Protein AF-A0A9X8EB86-F1 (afdb_monomer_lite)

Structure (mmCIF, N/CA/C/O backbone):
data_AF-A0A9X8EB86-F1
#
_entry.id   AF-A0A9X8EB86-F1
#
loop_
_atom_site.group_PDB
_atom_site.id
_atom_site.type_symbol
_atom_site.label_atom_id
_atom_site.label_alt_id
_atom_site.label_comp_id
_atom_site.label_asym_id
_atom_site.label_entity_id
_atom_site.label_seq_id
_atom_site.pdbx_PDB_ins_code
_atom_site.Cartn_x
_atom_site.Cartn_y
_atom_site.Cartn_z
_atom_site.occupancy
_atom_site.B_iso_or_equiv
_atom_site.auth_seq_id
_atom_site.auth_comp_id
_atom_site.auth_asym_id
_atom_site.auth_atom_id
_atom_site.pdbx_PDB_model_num
ATOM 1 N N . MET A 1 1 ? -24.693 -16.143 -100.967 1.00 26.03 1 MET A N 1
ATOM 2 C CA . MET A 1 1 ? -23.745 -15.954 -102.089 1.00 26.03 1 MET A CA 1
ATOM 3 C C . MET A 1 1 ? -22.581 -15.099 -101.585 1.00 26.03 1 MET A C 1
ATOM 5 O O . MET A 1 1 ? -22.831 -14.287 -100.705 1.00 26.03 1 MET A O 1
ATOM 9 N N . PRO A 1 2 ? -21.346 -15.408 -102.016 1.00 42.03 2 PRO A N 1
ATOM 10 C CA . PRO A 1 2 ? -20.146 -15.688 -101.190 1.00 42.03 2 PRO A CA 1
ATOM 11 C C . PRO A 1 2 ? -19.219 -14.445 -101.070 1.00 42.03 2 PRO A C 1
ATOM 13 O O . PRO A 1 2 ? -19.642 -13.383 -101.496 1.00 42.03 2 PRO A O 1
ATOM 16 N N . ALA A 1 3 ? -18.000 -14.392 -100.509 1.00 29.11 3 ALA A N 1
ATOM 17 C CA . ALA A 1 3 ? -16.890 -15.315 -100.212 1.00 29.11 3 ALA A CA 1
ATOM 18 C C . ALA A 1 3 ? -15.985 -14.635 -99.136 1.00 29.11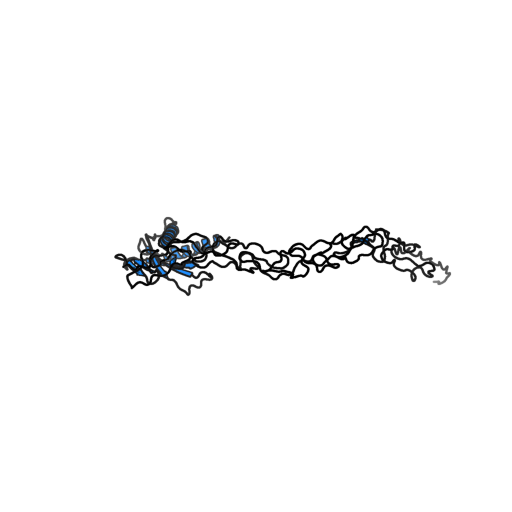 3 ALA A C 1
ATOM 20 O O . ALA A 1 3 ? -15.942 -13.411 -99.079 1.00 29.11 3 ALA A O 1
ATOM 21 N N . HIS A 1 4 ? -15.434 -15.317 -98.125 1.00 28.08 4 HIS A N 1
ATOM 22 C CA . HIS A 1 4 ? -14.118 -15.991 -98.070 1.00 28.08 4 HIS A CA 1
ATOM 23 C C . HIS A 1 4 ? -12.867 -15.176 -98.487 1.00 28.08 4 HIS A C 1
ATOM 25 O O . HIS A 1 4 ? -12.720 -14.863 -99.661 1.00 28.08 4 HIS A O 1
ATOM 31 N N . ALA A 1 5 ? -11.923 -15.072 -97.521 1.00 30.42 5 A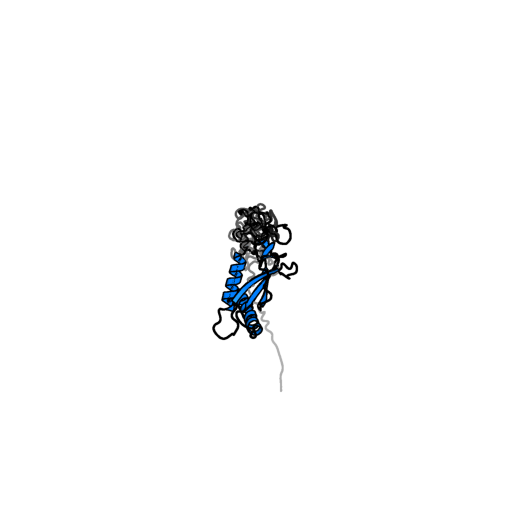LA A N 1
ATOM 32 C CA . ALA A 1 5 ? -10.444 -15.131 -97.642 1.00 30.42 5 ALA A CA 1
ATOM 33 C C . ALA A 1 5 ? -9.689 -13.954 -98.322 1.00 30.42 5 ALA A C 1
ATOM 35 O O . ALA A 1 5 ? -10.195 -13.370 -99.262 1.00 30.42 5 ALA A O 1
ATOM 36 N N . LEU A 1 6 ? -8.447 -13.558 -97.991 1.00 27.50 6 LEU A N 1
ATOM 37 C CA . LEU A 1 6 ? -7.412 -13.956 -97.017 1.00 27.50 6 LEU A CA 1
ATOM 38 C C . LEU A 1 6 ? -6.301 -12.862 -97.009 1.00 27.50 6 LEU A C 1
ATOM 40 O O . LEU A 1 6 ? -6.021 -12.272 -98.044 1.00 27.50 6 LEU A O 1
ATOM 44 N N . SER A 1 7 ? -5.634 -12.701 -95.857 1.00 27.75 7 SER A N 1
ATOM 45 C CA . SER A 1 7 ? -4.182 -12.476 -95.646 1.00 27.75 7 SER A CA 1
ATOM 46 C C . SER A 1 7 ? -3.409 -11.343 -96.362 1.00 27.75 7 SER A C 1
ATOM 48 O O . SER A 1 7 ? -3.086 -11.455 -97.537 1.00 27.75 7 SER A O 1
ATOM 50 N N . SER A 1 8 ? -2.829 -10.417 -95.581 1.00 27.98 8 SER A N 1
ATOM 51 C CA . SER A 1 8 ? -1.368 -10.442 -95.373 1.00 27.98 8 SER A CA 1
ATOM 52 C C . SER A 1 8 ? -0.945 -9.695 -94.106 1.00 27.98 8 SER A C 1
ATOM 54 O O . SER A 1 8 ? -1.322 -8.547 -93.879 1.00 27.98 8 SER A O 1
ATOM 56 N N . ARG A 1 9 ? -0.152 -10.394 -93.290 1.00 35.34 9 ARG A N 1
ATOM 57 C CA . ARG A 1 9 ? 0.526 -9.912 -92.087 1.00 35.34 9 ARG A CA 1
ATOM 58 C C . ARG A 1 9 ? 1.492 -8.777 -92.420 1.00 35.34 9 ARG A C 1
ATOM 60 O O . ARG A 1 9 ? 2.320 -8.926 -93.313 1.00 35.34 9 ARG A O 1
ATOM 67 N N . TYR A 1 10 ? 1.451 -7.724 -91.615 1.00 28.33 10 TYR A N 1
ATOM 68 C CA . TYR A 1 10 ? 2.645 -6.975 -91.246 1.00 28.33 10 TYR A CA 1
ATOM 69 C C . TYR A 1 10 ? 2.814 -7.158 -89.739 1.00 28.33 10 TYR A C 1
ATOM 71 O O . TYR A 1 10 ? 1.995 -6.673 -88.959 1.00 28.33 10 TYR A O 1
ATOM 79 N N . ASP A 1 11 ? 3.834 -7.927 -89.358 1.00 29.27 11 ASP A N 1
ATOM 80 C CA . ASP A 1 11 ? 4.320 -8.031 -87.986 1.00 29.27 11 ASP A CA 1
ATOM 81 C C . ASP A 1 11 ? 4.808 -6.648 -87.544 1.00 29.27 11 ASP A C 1
ATOM 83 O O . ASP A 1 11 ? 5.949 -6.254 -87.788 1.00 29.27 11 ASP A O 1
ATOM 87 N N . PHE A 1 12 ? 3.927 -5.885 -86.899 1.00 29.59 12 PHE A N 1
ATOM 88 C CA . PHE A 1 12 ? 4.366 -4.833 -85.999 1.00 29.59 12 PHE A CA 1
ATOM 89 C C . PHE A 1 12 ? 4.880 -5.528 -84.745 1.00 29.59 12 PHE A C 1
ATOM 91 O O . PHE A 1 12 ? 4.113 -5.907 -83.859 1.00 29.59 12 PHE A O 1
ATOM 98 N N . VAL A 1 13 ? 6.199 -5.711 -84.700 1.00 29.77 13 VAL A N 1
ATOM 99 C CA . VAL A 1 13 ? 6.933 -5.890 -83.452 1.00 29.77 13 VAL A CA 1
ATOM 100 C C . VAL A 1 13 ? 6.578 -4.682 -82.592 1.00 29.77 13 VAL A C 1
ATOM 102 O O . VAL A 1 13 ? 7.103 -3.586 -82.788 1.00 29.77 13 VAL A O 1
ATOM 105 N N . PHE A 1 14 ? 5.631 -4.861 -81.673 1.00 29.30 14 PHE A N 1
ATOM 106 C CA . PHE A 1 14 ? 5.516 -3.979 -80.529 1.00 29.30 14 PHE A CA 1
ATOM 107 C C . PHE A 1 14 ? 6.850 -4.107 -79.796 1.00 29.30 14 PHE A C 1
ATOM 109 O O . PHE A 1 14 ? 7.106 -5.090 -79.105 1.00 29.30 14 PHE A O 1
ATOM 116 N N . HIS A 1 15 ? 7.730 -3.123 -79.985 1.00 31.00 15 HIS A N 1
ATOM 117 C CA . HIS A 1 15 ? 8.642 -2.752 -78.921 1.00 31.00 15 HIS A CA 1
ATOM 118 C C . HIS A 1 15 ? 7.741 -2.386 -77.747 1.00 31.00 15 HIS A C 1
ATOM 120 O O . HIS A 1 15 ? 7.185 -1.288 -77.694 1.00 31.00 15 HIS A O 1
ATOM 126 N N . GLU A 1 16 ? 7.529 -3.354 -76.855 1.00 31.83 16 GLU A N 1
ATOM 127 C CA . GLU A 1 16 ? 7.120 -3.067 -75.496 1.00 31.83 16 GLU A CA 1
ATOM 128 C C . GLU A 1 16 ? 8.082 -1.992 -75.001 1.00 31.83 16 GLU A C 1
ATOM 130 O O . GLU A 1 16 ? 9.274 -2.228 -74.793 1.00 31.83 16 GLU A O 1
ATOM 135 N N . HIS A 1 17 ? 7.564 -0.771 -74.892 1.00 33.78 17 HIS A N 1
ATOM 136 C CA . HIS A 1 17 ? 8.105 0.211 -73.985 1.00 33.78 17 HIS A CA 1
ATOM 137 C C . HIS A 1 17 ? 8.144 -0.483 -72.631 1.00 33.78 17 HIS A C 1
ATOM 139 O O . HIS A 1 17 ? 7.125 -0.579 -71.949 1.00 33.78 17 HIS A O 1
ATOM 145 N N . LEU A 1 18 ? 9.317 -1.019 -72.291 1.00 36.97 18 LEU A N 1
ATOM 146 C CA . LEU A 1 18 ? 9.670 -1.396 -70.941 1.00 36.97 18 LEU A CA 1
ATOM 147 C C . LEU A 1 18 ? 9.328 -0.183 -70.087 1.00 36.97 18 LEU A C 1
ATOM 149 O O . LEU A 1 18 ? 10.019 0.838 -70.120 1.00 36.97 18 LEU A O 1
ATOM 153 N N . SER A 1 19 ? 8.201 -0.283 -69.387 1.00 37.03 19 SER A N 1
ATOM 154 C CA . SER A 1 19 ? 7.882 0.540 -68.241 1.00 37.03 19 SER A CA 1
ATOM 155 C C . SER A 1 19 ? 9.159 0.619 -67.431 1.00 37.03 19 SER A C 1
ATOM 157 O O . SER A 1 19 ? 9.656 -0.403 -66.958 1.00 37.03 19 SER A O 1
ATOM 159 N N . TYR A 1 20 ? 9.733 1.816 -67.378 1.00 42.41 20 TYR A N 1
ATOM 160 C CA . TYR A 1 20 ? 10.932 2.119 -66.627 1.00 42.41 20 TYR A CA 1
ATOM 161 C C . TYR A 1 20 ? 10.651 1.754 -65.174 1.00 42.41 20 TYR A C 1
ATOM 163 O O . TYR A 1 20 ? 10.047 2.532 -64.432 1.00 42.41 20 TYR A O 1
ATOM 171 N N . ASN A 1 21 ? 10.975 0.520 -64.794 1.00 45.44 21 ASN A N 1
ATOM 172 C CA . ASN A 1 21 ? 10.795 0.048 -63.440 1.00 45.44 21 ASN A CA 1
ATOM 173 C C . ASN A 1 21 ? 11.816 0.843 -62.635 1.00 45.44 21 ASN A C 1
ATOM 175 O O . ASN A 1 21 ? 13.010 0.543 -62.654 1.00 45.44 21 ASN A O 1
ATOM 179 N N . ARG A 1 22 ? 11.354 1.935 -62.014 1.00 54.19 22 ARG A N 1
ATOM 180 C CA . ARG A 1 22 ? 12.117 2.729 -61.052 1.00 54.19 22 ARG A CA 1
ATOM 181 C C . ARG A 1 22 ? 12.325 1.861 -59.816 1.00 54.19 22 ARG A C 1
ATOM 183 O O . ARG A 1 22 ? 11.737 2.111 -58.768 1.00 54.19 22 ARG A O 1
ATOM 190 N N . ASN A 1 23 ? 13.147 0.823 -59.944 1.00 68.00 23 ASN A N 1
ATOM 191 C CA . ASN A 1 23 ? 13.567 -0.029 -58.843 1.00 68.00 23 ASN A CA 1
ATOM 192 C C . ASN A 1 23 ? 14.630 0.734 -58.047 1.00 68.00 23 ASN A C 1
ATOM 194 O O . ASN A 1 23 ? 15.810 0.385 -58.006 1.00 68.00 23 ASN A O 1
ATOM 198 N N . THR A 1 24 ? 14.202 1.846 -57.454 1.00 80.06 24 THR A N 1
ATOM 199 C CA . THR A 1 24 ? 15.007 2.617 -56.515 1.00 80.06 24 THR A CA 1
ATOM 200 C C . THR A 1 24 ? 15.459 1.700 -55.375 1.00 80.06 24 THR A C 1
ATOM 202 O O . THR A 1 24 ? 14.744 0.768 -55.005 1.00 80.06 24 THR A O 1
ATOM 205 N N . GLY A 1 25 ? 16.672 1.898 -54.868 1.00 82.69 25 GLY A N 1
ATOM 206 C CA . GLY A 1 25 ? 17.289 0.995 -53.892 1.00 82.69 25 GLY A CA 1
ATOM 207 C C . GLY A 1 25 ? 17.961 -0.249 -54.475 1.00 82.69 25 GLY A C 1
ATOM 208 O O . GLY A 1 25 ? 18.563 -1.024 -53.730 1.00 82.69 25 GLY A O 1
ATOM 209 N N . THR A 1 26 ? 17.931 -0.440 -55.794 1.00 84.56 26 THR A N 1
ATOM 210 C CA . THR A 1 26 ? 18.662 -1.515 -56.480 1.00 84.56 26 THR A CA 1
ATOM 211 C C . THR A 1 26 ? 19.567 -0.950 -57.578 1.00 84.56 26 THR A C 1
ATOM 213 O O . THR A 1 26 ? 19.348 0.161 -58.062 1.00 84.56 26 THR A O 1
ATOM 216 N N . SER A 1 27 ? 20.627 -1.676 -57.933 1.00 83.94 27 SER A N 1
ATOM 217 C CA . SER A 1 27 ? 21.527 -1.326 -59.037 1.00 83.94 27 SER A CA 1
ATOM 218 C C . SER A 1 27 ? 22.102 -2.581 -59.683 1.00 83.94 27 SER A C 1
ATOM 220 O O . SER A 1 27 ? 22.357 -3.557 -58.982 1.00 83.94 27 SER A O 1
ATOM 222 N N . ALA A 1 28 ? 22.369 -2.551 -60.985 1.00 79.62 28 ALA A N 1
ATOM 223 C CA . ALA A 1 28 ? 23.148 -3.593 -61.647 1.00 79.62 28 ALA A CA 1
ATOM 224 C C . ALA A 1 28 ? 24.649 -3.257 -61.578 1.00 79.62 28 ALA A C 1
ATOM 226 O O . ALA A 1 28 ? 25.043 -2.103 -61.763 1.00 79.62 28 ALA A O 1
ATOM 227 N N . ALA A 1 29 ? 25.497 -4.250 -61.297 1.00 70.12 29 ALA A N 1
ATOM 228 C CA . ALA A 1 29 ? 26.945 -4.043 -61.228 1.00 70.12 29 ALA A CA 1
ATOM 229 C C . ALA A 1 29 ? 27.544 -3.709 -62.610 1.00 70.12 29 ALA A C 1
ATOM 231 O O . ALA A 1 29 ? 27.011 -4.097 -63.653 1.00 70.12 29 ALA A O 1
ATOM 232 N N . ALA A 1 30 ? 28.692 -3.022 -62.630 1.00 69.31 30 ALA A N 1
ATOM 233 C CA . ALA A 1 30 ? 29.407 -2.733 -63.872 1.00 69.31 30 ALA A CA 1
ATOM 234 C C . ALA A 1 30 ? 29.754 -4.042 -64.612 1.00 69.31 30 ALA A C 1
ATOM 236 O O . ALA A 1 30 ? 30.485 -4.880 -64.089 1.00 69.31 30 ALA A O 1
ATOM 237 N N . GLY A 1 31 ? 29.223 -4.213 -65.829 1.00 69.50 31 GLY A N 1
ATOM 238 C CA . GLY A 1 31 ? 29.392 -5.429 -66.637 1.00 69.50 31 GLY A CA 1
ATOM 239 C C . GLY A 1 31 ? 28.198 -6.394 -66.646 1.00 69.50 31 GLY A C 1
ATOM 240 O O . GLY A 1 31 ? 28.303 -7.442 -67.289 1.00 69.50 31 GLY A O 1
ATOM 241 N N . ALA A 1 32 ? 27.085 -6.037 -65.992 1.00 72.44 32 ALA A N 1
ATOM 242 C CA . ALA A 1 32 ? 25.814 -6.758 -66.068 1.00 72.44 32 ALA A CA 1
ATOM 243 C C . ALA A 1 32 ? 25.382 -7.029 -67.521 1.00 72.44 32 ALA A C 1
ATOM 245 O O . ALA A 1 32 ? 25.522 -6.176 -68.404 1.00 72.44 32 ALA A O 1
ATOM 246 N N . LYS A 1 33 ? 24.887 -8.243 -67.767 1.00 76.69 33 LYS A N 1
ATOM 247 C CA . LYS A 1 33 ? 24.377 -8.707 -69.063 1.00 76.69 33 LYS A CA 1
ATOM 248 C C . LYS A 1 33 ? 22.863 -8.558 -69.161 1.00 76.69 33 LYS A C 1
ATOM 250 O O . LYS A 1 33 ? 22.365 -8.424 -70.275 1.00 76.69 33 LYS A O 1
ATOM 255 N N . ASP A 1 34 ? 22.168 -8.530 -68.027 1.00 77.69 34 ASP A N 1
ATOM 256 C CA . ASP A 1 34 ? 20.722 -8.348 -67.949 1.00 77.69 34 ASP A CA 1
ATOM 257 C C . ASP A 1 34 ? 20.347 -7.405 -66.792 1.00 77.69 34 ASP A C 1
ATOM 259 O O . ASP A 1 34 ? 20.720 -7.608 -65.638 1.00 77.69 34 ASP A O 1
ATOM 263 N N . ALA A 1 35 ? 19.603 -6.341 -67.107 1.00 66.94 35 ALA A N 1
ATOM 264 C CA . ALA A 1 35 ? 19.266 -5.277 -66.159 1.00 66.94 35 ALA A CA 1
ATOM 265 C C . ALA A 1 35 ? 18.265 -5.701 -65.065 1.00 66.94 35 ALA A C 1
ATOM 267 O O . ALA A 1 35 ? 18.081 -4.966 -64.094 1.00 66.94 35 ALA A O 1
ATOM 268 N N . VAL A 1 36 ? 17.612 -6.856 -65.215 1.00 73.69 36 VAL A N 1
ATOM 269 C CA . VAL A 1 36 ? 16.607 -7.385 -64.288 1.00 73.69 36 VAL A CA 1
ATOM 270 C C . VAL A 1 36 ? 17.200 -8.506 -63.437 1.00 73.69 36 VAL A C 1
ATOM 272 O O . VAL A 1 36 ? 17.024 -8.490 -62.220 1.00 73.69 36 VAL A O 1
ATOM 275 N N . THR A 1 37 ? 17.930 -9.454 -64.033 1.00 76.19 37 THR A N 1
ATOM 276 C CA . THR A 1 37 ? 18.511 -10.593 -63.302 1.00 76.19 37 THR A CA 1
ATOM 277 C C . THR A 1 37 ? 19.816 -10.256 -62.592 1.00 76.19 37 THR A C 1
ATOM 279 O O . THR A 1 37 ? 20.107 -10.864 -61.565 1.00 76.19 37 THR A O 1
ATOM 282 N N . ASP A 1 38 ? 20.577 -9.271 -63.082 1.00 77.88 38 ASP A N 1
ATOM 283 C CA . ASP A 1 38 ? 21.837 -8.837 -62.454 1.00 77.88 38 ASP A CA 1
ATOM 284 C C . ASP A 1 38 ? 21.637 -7.637 -61.508 1.00 77.88 38 ASP A C 1
ATOM 286 O O . ASP A 1 38 ? 22.598 -7.009 -61.050 1.00 77.88 38 ASP A O 1
ATOM 290 N N . CYS A 1 39 ? 20.379 -7.292 -61.223 1.00 82.50 39 CYS A N 1
ATOM 291 C CA . CYS A 1 39 ? 20.011 -6.203 -60.334 1.00 82.50 39 CYS A CA 1
ATOM 292 C C . CYS A 1 39 ? 20.198 -6.619 -58.868 1.00 82.50 39 CYS A C 1
ATOM 294 O O . CYS A 1 39 ? 19.560 -7.555 -58.385 1.00 82.50 39 CYS A O 1
ATOM 296 N N . VAL A 1 40 ? 21.055 -5.909 -58.134 1.00 85.56 40 VAL A N 1
ATOM 297 C CA . VAL A 1 40 ? 21.326 -6.167 -56.715 1.00 85.56 40 VAL A CA 1
ATOM 298 C C . VAL A 1 40 ? 20.799 -5.038 -55.838 1.00 85.56 40 VAL A C 1
ATOM 300 O O . VAL A 1 40 ? 20.922 -3.857 -56.159 1.00 85.56 40 VAL A O 1
ATOM 303 N N . THR A 1 41 ? 20.218 -5.385 -54.691 1.00 88.00 41 THR A N 1
ATOM 304 C CA . THR A 1 41 ? 19.791 -4.393 -53.699 1.00 88.00 41 THR A CA 1
ATOM 305 C C . THR A 1 41 ? 20.998 -3.740 -53.042 1.00 88.00 41 THR A C 1
ATOM 307 O O . THR A 1 41 ? 21.879 -4.446 -52.538 1.00 88.00 41 THR A O 1
ATOM 310 N N . CYS A 1 42 ? 21.006 -2.407 -52.990 1.00 89.06 42 CYS A N 1
ATOM 311 C CA . CYS A 1 42 ? 22.062 -1.662 -52.321 1.00 89.06 42 CYS A CA 1
ATOM 312 C C . CYS A 1 42 ? 22.166 -2.084 -50.863 1.00 89.06 42 CYS A C 1
ATOM 314 O O . CYS A 1 42 ? 21.161 -2.199 -50.159 1.00 89.06 42 CYS A O 1
ATOM 316 N N . VAL A 1 43 ? 23.393 -2.355 -50.426 1.00 90.81 43 VAL A N 1
ATOM 317 C CA . VAL A 1 43 ? 23.673 -2.694 -49.033 1.00 90.81 43 VAL A CA 1
ATOM 318 C C . VAL A 1 43 ? 23.309 -1.524 -48.122 1.00 90.81 43 VAL A C 1
ATOM 320 O O . VAL A 1 43 ? 23.198 -0.383 -48.565 1.00 90.81 43 VAL A O 1
ATOM 323 N N . ALA A 1 44 ? 23.102 -1.818 -46.845 1.00 90.75 44 ALA A N 1
ATOM 324 C CA . ALA A 1 44 ? 22.834 -0.793 -45.849 1.00 90.75 44 ALA A CA 1
ATOM 325 C C . ALA A 1 44 ? 23.997 0.224 -45.808 1.00 90.75 44 ALA A C 1
ATOM 327 O O . ALA A 1 44 ? 25.158 -0.169 -45.937 1.00 90.75 44 ALA A O 1
ATOM 328 N N . GLY A 1 45 ? 23.696 1.521 -45.705 1.00 89.06 45 GLY A N 1
ATOM 329 C CA . GLY A 1 45 ? 24.695 2.592 -45.831 1.00 89.06 45 GLY A CA 1
ATOM 330 C C . GLY A 1 45 ? 24.979 3.041 -47.274 1.00 89.06 45 GLY A C 1
ATOM 331 O O . GLY A 1 45 ? 25.800 3.936 -47.503 1.00 89.06 45 GLY A O 1
ATOM 332 N N . SER A 1 46 ? 24.306 2.443 -48.259 1.00 90.94 46 SER A N 1
ATOM 333 C CA . SER A 1 46 ? 24.359 2.818 -49.674 1.00 90.94 46 SER A CA 1
ATOM 334 C C . SER A 1 46 ? 22.954 2.980 -50.237 1.00 90.94 46 SER A C 1
ATOM 336 O O . SER A 1 46 ? 22.021 2.317 -49.790 1.00 90.94 46 SER A O 1
ATOM 338 N N . TYR A 1 47 ? 22.804 3.830 -51.251 1.00 90.50 47 TYR A N 1
ATOM 339 C CA . TYR A 1 47 ? 21.512 4.107 -51.871 1.00 90.50 47 TYR A CA 1
ATOM 340 C C . TYR A 1 47 ? 21.583 4.103 -53.393 1.00 90.50 47 TYR A C 1
ATOM 342 O O . TYR A 1 47 ? 22.642 4.300 -53.979 1.00 90.50 47 TYR A O 1
ATOM 350 N N . SER A 1 48 ? 20.443 3.917 -54.048 1.00 90.12 48 SER A N 1
ATOM 351 C CA . SER A 1 48 ? 20.316 4.129 -55.489 1.00 90.12 48 SER A CA 1
ATOM 352 C C . SER A 1 48 ? 19.013 4.870 -55.776 1.00 90.12 48 SER A C 1
ATOM 354 O O . SER A 1 48 ? 17.952 4.351 -55.418 1.00 90.12 48 SER A O 1
ATOM 356 N N . PRO A 1 49 ? 19.049 6.037 -56.447 1.00 86.44 49 PRO A N 1
ATOM 357 C CA . PRO A 1 49 ? 17.836 6.700 -56.925 1.00 86.44 49 PRO A CA 1
ATOM 358 C C . PRO A 1 49 ? 17.107 5.895 -58.013 1.00 86.44 49 PRO A C 1
ATOM 360 O O . PRO A 1 49 ? 16.018 6.289 -58.418 1.00 86.44 49 PRO A O 1
ATOM 363 N N . GLY A 1 50 ? 17.666 4.754 -58.436 1.00 79.25 50 GLY A N 1
ATOM 364 C CA . GLY A 1 50 ? 17.199 3.944 -59.548 1.00 79.25 50 GLY A CA 1
ATOM 365 C C . GLY A 1 50 ? 18.004 4.221 -60.815 1.00 79.25 50 GLY A C 1
ATOM 366 O O . GLY A 1 50 ? 19.128 4.733 -60.776 1.00 79.25 50 GLY A O 1
ATOM 367 N N . ASP A 1 51 ? 17.406 3.868 -61.947 1.00 73.56 51 ASP A N 1
ATOM 368 C CA . ASP A 1 51 ? 17.965 4.072 -63.278 1.00 73.56 51 ASP A CA 1
ATOM 369 C C . ASP A 1 51 ? 19.236 3.233 -63.542 1.00 73.56 51 ASP A C 1
ATOM 371 O O . ASP A 1 51 ? 19.389 2.122 -63.036 1.00 73.56 51 ASP A O 1
ATOM 375 N N . THR A 1 52 ? 20.165 3.738 -64.357 1.00 69.88 52 THR A N 1
ATOM 376 C CA . THR A 1 52 ? 21.479 3.115 -64.604 1.00 69.88 52 THR A CA 1
ATOM 377 C C . THR A 1 52 ? 22.501 3.431 -63.504 1.00 69.88 52 THR A C 1
ATOM 379 O O . THR A 1 52 ? 23.706 3.280 -63.716 1.00 69.88 52 THR A O 1
ATOM 382 N N . SER A 1 53 ? 22.053 3.942 -62.353 1.00 77.44 53 SER A N 1
ATOM 383 C CA . SER A 1 53 ? 22.937 4.373 -61.271 1.00 77.44 53 SER A CA 1
ATOM 384 C C . SER A 1 53 ? 23.435 3.166 -60.484 1.00 77.44 53 SER A C 1
ATOM 386 O O . SER A 1 53 ? 22.645 2.367 -59.982 1.00 77.44 53 SER A O 1
ATOM 388 N N . ALA A 1 54 ? 24.755 3.049 -60.337 1.00 84.69 54 ALA A N 1
ATOM 389 C CA . ALA A 1 54 ? 25.341 2.145 -59.354 1.00 84.69 54 ALA A CA 1
ATOM 390 C C . ALA A 1 54 ? 24.924 2.567 -57.934 1.00 84.69 54 ALA A C 1
ATOM 392 O O . ALA A 1 54 ? 24.612 3.737 -57.704 1.00 84.69 54 ALA A O 1
ATOM 393 N N . CYS A 1 55 ? 24.964 1.644 -56.969 1.00 88.00 55 CYS A N 1
ATOM 394 C CA . CYS A 1 55 ? 24.791 2.009 -55.563 1.00 88.00 55 CYS A CA 1
ATOM 395 C C . CYS A 1 55 ? 25.805 3.085 -55.152 1.00 88.00 55 CYS A C 1
ATOM 397 O O . CYS A 1 55 ? 27.018 2.876 -55.192 1.00 88.00 55 CYS A O 1
ATOM 399 N N . LEU A 1 56 ? 25.283 4.234 -54.742 1.00 88.31 56 LEU A N 1
ATOM 400 C CA . LEU A 1 56 ? 26.022 5.388 -54.266 1.00 88.31 56 LEU A CA 1
ATOM 401 C C . LEU A 1 56 ? 26.278 5.249 -52.761 1.00 88.31 56 LEU A C 1
ATOM 403 O O . LEU A 1 56 ? 25.420 4.797 -52.000 1.00 88.31 56 LEU A O 1
ATOM 407 N N . HIS A 1 57 ? 27.469 5.653 -52.328 1.00 87.19 57 HIS A N 1
ATOM 408 C CA . HIS A 1 57 ? 27.904 5.640 -50.934 1.00 87.19 57 HIS A CA 1
ATOM 409 C C . HIS A 1 57 ? 28.678 6.934 -50.631 1.00 87.19 57 HIS A C 1
ATOM 411 O O . HIS A 1 57 ? 29.419 7.396 -51.504 1.00 87.19 57 HIS A O 1
ATOM 417 N N . PRO A 1 58 ? 28.557 7.507 -49.420 1.00 91.19 58 PRO A N 1
ATOM 418 C CA . PRO A 1 58 ? 27.712 7.073 -48.300 1.00 91.19 58 PRO A CA 1
ATOM 419 C C . PRO A 1 58 ? 26.275 7.616 -48.366 1.00 91.19 58 PRO A C 1
ATOM 421 O O . PRO A 1 58 ? 25.994 8.594 -49.061 1.00 91.19 58 PRO A O 1
ATOM 424 N N . THR A 1 59 ? 25.353 7.006 -47.614 1.00 92.38 59 THR A N 1
ATOM 425 C CA . THR A 1 59 ? 24.136 7.719 -47.190 1.00 92.38 59 THR A CA 1
ATOM 426 C C . THR A 1 59 ? 24.496 8.875 -46.253 1.00 92.38 59 THR A C 1
ATOM 428 O O . THR A 1 59 ? 25.598 8.941 -45.713 1.00 92.38 59 THR A O 1
ATOM 431 N N . THR A 1 60 ? 23.580 9.819 -46.072 1.00 94.12 60 THR A N 1
ATOM 432 C CA . THR A 1 60 ? 23.760 11.031 -45.263 1.00 94.12 60 THR A CA 1
ATOM 433 C C . THR A 1 60 ? 22.753 11.073 -44.116 1.00 94.12 60 THR A C 1
ATOM 435 O O . THR A 1 60 ? 22.190 12.130 -43.836 1.00 94.12 60 THR A O 1
ATOM 438 N N . CYS A 1 61 ? 22.487 9.920 -43.490 1.00 94.94 61 CYS A N 1
ATOM 439 C CA . CYS A 1 61 ? 21.590 9.847 -42.341 1.00 94.94 61 CYS A CA 1
ATOM 440 C C . CYS A 1 61 ? 22.110 10.719 -41.196 1.00 94.94 61 CYS A C 1
ATOM 442 O O . CYS A 1 61 ? 23.319 10.851 -40.997 1.00 94.94 61 CYS A O 1
ATOM 444 N N . LEU A 1 62 ? 21.204 11.320 -40.433 1.00 95.56 62 LEU A N 1
ATOM 445 C CA . LEU A 1 62 ? 21.589 12.038 -39.221 1.00 95.56 62 LEU A CA 1
ATOM 446 C C . LEU A 1 62 ? 22.061 11.048 -38.139 1.00 95.56 62 LEU A C 1
ATOM 448 O O . LEU A 1 62 ? 21.653 9.884 -38.167 1.00 95.56 62 LEU A O 1
ATOM 452 N N . PRO A 1 63 ? 22.891 11.481 -37.173 1.00 94.69 63 PRO A N 1
ATOM 453 C CA . PRO A 1 63 ? 23.191 10.670 -35.997 1.00 94.69 63 PRO A CA 1
ATOM 454 C C . PRO A 1 63 ? 21.900 10.199 -35.312 1.00 94.69 63 PRO A C 1
ATOM 456 O O . PRO A 1 63 ? 20.936 10.957 -35.224 1.00 94.69 63 PRO A O 1
ATOM 459 N N . GLY A 1 64 ? 21.872 8.944 -34.867 1.00 93.31 64 GLY A N 1
ATOM 460 C CA . GLY A 1 64 ? 20.666 8.273 -34.372 1.00 93.31 64 GLY A CA 1
ATOM 461 C C . GLY A 1 64 ? 19.837 7.564 -35.443 1.00 93.31 64 GLY A C 1
ATOM 462 O O . GLY A 1 64 ? 18.924 6.819 -35.094 1.00 93.31 64 GLY A O 1
ATOM 463 N N . PHE A 1 65 ? 20.164 7.734 -36.727 1.00 95.06 65 PHE A N 1
ATOM 464 C CA . PHE A 1 65 ? 19.448 7.123 -37.845 1.00 95.06 65 PHE A CA 1
ATOM 465 C C . PHE A 1 65 ? 20.392 6.330 -38.749 1.00 95.06 65 PHE A C 1
ATOM 467 O O . PHE A 1 65 ? 21.527 6.737 -38.998 1.00 95.06 65 PHE A O 1
ATOM 474 N N . ALA A 1 66 ? 19.889 5.229 -39.303 1.00 95.25 66 ALA A N 1
ATOM 475 C CA . ALA A 1 66 ? 20.608 4.381 -40.246 1.00 95.25 66 ALA A CA 1
ATOM 476 C C . ALA A 1 66 ? 19.745 4.035 -41.460 1.00 95.25 66 ALA A C 1
ATOM 478 O O . ALA A 1 66 ? 18.530 3.867 -41.364 1.00 95.25 66 ALA A O 1
ATOM 479 N N . SER A 1 67 ? 20.377 3.898 -42.622 1.00 93.88 67 SER A N 1
ATOM 480 C CA . SER A 1 67 ? 19.704 3.458 -43.842 1.00 93.88 67 SER A CA 1
ATOM 481 C C . SER A 1 67 ? 19.686 1.934 -43.926 1.00 93.88 67 SER A C 1
ATOM 483 O O . SER A 1 67 ? 20.729 1.288 -43.852 1.00 93.88 67 SER A O 1
ATOM 485 N N . SER A 1 68 ? 18.502 1.351 -44.111 1.00 90.19 68 SER A N 1
ATOM 486 C CA . SER A 1 68 ? 18.372 -0.093 -44.334 1.00 90.19 68 SER A CA 1
ATOM 487 C C . SER A 1 68 ? 18.818 -0.498 -45.749 1.00 90.19 68 SER A C 1
ATOM 489 O O . SER A 1 68 ? 19.047 0.342 -46.624 1.00 90.19 68 SER A O 1
ATOM 491 N N . ARG A 1 69 ? 18.962 -1.809 -45.988 1.00 90.56 69 ARG A N 1
ATOM 492 C CA . ARG A 1 69 ? 19.230 -2.355 -47.328 1.00 90.56 69 ARG A CA 1
ATOM 493 C C . ARG A 1 69 ? 18.135 -1.889 -48.296 1.00 90.56 69 ARG A C 1
ATOM 495 O O . ARG A 1 69 ? 16.954 -2.068 -48.020 1.00 90.56 69 ARG A O 1
ATOM 502 N N . GLY A 1 70 ? 18.536 -1.369 -49.452 1.00 87.38 70 GLY A N 1
ATOM 503 C CA . GLY A 1 70 ? 17.610 -0.884 -50.475 1.00 87.38 70 GLY A CA 1
ATOM 504 C C . GLY A 1 70 ? 17.219 0.583 -50.331 1.00 87.38 70 GLY A C 1
ATOM 505 O O . GLY A 1 70 ? 16.145 0.968 -50.785 1.00 87.38 70 GLY A O 1
ATOM 506 N N . ALA A 1 71 ? 18.068 1.411 -49.719 1.00 90.06 71 ALA A N 1
ATOM 507 C CA . ALA A 1 71 ? 17.814 2.842 -49.634 1.00 90.06 71 ALA A CA 1
ATOM 508 C C . ALA A 1 71 ? 17.673 3.476 -51.029 1.00 90.06 71 ALA A C 1
ATOM 510 O O . ALA A 1 71 ? 18.515 3.298 -51.909 1.00 90.06 71 ALA A O 1
ATOM 511 N N . ASN A 1 72 ? 16.607 4.243 -51.234 1.00 88.62 72 ASN A N 1
ATOM 512 C CA . ASN A 1 72 ? 16.285 4.857 -52.525 1.00 88.62 72 ASN A CA 1
ATOM 513 C C . ASN A 1 72 ? 16.875 6.263 -52.705 1.00 88.62 72 ASN A C 1
ATOM 515 O O . ASN A 1 72 ? 16.809 6.844 -53.781 1.00 88.62 72 ASN A O 1
ATOM 519 N N . SER A 1 73 ? 17.435 6.840 -51.648 1.00 89.12 73 SER A N 1
ATOM 520 C CA . SER A 1 73 ? 17.998 8.187 -51.646 1.00 89.12 73 SER A CA 1
ATOM 521 C C . SER A 1 73 ? 19.024 8.322 -50.525 1.00 89.12 73 SER A C 1
ATOM 523 O O . SER A 1 73 ? 19.059 7.504 -49.604 1.00 89.12 73 SER A O 1
ATOM 525 N N . SER A 1 74 ? 19.854 9.365 -50.587 1.00 86.50 74 SER A N 1
ATOM 526 C CA . SER A 1 74 ? 20.917 9.592 -49.603 1.00 86.50 74 SER A CA 1
ATOM 527 C C . SER A 1 74 ? 20.400 9.772 -48.174 1.00 86.50 74 SER A C 1
ATOM 529 O O . SER A 1 74 ? 21.096 9.376 -47.246 1.00 86.50 74 SER A O 1
ATOM 531 N N . ASN A 1 75 ? 19.198 10.328 -47.983 1.00 87.75 75 ASN A N 1
ATOM 532 C CA . ASN A 1 75 ? 18.622 10.596 -46.657 1.00 87.75 75 ASN A CA 1
ATOM 533 C C . ASN A 1 75 ? 17.161 10.127 -46.485 1.00 87.75 75 ASN A C 1
ATOM 535 O O . ASN A 1 75 ? 16.658 10.047 -45.371 1.00 87.75 75 ASN A O 1
ATOM 539 N N . GLY A 1 76 ? 16.442 9.810 -47.564 1.00 79.12 76 GLY A N 1
ATOM 540 C CA . GLY A 1 76 ? 15.006 9.494 -47.502 1.00 79.12 76 GLY A CA 1
ATOM 541 C C . GLY A 1 76 ? 14.678 8.064 -47.065 1.00 79.12 76 GLY A C 1
ATOM 542 O O . GLY A 1 76 ? 13.508 7.704 -47.010 1.00 79.12 76 GLY A O 1
ATOM 543 N N . SER A 1 77 ? 15.684 7.236 -46.770 1.00 88.69 77 SER A N 1
ATOM 544 C CA . SER A 1 77 ? 15.506 5.857 -46.279 1.00 88.69 77 SER A CA 1
ATOM 545 C C . SER A 1 77 ? 16.145 5.621 -44.906 1.00 88.69 77 SER A C 1
ATOM 547 O O . SER A 1 77 ? 16.411 4.477 -44.537 1.00 88.69 77 SER A O 1
ATOM 549 N N . CYS A 1 78 ? 16.433 6.698 -44.171 1.00 94.25 78 CYS A N 1
ATOM 550 C CA . CYS A 1 78 ? 17.013 6.641 -42.836 1.00 94.25 78 CYS A CA 1
ATOM 551 C C . CYS A 1 78 ? 15.925 6.347 -41.796 1.00 94.25 78 CYS A C 1
ATOM 553 O O . CYS A 1 78 ? 14.926 7.059 -41.714 1.00 94.25 78 CYS A O 1
ATOM 555 N N . VAL A 1 79 ? 16.130 5.297 -41.008 1.00 94.06 79 VAL A N 1
ATOM 556 C CA . VAL A 1 79 ? 15.240 4.853 -39.932 1.00 94.06 79 VAL A CA 1
ATOM 557 C C . VAL A 1 79 ? 15.946 5.076 -38.601 1.00 94.06 79 VAL A C 1
ATOM 559 O O . VAL A 1 79 ? 17.154 4.869 -38.497 1.00 94.06 79 VAL A O 1
ATOM 562 N N . GLU A 1 80 ? 15.198 5.526 -37.599 1.00 95.38 80 GLU A N 1
ATOM 563 C CA . GLU A 1 80 ? 15.715 5.727 -36.248 1.00 95.38 80 GLU A CA 1
ATOM 564 C C . GLU A 1 80 ? 16.196 4.399 -35.653 1.00 95.38 80 GLU A C 1
ATOM 566 O O . GLU A 1 80 ? 15.524 3.368 -35.755 1.00 95.38 80 GLU A O 1
ATOM 571 N N . CYS A 1 81 ? 17.362 4.419 -35.016 1.00 94.44 81 CYS A N 1
ATOM 572 C CA . CYS A 1 81 ? 17.840 3.272 -34.266 1.00 94.44 81 CYS A CA 1
ATOM 573 C C . CYS A 1 81 ? 16.959 3.045 -33.041 1.00 94.44 81 CYS A C 1
ATOM 575 O O . CYS A 1 81 ? 16.724 3.961 -32.256 1.00 94.44 81 CYS A O 1
ATOM 577 N N . GLY A 1 82 ? 16.481 1.811 -32.873 1.00 93.44 82 GLY A N 1
ATOM 578 C CA . GLY A 1 82 ? 15.650 1.443 -31.730 1.00 93.44 82 GLY A CA 1
ATOM 579 C C . GLY A 1 82 ? 16.367 1.646 -30.394 1.00 93.44 82 GLY A C 1
ATOM 580 O O . GLY A 1 82 ? 17.587 1.796 -30.335 1.00 93.44 82 GLY A O 1
ATOM 581 N N . ALA A 1 83 ? 15.605 1.621 -29.305 1.00 92.38 83 ALA A N 1
ATOM 582 C CA . ALA A 1 83 ? 16.159 1.783 -27.968 1.00 92.38 83 ALA A CA 1
ATOM 583 C C . ALA A 1 83 ? 17.252 0.730 -27.679 1.00 92.38 83 ALA A C 1
ATOM 585 O O . ALA A 1 83 ? 17.160 -0.424 -28.109 1.00 92.38 83 ALA A O 1
ATOM 586 N N . GLY A 1 84 ? 18.328 1.151 -27.014 1.00 91.75 84 GLY A N 1
ATOM 587 C CA . GLY A 1 84 ? 19.547 0.360 -26.849 1.00 91.75 84 GLY A CA 1
ATOM 588 C C . GLY A 1 84 ? 20.458 0.307 -28.086 1.00 91.75 84 GLY A C 1
ATOM 589 O O . GLY A 1 84 ? 21.465 -0.402 -28.078 1.00 91.75 84 GLY A O 1
ATOM 590 N N . GLN A 1 85 ? 20.156 1.040 -29.159 1.00 94.25 85 GLN A N 1
ATOM 591 C CA . GLN A 1 85 ? 21.005 1.113 -30.348 1.00 94.25 85 GLN A CA 1
ATOM 592 C C . GLN A 1 85 ? 21.371 2.550 -30.697 1.00 94.25 85 GLN A C 1
ATOM 594 O O . GLN A 1 85 ? 20.620 3.480 -30.420 1.00 94.25 85 GLN A O 1
ATOM 599 N N . PHE A 1 86 ? 22.525 2.713 -31.339 1.00 94.69 86 PHE A N 1
ATOM 600 C CA . PHE A 1 86 ? 23.044 3.991 -31.793 1.00 94.69 86 PHE A CA 1
ATOM 601 C C . PHE A 1 86 ? 23.540 3.925 -33.237 1.00 94.69 86 PHE A C 1
ATOM 603 O O . PHE A 1 86 ? 23.938 2.864 -33.716 1.00 94.69 86 PHE A O 1
ATOM 610 N N . ALA A 1 87 ? 23.591 5.078 -33.898 1.00 95.38 87 ALA A N 1
ATOM 611 C CA . ALA A 1 87 ? 24.330 5.268 -35.143 1.00 95.38 87 ALA A CA 1
ATOM 612 C C . ALA A 1 87 ? 24.999 6.645 -35.130 1.00 95.38 87 ALA A C 1
ATOM 614 O O . ALA A 1 87 ? 24.364 7.633 -34.763 1.00 95.38 87 ALA A O 1
ATOM 615 N N . ALA A 1 88 ? 26.258 6.738 -35.565 1.00 93.94 88 ALA A N 1
ATOM 616 C CA . ALA A 1 88 ? 26.935 8.034 -35.682 1.00 93.94 88 ALA A CA 1
ATOM 617 C C . ALA A 1 88 ? 26.430 8.868 -36.880 1.00 93.94 88 ALA A C 1
ATOM 619 O O . ALA A 1 88 ? 26.762 10.047 -36.994 1.00 93.94 88 ALA A O 1
ATOM 620 N N . GLY A 1 89 ? 25.583 8.281 -37.735 1.00 90.69 89 GLY A N 1
ATOM 621 C CA . GLY A 1 89 ? 25.025 8.896 -38.937 1.00 90.69 89 GLY A CA 1
ATOM 622 C C . GLY A 1 89 ? 25.793 8.509 -40.204 1.00 90.69 89 GLY A C 1
ATOM 623 O O . GLY A 1 89 ? 26.649 7.629 -40.215 1.00 90.69 89 GLY A O 1
ATOM 624 N N . GLY A 1 90 ? 25.465 9.151 -41.320 1.00 92.12 90 GLY A N 1
ATOM 625 C CA . GLY A 1 90 ? 26.051 8.847 -42.618 1.00 92.12 90 GLY A CA 1
ATOM 626 C C . GLY A 1 90 ? 25.629 7.471 -43.138 1.00 92.12 90 GLY A C 1
ATOM 627 O O . GLY A 1 90 ? 24.444 7.235 -43.396 1.00 92.12 90 GLY A O 1
ATOM 628 N N . ALA A 1 91 ? 26.612 6.590 -43.335 1.00 91.62 91 ALA A N 1
ATOM 629 C CA . ALA A 1 91 ? 26.419 5.203 -43.764 1.00 91.62 91 ALA A CA 1
ATOM 630 C C . ALA A 1 91 ? 26.413 4.192 -42.607 1.00 91.62 91 ALA A C 1
ATOM 632 O O . ALA A 1 91 ? 26.158 3.006 -42.846 1.00 91.62 91 ALA A O 1
ATOM 633 N N . ASP A 1 92 ? 26.679 4.646 -41.379 1.00 93.88 92 ASP A N 1
ATOM 634 C CA . ASP A 1 92 ? 26.735 3.771 -40.216 1.00 93.88 92 ASP A CA 1
ATOM 635 C C . ASP A 1 92 ? 25.371 3.148 -39.926 1.00 93.88 92 ASP A C 1
ATOM 637 O O . ASP A 1 92 ? 24.312 3.751 -40.115 1.00 93.88 92 ASP A O 1
ATOM 641 N N . GLN A 1 93 ? 25.417 1.898 -39.479 1.00 93.88 93 GLN A N 1
ATOM 642 C CA . GLN A 1 93 ? 24.240 1.111 -39.146 1.00 93.88 93 GLN A CA 1
ATOM 643 C C . GLN A 1 93 ? 23.981 1.141 -37.649 1.00 93.88 93 GLN A C 1
ATOM 645 O O . GLN A 1 93 ? 24.906 1.331 -36.859 1.00 93.88 93 GLN A O 1
ATOM 650 N N . CYS A 1 94 ? 22.728 0.905 -37.264 1.00 94.62 94 CYS A N 1
ATOM 651 C CA . CYS A 1 94 ? 22.373 0.792 -35.859 1.00 94.62 94 CYS A CA 1
ATOM 652 C C . CYS A 1 94 ? 23.183 -0.329 -35.199 1.00 94.62 94 CYS A C 1
ATOM 654 O O . CYS A 1 94 ? 23.088 -1.501 -35.571 1.00 94.62 94 CYS A O 1
ATOM 656 N N . ALA A 1 95 ? 24.000 0.050 -34.225 1.00 94.00 95 ALA A N 1
ATOM 657 C CA . ALA A 1 95 ? 24.812 -0.839 -33.415 1.00 94.00 95 ALA A CA 1
ATOM 658 C C . ALA A 1 95 ? 24.347 -0.764 -31.961 1.00 94.00 95 ALA A C 1
ATOM 660 O O . ALA A 1 95 ? 23.784 0.237 -31.530 1.00 94.00 95 ALA A O 1
ATOM 661 N N . LYS A 1 96 ? 24.576 -1.820 -31.178 1.00 95.19 96 LYS A N 1
ATOM 662 C CA . LYS A 1 96 ? 24.221 -1.818 -29.752 1.00 95.19 96 LYS A CA 1
ATOM 663 C C . LYS A 1 96 ? 25.028 -0.770 -28.996 1.00 95.19 96 LYS A C 1
ATOM 665 O O . LYS A 1 96 ? 26.238 -0.670 -29.191 1.00 95.19 96 LYS A O 1
ATOM 670 N N . THR A 1 97 ? 24.378 -0.044 -28.096 1.00 94.44 97 THR A N 1
ATOM 671 C CA . THR A 1 97 ? 25.084 0.804 -27.136 1.00 94.44 97 THR A CA 1
ATOM 672 C C . THR A 1 97 ? 25.914 -0.040 -26.169 1.00 94.44 97 THR A C 1
ATOM 674 O O . THR A 1 97 ? 25.639 -1.217 -25.926 1.00 94.44 97 THR A O 1
ATOM 677 N N . THR A 1 98 ? 26.940 0.571 -25.588 1.00 95.06 98 THR A N 1
ATOM 678 C CA . THR A 1 98 ? 27.810 -0.034 -24.574 1.00 95.06 98 THR A CA 1
ATOM 679 C C . THR A 1 98 ? 27.521 0.559 -23.198 1.00 95.06 98 THR A C 1
ATOM 681 O O . THR A 1 98 ? 28.444 0.858 -22.445 1.00 95.06 98 THR A O 1
ATOM 684 N N . CYS A 1 99 ? 26.237 0.774 -22.886 1.00 95.38 99 CYS A N 1
ATOM 685 C CA . CYS A 1 99 ? 25.817 1.234 -21.564 1.00 95.38 99 CYS A CA 1
ATOM 686 C C . CYS A 1 99 ? 26.211 0.215 -20.495 1.00 95.38 99 CYS A C 1
ATOM 688 O O . CYS A 1 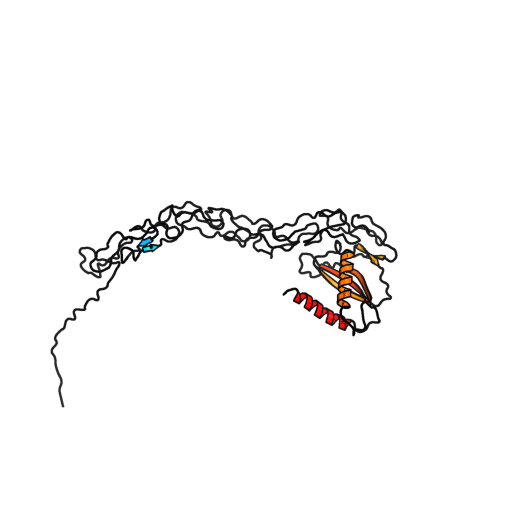99 ? 26.058 -0.993 -20.699 1.00 95.38 99 CYS A O 1
ATOM 690 N N . GLU A 1 100 ? 26.691 0.703 -19.356 1.00 96.31 100 GLU A N 1
ATOM 691 C CA . GLU A 1 100 ? 26.973 -0.143 -18.200 1.00 96.31 100 GLU A CA 1
ATOM 692 C C . GLU A 1 100 ? 25.670 -0.723 -17.615 1.00 96.31 100 GLU A C 1
ATOM 694 O O . GLU A 1 100 ? 24.596 -0.139 -17.802 1.00 96.31 100 GLU A O 1
ATOM 699 N N . PRO A 1 101 ? 25.723 -1.874 -16.917 1.00 96.25 101 PRO A N 1
ATOM 700 C CA . PRO A 1 101 ? 24.568 -2.400 -16.198 1.00 96.25 101 PRO A CA 1
ATOM 701 C C . PRO A 1 101 ? 23.981 -1.349 -15.251 1.00 96.25 101 PRO A C 1
ATOM 703 O O . PRO A 1 101 ? 24.712 -0.692 -14.518 1.00 96.25 101 PRO A O 1
ATOM 706 N N . GLY A 1 102 ? 22.659 -1.200 -15.269 1.00 95.69 102 GLY A N 1
ATOM 707 C CA . GLY A 1 102 ? 21.961 -0.123 -14.570 1.00 95.69 102 GLY A CA 1
ATOM 708 C C . GLY A 1 102 ? 21.665 1.089 -15.449 1.00 95.69 102 GLY A C 1
ATOM 709 O O . GLY A 1 102 ? 20.838 1.911 -15.071 1.00 95.69 102 GLY A O 1
ATOM 710 N N . SER A 1 103 ? 22.262 1.180 -16.639 1.00 96.56 103 SER A N 1
ATOM 711 C CA . SER A 1 103 ? 21.984 2.242 -17.604 1.00 96.56 103 SER A CA 1
ATOM 712 C C . SER A 1 103 ? 21.348 1.716 -18.889 1.00 96.56 103 SER A C 1
ATOM 714 O O . SER A 1 103 ? 21.699 0.648 -19.399 1.00 96.56 103 SER A O 1
ATOM 716 N N . GLY A 1 104 ? 20.409 2.486 -19.429 1.00 95.31 104 GLY A N 1
ATOM 717 C CA . GLY A 1 104 ? 19.750 2.250 -20.709 1.00 95.31 104 GLY A CA 1
ATOM 718 C C . GLY A 1 104 ? 19.976 3.405 -21.678 1.00 95.31 104 GLY A C 1
ATOM 719 O O . GLY A 1 104 ? 20.417 4.481 -21.283 1.00 95.31 104 GLY A O 1
ATOM 720 N N . SER A 1 105 ? 19.702 3.179 -22.959 1.00 94.69 105 SER A N 1
ATOM 721 C CA . SER A 1 105 ? 19.709 4.242 -23.965 1.00 94.69 105 SER A CA 1
ATOM 722 C C . SER A 1 105 ? 18.361 4.290 -24.674 1.00 94.69 105 SER A C 1
ATOM 724 O O . SER A 1 105 ? 17.956 3.255 -25.212 1.00 94.69 105 SER A O 1
ATOM 726 N N . PRO A 1 106 ? 17.723 5.468 -24.786 1.00 91.38 106 PRO A N 1
ATOM 727 C CA . PRO A 1 106 ? 16.524 5.617 -25.597 1.00 91.38 106 PRO A CA 1
ATOM 728 C C . PRO A 1 106 ? 16.839 5.416 -27.088 1.00 91.38 106 PRO A C 1
ATOM 730 O O . PRO A 1 106 ? 18.006 5.312 -27.489 1.00 91.38 106 PRO A O 1
ATOM 733 N N . ALA A 1 107 ? 15.784 5.357 -27.905 1.00 92.81 107 ALA A N 1
ATOM 734 C CA . ALA A 1 107 ? 15.899 5.355 -29.362 1.00 92.81 107 ALA A CA 1
ATOM 735 C C . ALA A 1 107 ? 16.618 6.618 -29.875 1.00 92.81 107 ALA A C 1
ATOM 737 O O . ALA A 1 107 ? 16.640 7.655 -29.206 1.00 92.81 107 ALA A O 1
ATOM 738 N N . GLY A 1 108 ? 17.242 6.507 -31.048 1.00 91.06 108 GLY A N 1
ATOM 739 C CA . GLY A 1 108 ? 17.904 7.631 -31.708 1.00 91.06 108 GLY A CA 1
ATOM 740 C C . GLY A 1 108 ? 19.256 8.025 -31.105 1.00 91.06 108 GLY A C 1
ATOM 741 O O . GLY A 1 108 ? 19.698 9.163 -31.269 1.00 91.06 108 GLY A O 1
ATOM 742 N N . ALA A 1 109 ? 19.945 7.119 -30.406 1.00 93.44 109 ALA A N 1
ATOM 743 C CA . ALA A 1 109 ? 21.251 7.431 -29.835 1.00 93.44 109 ALA A CA 1
ATOM 744 C C . ALA A 1 109 ? 22.303 7.726 -30.917 1.00 93.44 109 ALA A C 1
ATOM 746 O O . ALA A 1 109 ? 22.456 6.998 -31.897 1.00 93.44 109 ALA A O 1
ATOM 747 N N . ALA A 1 110 ? 23.080 8.789 -30.720 1.00 93.19 110 ALA A N 1
ATOM 748 C CA . ALA A 1 110 ? 24.100 9.221 -31.679 1.00 93.19 110 ALA A CA 1
ATOM 749 C C . ALA A 1 110 ? 25.476 8.567 -31.449 1.00 93.19 110 ALA A C 1
ATOM 751 O O . ALA A 1 110 ? 26.361 8.652 -32.297 1.00 93.19 110 ALA A O 1
ATOM 752 N N . SER A 1 111 ? 25.697 7.944 -30.289 1.00 92.38 111 SER A N 1
ATOM 753 C CA . SER A 1 111 ? 26.972 7.310 -29.944 1.00 92.38 111 SER A CA 1
ATOM 754 C C . SER A 1 111 ? 26.782 6.125 -29.000 1.00 92.38 111 SER A C 1
ATOM 756 O O . SER A 1 111 ? 25.740 5.983 -28.361 1.00 92.38 111 SER A O 1
ATOM 758 N N . ALA A 1 112 ? 27.814 5.283 -28.898 1.00 89.38 112 ALA A N 1
ATOM 759 C CA . ALA A 1 112 ? 27.779 4.049 -28.116 1.00 89.38 112 ALA A CA 1
ATOM 760 C C . ALA A 1 112 ? 27.485 4.262 -26.624 1.00 89.38 112 ALA A C 1
ATOM 762 O O . ALA A 1 112 ? 26.902 3.381 -25.996 1.00 89.38 112 ALA A O 1
ATOM 763 N N . THR A 1 113 ? 27.883 5.406 -26.059 1.00 90.69 113 THR A N 1
ATOM 764 C CA . THR A 1 113 ? 27.750 5.705 -24.623 1.00 90.69 113 THR A CA 1
ATOM 765 C C . THR A 1 113 ? 27.091 7.045 -24.318 1.00 90.69 113 THR A C 1
ATOM 767 O O . THR A 1 113 ? 26.588 7.233 -23.216 1.00 90.69 113 THR A O 1
ATOM 770 N N . GLY A 1 114 ? 27.058 7.986 -25.266 1.00 84.88 114 GLY A N 1
ATOM 771 C CA . GLY A 1 114 ? 26.632 9.365 -24.999 1.00 84.88 114 GLY A CA 1
ATOM 772 C C . GLY A 1 114 ? 25.141 9.529 -24.703 1.00 84.88 114 GLY A C 1
ATOM 773 O O . GLY A 1 114 ? 24.735 10.579 -24.215 1.00 84.88 114 GLY A O 1
ATOM 774 N N . SER A 1 115 ? 24.338 8.502 -24.978 1.00 89.56 115 SER A N 1
ATOM 775 C CA . SER A 1 115 ? 22.902 8.468 -24.677 1.00 89.56 115 SER A CA 1
ATOM 776 C C . SER A 1 115 ? 22.553 7.538 -23.513 1.00 89.56 115 SER A C 1
ATOM 778 O O . SER A 1 115 ? 21.375 7.393 -23.198 1.00 89.56 115 SER A O 1
ATOM 780 N N . CYS A 1 116 ? 23.549 6.927 -22.864 1.00 94.81 116 CYS A N 1
ATOM 781 C CA . CYS A 1 116 ? 23.321 6.072 -21.707 1.00 94.81 116 CYS A CA 1
ATOM 782 C C . CYS A 1 116 ? 22.899 6.910 -20.498 1.00 94.81 116 CYS A C 1
ATOM 784 O O . CYS A 1 116 ? 23.595 7.848 -20.108 1.00 94.81 116 CYS A O 1
ATOM 786 N N . LYS A 1 117 ? 21.764 6.553 -19.902 1.00 94.75 117 LYS A N 1
ATOM 787 C CA . LYS A 1 117 ? 21.235 7.141 -18.673 1.00 94.75 117 LYS A CA 1
ATOM 788 C C . LYS A 1 117 ? 20.949 6.040 -17.670 1.00 94.75 117 LYS A C 1
ATOM 790 O O . LYS A 1 117 ? 20.499 4.964 -18.063 1.00 94.75 117 LYS A O 1
ATOM 795 N N . GLU A 1 118 ? 21.191 6.316 -16.395 1.00 96.38 118 GLU A N 1
ATOM 796 C CA . GLU A 1 118 ? 20.792 5.405 -15.327 1.00 96.38 118 GLU A CA 1
ATOM 797 C C . GLU A 1 118 ? 19.278 5.206 -15.345 1.00 96.38 118 GLU A C 1
ATOM 799 O O . GLU A 1 118 ? 18.512 6.134 -15.614 1.00 96.38 118 GLU A O 1
ATOM 804 N N . CYS A 1 119 ? 18.848 3.982 -15.066 1.00 96.38 119 CYS A N 1
ATOM 805 C CA . CYS A 1 119 ? 17.436 3.705 -14.909 1.00 96.38 119 CYS A CA 1
ATOM 806 C C . CYS A 1 119 ? 16.936 4.313 -13.606 1.00 96.38 119 CYS A C 1
ATOM 808 O O . CYS A 1 119 ? 17.483 4.043 -12.535 1.00 96.38 119 CYS A O 1
ATOM 810 N N . GLU A 1 120 ? 15.893 5.126 -13.725 1.00 95.62 120 GLU A N 1
ATOM 811 C CA . GLU A 1 120 ? 15.173 5.693 -12.592 1.00 95.62 120 GLU A CA 1
ATOM 812 C C . GLU A 1 120 ? 14.583 4.585 -11.701 1.00 95.62 120 GLU A C 1
ATOM 814 O O . GLU A 1 120 ? 14.402 3.447 -12.161 1.00 95.62 120 GLU A O 1
ATOM 819 N N . PRO A 1 121 ? 14.241 4.898 -10.439 1.00 94.31 121 PRO A N 1
ATOM 820 C CA . PRO A 1 121 ? 13.529 3.981 -9.562 1.00 94.31 121 PRO A CA 1
ATOM 821 C C . PRO A 1 121 ? 12.338 3.289 -10.240 1.00 94.31 121 PRO A C 1
ATOM 823 O O . PRO A 1 121 ? 11.630 3.853 -11.081 1.00 94.31 121 PRO A O 1
ATOM 826 N N . GLY A 1 122 ? 12.149 2.011 -9.916 1.00 93.94 122 GLY A N 1
ATOM 827 C CA . GLY A 1 122 ? 11.157 1.161 -10.573 1.00 93.94 122 GLY A CA 1
ATOM 828 C C . GLY A 1 122 ? 11.529 0.687 -11.985 1.00 93.94 122 GLY A C 1
ATOM 829 O O . GLY A 1 122 ? 10.763 -0.084 -12.561 1.00 93.94 122 GLY A O 1
ATOM 830 N N . HIS A 1 123 ? 12.685 1.064 -12.543 1.00 96.12 123 HIS A N 1
ATOM 831 C CA . HIS A 1 123 ? 13.173 0.570 -13.836 1.00 96.12 123 HIS A CA 1
ATOM 832 C C . HIS A 1 123 ? 14.540 -0.097 -13.717 1.00 96.12 123 HIS A C 1
ATOM 834 O O . HIS A 1 123 ? 15.301 0.160 -12.792 1.00 96.12 123 HIS A O 1
ATOM 840 N N . PHE A 1 124 ? 14.868 -0.963 -14.674 1.00 96.81 124 PHE A N 1
ATOM 841 C CA . PHE A 1 124 ? 16.151 -1.648 -14.726 1.00 96.81 124 PHE A CA 1
ATOM 842 C C . PHE A 1 124 ? 16.681 -1.790 -16.155 1.00 96.81 124 PHE A C 1
ATOM 844 O O . PHE A 1 124 ? 15.914 -1.817 -17.113 1.00 96.81 124 PHE A O 1
ATOM 851 N N . SER A 1 125 ? 17.994 -1.967 -16.297 1.00 96.81 125 SER A N 1
ATOM 852 C CA . SER A 1 125 ? 18.625 -2.348 -17.564 1.00 96.81 125 SER A CA 1
ATOM 853 C C . SER A 1 125 ? 19.844 -3.238 -17.318 1.00 96.81 125 SER A C 1
ATOM 855 O O . SER A 1 125 ? 20.719 -2.865 -16.535 1.00 96.81 125 SER A O 1
ATOM 857 N N . PRO A 1 126 ? 19.983 -4.389 -18.001 1.00 95.25 126 PRO A N 1
ATOM 858 C CA . PRO A 1 126 ? 21.213 -5.178 -17.941 1.00 95.25 126 PRO A CA 1
ATOM 859 C C . PRO A 1 126 ? 22.423 -4.477 -18.598 1.00 95.25 126 PRO A C 1
ATOM 861 O O . PRO A 1 126 ? 23.531 -5.005 -18.515 1.00 95.25 126 PRO A O 1
ATOM 864 N N . GLY A 1 127 ? 22.235 -3.308 -19.227 1.00 92.75 127 GLY A N 1
ATOM 865 C CA . GLY A 1 127 ? 23.251 -2.617 -20.025 1.00 92.75 127 GLY A CA 1
ATOM 866 C C . GLY A 1 127 ? 23.453 -3.275 -21.394 1.00 92.75 127 GLY A C 1
ATOM 867 O O . GLY A 1 127 ? 22.743 -4.206 -21.758 1.00 92.75 127 GLY A O 1
ATOM 868 N N . GLY A 1 128 ? 24.428 -2.809 -22.176 1.00 86.12 128 GLY A N 1
ATOM 869 C CA . GLY A 1 128 ? 24.873 -3.509 -23.393 1.00 86.12 128 GLY A CA 1
ATOM 870 C C . GLY A 1 128 ? 23.830 -3.628 -24.514 1.00 86.12 128 GLY A C 1
ATOM 871 O O . GLY A 1 128 ? 23.724 -4.675 -25.163 1.00 86.12 128 GLY A O 1
ATOM 872 N N . GLY A 1 129 ? 23.068 -2.561 -24.745 1.00 88.81 129 GLY A N 1
ATOM 873 C CA . GLY A 1 129 ? 22.148 -2.449 -25.875 1.00 88.81 129 GLY A CA 1
ATOM 874 C C . GLY A 1 129 ? 20.675 -2.674 -25.547 1.00 88.81 129 GLY A C 1
ATOM 875 O O . GLY A 1 129 ? 19.902 -3.057 -26.423 1.00 88.81 129 GLY A O 1
ATOM 876 N N . PHE A 1 130 ? 20.299 -2.447 -24.292 1.00 91.75 130 PHE A N 1
ATOM 877 C CA . PHE A 1 130 ? 18.917 -2.406 -23.830 1.00 91.75 130 PHE A CA 1
ATOM 878 C C . PHE A 1 130 ? 18.606 -1.016 -23.275 1.00 91.75 130 PHE A C 1
ATOM 880 O O . PHE A 1 130 ? 19.501 -0.308 -22.810 1.00 91.75 130 PHE A O 1
ATOM 887 N N . ASP A 1 131 ? 17.338 -0.629 -23.347 1.00 94.00 131 ASP A N 1
ATOM 888 C CA . ASP A 1 131 ? 16.819 0.543 -22.646 1.00 94.00 131 ASP A CA 1
ATOM 889 C C . ASP A 1 131 ? 16.306 0.157 -21.253 1.00 94.00 131 ASP A C 1
ATOM 891 O O . ASP A 1 131 ? 16.197 -1.028 -20.923 1.00 94.00 131 ASP A O 1
ATOM 895 N N . CYS A 1 132 ? 15.992 1.156 -20.437 1.00 96.00 132 CYS A N 1
ATOM 896 C CA . CYS A 1 132 ? 15.389 0.952 -19.132 1.00 96.00 132 CYS A CA 1
ATOM 897 C C . CYS A 1 132 ? 13.980 0.364 -19.272 1.00 96.00 132 CYS A C 1
ATOM 899 O O . CYS A 1 132 ? 13.079 0.973 -19.843 1.00 96.00 132 CYS A O 1
ATOM 901 N N . ALA A 1 133 ? 13.789 -0.833 -18.725 1.00 95.62 133 ALA A N 1
ATOM 902 C CA . ALA A 1 133 ? 12.520 -1.545 -18.696 1.00 95.62 133 ALA A CA 1
ATOM 903 C C . ALA A 1 133 ? 11.900 -1.485 -17.290 1.00 95.62 133 ALA A C 1
ATOM 905 O O . ALA A 1 133 ? 12.640 -1.408 -16.307 1.00 95.62 133 ALA A O 1
ATOM 906 N N . PRO A 1 134 ? 10.563 -1.539 -17.152 1.00 96.75 134 PRO A N 1
ATOM 907 C CA . PRO A 1 134 ? 9.919 -1.553 -15.843 1.00 96.75 134 PRO A CA 1
ATOM 908 C C . PRO A 1 134 ? 10.321 -2.799 -15.048 1.00 96.75 134 PRO A C 1
ATOM 910 O O . PRO A 1 134 ? 10.434 -3.900 -15.589 1.00 96.75 134 PRO A O 1
ATOM 913 N N . MET A 1 135 ? 10.529 -2.628 -13.746 1.00 96.31 135 MET A N 1
ATOM 914 C CA . MET A 1 135 ? 10.819 -3.725 -12.828 1.00 96.31 135 MET A CA 1
ATOM 915 C C . MET A 1 135 ? 9.610 -4.647 -12.637 1.00 96.31 135 MET A C 1
ATOM 917 O O . MET A 1 135 ? 8.474 -4.337 -12.992 1.00 96.31 135 MET A O 1
ATOM 921 N N . SER A 1 136 ? 9.871 -5.816 -12.061 1.00 97.19 136 SER A N 1
ATOM 922 C CA . SER A 1 136 ? 8.885 -6.862 -11.782 1.00 97.19 136 SER A CA 1
ATOM 923 C C . SER A 1 136 ? 8.893 -7.230 -10.299 1.00 97.19 136 SER A C 1
ATOM 925 O O . SER A 1 136 ? 8.888 -8.412 -9.955 1.00 97.19 136 SER A O 1
ATOM 927 N N . CYS A 1 137 ? 8.967 -6.230 -9.411 1.00 97.81 137 CYS A N 1
ATOM 928 C CA . CYS A 1 137 ? 8.866 -6.489 -7.977 1.00 97.81 137 CYS A CA 1
ATOM 929 C C . CYS A 1 137 ? 7.523 -7.178 -7.653 1.00 97.81 137 CYS A C 1
ATOM 931 O O . CYS A 1 137 ? 6.510 -6.842 -8.270 1.00 97.81 137 CYS A O 1
ATOM 933 N N . PRO A 1 138 ? 7.487 -8.148 -6.723 1.00 97.94 138 PRO A N 1
ATOM 934 C CA . PRO A 1 138 ? 6.230 -8.756 -6.290 1.00 97.94 138 PRO A CA 1
ATOM 935 C C . PRO A 1 138 ? 5.260 -7.726 -5.679 1.00 97.94 138 PRO A C 1
ATOM 937 O O . PRO A 1 138 ? 5.720 -6.695 -5.184 1.00 97.94 138 PRO A O 1
ATOM 940 N N . PRO A 1 139 ? 3.944 -8.000 -5.644 1.00 98.06 139 PRO A N 1
ATOM 941 C CA . PRO A 1 139 ? 3.000 -7.214 -4.849 1.00 98.06 139 PRO A CA 1
ATOM 942 C C . PRO A 1 139 ? 3.450 -7.128 -3.386 1.00 98.06 139 PRO A C 1
ATOM 944 O O . PRO A 1 139 ? 3.955 -8.105 -2.830 1.00 98.06 139 PRO A O 1
ATOM 947 N N . GLY A 1 140 ? 3.336 -5.944 -2.790 1.00 97.75 140 GLY A N 1
ATOM 948 C CA . GLY A 1 140 ? 3.854 -5.620 -1.460 1.00 97.75 140 GLY A CA 1
ATOM 949 C C . GLY A 1 140 ? 5.331 -5.225 -1.428 1.00 97.75 140 GLY A C 1
ATOM 950 O O . GLY A 1 140 ? 5.875 -4.951 -0.355 1.00 97.75 140 GLY A O 1
ATOM 951 N N . TRP A 1 141 ? 6.002 -5.203 -2.583 1.00 98.00 141 TRP A N 1
ATOM 952 C CA . TRP A 1 141 ? 7.424 -4.904 -2.707 1.00 98.00 141 TRP A CA 1
ATOM 953 C C . TRP A 1 141 ? 7.665 -3.807 -3.736 1.00 98.00 141 TRP A C 1
ATOM 955 O O . TRP A 1 141 ? 6.986 -3.719 -4.756 1.00 98.00 141 TRP A O 1
ATOM 965 N N . ALA A 1 142 ? 8.705 -3.015 -3.508 1.00 97.06 142 ALA A N 1
ATOM 966 C CA . ALA A 1 142 ? 9.151 -2.000 -4.445 1.00 97.06 142 ALA A CA 1
ATOM 967 C C . ALA A 1 142 ? 10.670 -1.849 -4.429 1.00 97.06 142 ALA A C 1
ATOM 969 O O . ALA A 1 142 ? 11.358 -2.360 -3.547 1.00 97.06 142 ALA A O 1
ATOM 970 N N . SER A 1 143 ? 11.203 -1.125 -5.405 1.00 95.38 143 SER A N 1
ATOM 971 C CA . SER A 1 143 ? 12.620 -0.796 -5.487 1.00 95.38 143 SER A CA 1
ATOM 972 C C . SER A 1 143 ? 12.778 0.700 -5.726 1.00 95.38 143 SER A C 1
ATOM 974 O O . SER A 1 143 ? 12.301 1.211 -6.736 1.00 95.38 143 SER A O 1
ATOM 976 N N . ASN A 1 144 ? 13.463 1.379 -4.805 1.00 94.19 144 ASN A N 1
ATOM 977 C CA . ASN A 1 144 ? 13.811 2.800 -4.905 1.00 94.19 144 ASN A CA 1
ATOM 978 C C . ASN A 1 144 ? 15.314 2.987 -5.187 1.00 94.19 144 ASN A C 1
ATOM 980 O O . ASN A 1 144 ? 15.973 3.858 -4.623 1.00 94.19 144 ASN A O 1
ATOM 984 N N . VAL A 1 145 ? 15.916 2.081 -5.964 1.00 94.06 145 VAL A N 1
ATOM 985 C CA . VAL A 1 145 ? 17.314 2.242 -6.379 1.00 94.06 145 VAL A CA 1
ATOM 986 C C . VAL A 1 145 ? 17.365 2.742 -7.811 1.00 94.06 145 VAL A C 1
ATOM 988 O O . VAL A 1 145 ? 16.736 2.165 -8.698 1.00 94.06 145 VAL A O 1
ATOM 991 N N . THR A 1 146 ? 18.151 3.790 -8.032 1.00 96.12 146 THR A N 1
ATOM 992 C CA . THR A 1 146 ? 18.609 4.159 -9.368 1.00 96.12 146 THR A CA 1
ATOM 993 C C . THR A 1 146 ? 19.619 3.118 -9.850 1.00 96.12 146 THR A C 1
ATOM 995 O O . THR A 1 146 ? 20.292 2.450 -9.055 1.00 96.12 146 THR A O 1
ATOM 998 N N . GLY A 1 147 ? 19.711 2.927 -11.161 1.00 95.50 147 GLY A N 1
ATOM 999 C CA . GLY A 1 147 ? 20.716 2.040 -11.736 1.00 95.50 147 GLY A CA 1
ATOM 1000 C C . GLY A 1 147 ? 20.463 0.548 -11.489 1.00 95.50 147 GLY A C 1
ATOM 1001 O O . GLY A 1 147 ? 21.405 -0.248 -11.429 1.00 95.50 147 GLY A O 1
ATOM 1002 N N . ALA A 1 148 ? 19.209 0.116 -11.314 1.00 96.69 148 ALA A N 1
ATOM 1003 C CA . ALA A 1 148 ? 18.926 -1.310 -11.191 1.00 96.69 148 ALA A CA 1
ATOM 1004 C C . ALA A 1 148 ? 19.302 -2.064 -12.478 1.00 96.69 148 ALA A C 1
ATOM 1006 O O . ALA A 1 148 ? 18.985 -1.650 -13.588 1.00 96.69 148 ALA A O 1
ATOM 1007 N N . TYR A 1 149 ? 19.965 -3.215 -12.334 1.00 96.25 149 TYR A N 1
ATOM 1008 C CA . TYR A 1 149 ? 20.467 -3.986 -13.480 1.00 96.25 149 TYR A CA 1
ATOM 1009 C C . TYR A 1 149 ? 19.790 -5.348 -13.677 1.00 96.25 149 TYR A C 1
ATOM 1011 O O . TYR A 1 149 ? 20.162 -6.119 -14.562 1.00 96.25 149 TYR A O 1
ATOM 1019 N N . ARG A 1 150 ? 18.786 -5.672 -12.852 1.00 95.50 150 ARG A N 1
ATOM 1020 C CA . ARG A 1 150 ? 17.939 -6.871 -12.981 1.00 95.50 150 ARG A CA 1
ATOM 1021 C C . ARG A 1 150 ? 16.492 -6.519 -12.653 1.00 95.50 150 ARG A C 1
ATOM 1023 O O . ARG A 1 150 ? 16.257 -5.643 -11.825 1.00 95.50 150 ARG A O 1
ATOM 1030 N N . SER A 1 151 ? 15.549 -7.269 -13.216 1.00 95.00 151 SER A N 1
ATOM 1031 C CA . SER A 1 151 ? 14.102 -7.034 -13.078 1.00 95.00 151 SER A CA 1
ATOM 1032 C C . SER A 1 151 ? 13.577 -7.036 -11.643 1.00 95.00 151 SER A C 1
ATOM 1034 O O . SER A 1 151 ? 12.562 -6.406 -11.371 1.00 95.00 151 SER A O 1
ATOM 1036 N N . VAL A 1 152 ? 14.272 -7.703 -10.719 1.00 96.25 152 VAL A N 1
ATOM 1037 C CA . VAL A 1 152 ? 13.945 -7.750 -9.282 1.00 96.25 152 VAL A CA 1
ATOM 1038 C C . VAL A 1 152 ? 15.095 -7.246 -8.401 1.00 96.25 152 VAL A C 1
ATOM 1040 O O . VAL A 1 152 ? 15.240 -7.629 -7.239 1.00 96.25 152 VAL A O 1
ATOM 1043 N N . HIS A 1 153 ? 15.990 -6.429 -8.963 1.00 95.00 153 HIS A N 1
ATOM 1044 C CA . HIS A 1 153 ? 17.158 -5.936 -8.242 1.00 95.00 153 HIS A CA 1
ATOM 1045 C C . HIS A 1 153 ? 16.741 -5.041 -7.071 1.00 95.00 153 HIS A C 1
ATOM 1047 O O . HIS A 1 153 ? 16.128 -4.003 -7.278 1.00 95.00 153 HIS A O 1
ATOM 1053 N N . LYS A 1 154 ? 17.108 -5.430 -5.844 1.00 94.81 154 LYS A N 1
ATOM 1054 C CA . LYS A 1 154 ? 16.820 -4.655 -4.623 1.00 94.81 154 LYS A CA 1
ATOM 1055 C C . LYS A 1 154 ? 15.328 -4.356 -4.408 1.00 94.81 154 LYS A C 1
ATOM 1057 O O . LYS A 1 154 ? 15.012 -3.385 -3.733 1.00 94.81 154 LYS A O 1
ATOM 1062 N N . CYS A 1 155 ? 14.425 -5.215 -4.889 1.00 97.06 155 CYS A N 1
ATOM 1063 C CA . CYS A 1 155 ? 13.046 -5.175 -4.409 1.00 97.06 155 CYS A CA 1
ATOM 1064 C C . CYS A 1 155 ? 13.047 -5.427 -2.895 1.00 97.06 155 CYS A C 1
ATOM 1066 O O . CYS A 1 155 ? 13.614 -6.416 -2.422 1.00 97.06 155 CYS A O 1
ATOM 1068 N N . GLN A 1 156 ? 12.425 -4.527 -2.149 1.00 96.56 156 GLN A N 1
ATOM 1069 C CA . GLN A 1 156 ? 12.267 -4.576 -0.704 1.00 96.56 156 GLN A CA 1
ATOM 1070 C C . GLN A 1 156 ? 10.784 -4.519 -0.361 1.00 96.56 156 GLN A C 1
ATOM 1072 O O . GLN A 1 156 ? 10.001 -3.875 -1.057 1.00 96.56 156 GLN A O 1
ATOM 1077 N N . VAL A 1 157 ? 10.411 -5.208 0.713 1.00 97.94 157 VAL A N 1
ATOM 1078 C CA . VAL A 1 157 ? 9.051 -5.170 1.244 1.00 97.94 157 VAL A CA 1
ATOM 1079 C C . VAL A 1 157 ? 8.705 -3.744 1.677 1.00 97.94 157 VAL A C 1
ATOM 1081 O O . VAL A 1 157 ? 9.522 -3.075 2.316 1.00 97.94 157 VAL A O 1
ATOM 1084 N N . CYS A 1 158 ? 7.506 -3.274 1.340 1.00 98.12 158 CYS A N 1
ATOM 1085 C CA . CYS A 1 158 ? 7.016 -2.002 1.853 1.00 98.12 158 CYS A CA 1
ATOM 1086 C C . CYS A 1 158 ? 6.855 -2.092 3.373 1.00 98.12 158 CYS A C 1
ATOM 1088 O O . CYS A 1 158 ? 6.302 -3.061 3.896 1.00 98.12 158 CYS A O 1
ATOM 1090 N N . SER A 1 159 ? 7.377 -1.103 4.101 1.00 97.94 159 SER A N 1
ATOM 1091 C CA . SER A 1 159 ? 7.226 -1.040 5.556 1.00 97.94 159 SER A CA 1
ATOM 1092 C C . SER A 1 159 ? 5.753 -0.933 5.948 1.00 97.94 159 SER A C 1
ATOM 1094 O O . SER A 1 159 ? 4.935 -0.462 5.164 1.00 97.94 159 SER A O 1
ATOM 1096 N N . ALA A 1 160 ? 5.417 -1.323 7.178 1.00 97.56 160 ALA A N 1
ATOM 1097 C CA . ALA A 1 160 ? 4.059 -1.167 7.689 1.00 97.56 160 ALA A CA 1
ATOM 1098 C C . ALA A 1 160 ? 3.586 0.294 7.552 1.00 97.56 160 ALA A C 1
ATOM 1100 O O . ALA A 1 160 ? 4.363 1.220 7.805 1.00 97.56 160 ALA A O 1
ATOM 1101 N N . GLY A 1 161 ? 2.345 0.498 7.104 1.00 97.44 161 GLY A N 1
ATOM 1102 C CA . GLY A 1 161 ? 1.815 1.824 6.763 1.00 97.44 161 GLY A CA 1
ATOM 1103 C C . GLY A 1 161 ? 2.007 2.206 5.295 1.00 97.44 161 GLY A C 1
ATOM 1104 O O . GLY A 1 161 ? 1.569 3.278 4.883 1.00 97.44 161 GLY A O 1
ATOM 1105 N N . PHE A 1 162 ? 2.670 1.359 4.507 1.00 98.25 162 PHE A N 1
ATOM 1106 C CA . PHE A 1 162 ? 2.914 1.575 3.088 1.00 98.25 162 PHE A CA 1
ATOM 1107 C C . PHE A 1 162 ? 2.535 0.339 2.279 1.00 98.25 162 PHE A C 1
ATOM 1109 O O . PHE A 1 162 ? 2.665 -0.791 2.751 1.00 98.25 162 PHE A O 1
ATOM 1116 N N . TYR A 1 163 ? 2.128 0.569 1.036 1.00 98.19 163 TYR A N 1
ATOM 1117 C CA . TYR A 1 163 ? 1.754 -0.469 0.094 1.00 98.19 163 TYR A CA 1
ATOM 1118 C C . TYR A 1 163 ? 2.413 -0.285 -1.273 1.00 98.19 163 TYR A C 1
ATOM 1120 O O . TYR A 1 163 ? 2.843 0.814 -1.633 1.00 98.19 163 TYR A O 1
ATOM 1128 N N . SER A 1 164 ? 2.473 -1.360 -2.054 1.00 98.06 164 SER A N 1
ATOM 1129 C CA . SER A 1 164 ? 2.735 -1.281 -3.493 1.00 98.06 164 SER A CA 1
ATOM 1130 C C . SER A 1 164 ? 2.069 -2.447 -4.223 1.00 98.06 164 SER A C 1
ATOM 1132 O O . SER A 1 164 ? 2.265 -3.588 -3.811 1.00 98.06 164 SER A O 1
ATOM 1134 N N . PRO A 1 165 ? 1.382 -2.221 -5.357 1.00 97.38 165 PRO A N 1
ATOM 1135 C CA . PRO A 1 165 ? 0.886 -3.313 -6.198 1.00 97.38 165 PRO A CA 1
ATOM 1136 C C . PRO A 1 165 ? 2.018 -4.132 -6.853 1.00 97.38 165 PRO A C 1
ATOM 1138 O O . PRO A 1 165 ? 1.752 -5.130 -7.522 1.00 97.38 165 PRO A O 1
ATOM 1141 N N . GLY A 1 166 ? 3.283 -3.729 -6.678 1.00 96.12 166 GLY A N 1
ATOM 1142 C CA . GLY A 1 166 ? 4.456 -4.353 -7.278 1.00 96.12 166 GLY A CA 1
ATOM 1143 C C . GLY A 1 166 ? 4.864 -3.705 -8.603 1.00 96.12 166 GLY A C 1
ATOM 1144 O O . GLY A 1 166 ? 4.484 -2.581 -8.943 1.00 96.12 166 GLY A O 1
ATOM 1145 N N . GLY A 1 167 ? 5.682 -4.417 -9.373 1.00 96.25 167 GLY A N 1
ATOM 1146 C CA . GLY A 1 167 ? 6.218 -3.944 -10.646 1.00 96.25 167 GLY A CA 1
ATOM 1147 C C . GLY A 1 167 ? 7.220 -2.802 -10.471 1.00 96.25 167 GLY A C 1
ATOM 1148 O O . GLY A 1 167 ? 8.204 -2.940 -9.743 1.00 96.25 167 GLY A O 1
ATOM 1149 N N . SER A 1 168 ? 6.968 -1.692 -11.166 1.00 95.75 168 SER A N 1
ATOM 1150 C CA . SER A 1 168 ? 7.760 -0.456 -11.129 1.00 95.75 168 SER A CA 1
ATOM 1151 C C . SER A 1 168 ? 7.220 0.584 -10.139 1.00 95.75 168 SER A C 1
ATOM 1153 O O . SER A 1 168 ? 7.660 1.731 -10.160 1.00 95.75 168 SER A O 1
ATOM 1155 N N . VAL A 1 169 ? 6.221 0.230 -9.324 1.00 96.00 169 VAL A N 1
ATOM 1156 C CA . VAL A 1 169 ? 5.558 1.167 -8.412 1.00 96.00 169 VAL A CA 1
ATOM 1157 C C . VAL A 1 169 ? 6.286 1.193 -7.071 1.00 96.00 169 VAL A C 1
ATOM 1159 O O . VAL A 1 169 ? 6.446 0.165 -6.413 1.00 96.00 169 VAL A O 1
ATOM 1162 N N . GLU A 1 170 ? 6.719 2.383 -6.659 1.00 95.19 170 GLU A N 1
ATOM 1163 C CA . GLU A 1 170 ? 7.308 2.614 -5.339 1.00 95.19 170 GLU A CA 1
ATOM 1164 C C . GLU A 1 170 ? 6.306 2.397 -4.199 1.00 95.19 170 GLU A C 1
ATOM 1166 O O . GLU A 1 170 ? 5.094 2.494 -4.396 1.00 95.19 170 GLU A O 1
ATOM 1171 N N . CYS A 1 171 ? 6.814 2.145 -2.990 1.00 97.50 171 CYS A N 1
ATOM 1172 C CA . CYS A 1 171 ? 5.976 2.067 -1.798 1.00 97.50 171 CYS A CA 1
ATOM 1173 C C . CYS A 1 171 ? 5.306 3.419 -1.523 1.00 97.50 171 CYS A C 1
ATOM 1175 O O . CYS A 1 171 ? 5.981 4.433 -1.344 1.00 97.50 171 CYS A O 1
ATOM 1177 N N . LYS A 1 172 ? 3.976 3.421 -1.449 1.00 97.25 172 LYS A N 1
ATOM 1178 C CA . LYS A 1 172 ? 3.139 4.594 -1.175 1.00 97.25 172 LYS A CA 1
ATOM 1179 C C . LYS A 1 172 ? 2.439 4.444 0.173 1.00 97.25 172 LYS A C 1
ATOM 1181 O O . LYS A 1 172 ? 2.215 3.314 0.594 1.00 97.25 172 LYS A O 1
ATOM 1186 N N . PRO A 1 173 ? 2.117 5.540 0.877 1.00 98.06 173 PRO A N 1
ATOM 1187 C CA . PRO A 1 173 ? 1.397 5.451 2.144 1.00 98.06 173 PRO A CA 1
ATOM 1188 C C . PRO A 1 173 ? 0.018 4.811 1.939 1.00 98.06 173 PRO A C 1
ATOM 1190 O O . PRO A 1 173 ? -0.643 5.087 0.940 1.00 98.06 173 PRO A O 1
ATOM 1193 N N . THR A 1 174 ? -0.418 3.975 2.881 1.00 97.94 174 THR A N 1
ATOM 1194 C CA . THR A 1 174 ? -1.802 3.479 2.923 1.00 97.94 174 THR A CA 1
ATOM 1195 C C . THR A 1 174 ? -2.769 4.572 3.363 1.00 97.94 174 THR A C 1
ATOM 1197 O O . THR A 1 174 ? -2.363 5.575 3.956 1.00 97.94 174 THR A O 1
ATOM 1200 N N . ASN A 1 175 ? -4.060 4.356 3.121 1.00 97.38 175 ASN A N 1
ATOM 1201 C CA . ASN A 1 175 ? -5.124 5.268 3.534 1.00 97.38 175 ASN A CA 1
ATOM 1202 C C . ASN A 1 175 ? -6.077 4.598 4.536 1.00 97.38 175 ASN A C 1
ATOM 1204 O O . ASN A 1 175 ? -7.290 4.547 4.339 1.00 97.38 175 ASN A O 1
ATOM 1208 N N . CYS A 1 176 ? -5.517 4.039 5.613 1.00 97.12 176 CYS A N 1
ATOM 1209 C CA . CYS A 1 176 ? -6.314 3.391 6.650 1.00 97.12 176 CYS A CA 1
ATOM 1210 C C . CYS A 1 176 ? -7.200 4.400 7.394 1.00 97.12 176 CYS A C 1
ATOM 1212 O O . CYS A 1 176 ? -6.795 5.532 7.654 1.00 97.12 176 CYS A O 1
ATOM 1214 N N . LEU A 1 177 ? -8.393 3.980 7.815 1.00 95.31 177 LEU A N 1
ATOM 1215 C CA . LEU A 1 177 ? -9.211 4.783 8.725 1.00 95.31 177 LEU A CA 1
ATOM 1216 C C . LEU A 1 177 ? -8.510 4.954 10.082 1.00 95.31 177 LEU A C 1
ATOM 1218 O O . LEU A 1 177 ? -7.670 4.143 10.480 1.00 95.31 177 LEU A O 1
ATOM 1222 N N . ALA A 1 178 ? -8.871 6.004 10.821 1.00 94.12 178 ALA A N 1
ATOM 1223 C CA . ALA A 1 178 ? -8.392 6.177 12.187 1.00 94.12 178 ALA A CA 1
ATOM 1224 C C . ALA A 1 178 ? -8.764 4.948 13.037 1.00 94.12 178 ALA A C 1
ATOM 1226 O O . ALA A 1 178 ? -9.875 4.430 12.949 1.00 94.12 178 ALA A O 1
ATOM 1227 N N . GLY A 1 179 ? -7.816 4.471 13.841 1.00 93.06 179 GLY A N 1
ATOM 1228 C CA . GLY A 1 179 ? -7.939 3.226 14.598 1.00 93.06 179 GLY A CA 1
ATOM 1229 C C . GLY A 1 179 ? -7.520 1.969 13.840 1.00 93.06 179 GLY A C 1
ATOM 1230 O O . GLY A 1 179 ? -7.510 0.900 14.441 1.00 93.06 179 GLY A O 1
ATOM 1231 N N . TYR A 1 180 ? -7.125 2.083 12.572 1.00 95.19 180 TYR A N 1
ATOM 1232 C CA . TYR A 1 180 ? -6.630 0.976 11.756 1.00 95.19 180 TYR A CA 1
ATOM 1233 C C . TYR A 1 180 ? -5.175 1.210 11.333 1.00 95.19 180 TYR A C 1
ATOM 1235 O O . TYR A 1 180 ? -4.682 2.341 11.311 1.00 95.19 180 TYR A O 1
ATOM 1243 N N . SER A 1 181 ? -4.480 0.127 10.993 1.00 96.81 181 SER A N 1
ATOM 1244 C CA . SER A 1 181 ? -3.128 0.155 10.433 1.00 96.81 181 SER A CA 1
ATOM 1245 C C . SER A 1 181 ? -2.907 -0.992 9.453 1.00 96.81 181 SER A C 1
ATOM 1247 O O . SER A 1 181 ? -3.486 -2.070 9.608 1.00 96.81 181 SER A O 1
ATOM 1249 N N . SER A 1 182 ? -2.046 -0.773 8.467 1.00 97.69 182 SER A N 1
ATOM 1250 C CA . SER A 1 182 ? -1.645 -1.787 7.494 1.00 97.69 182 SER A CA 1
ATOM 1251 C C . SER A 1 182 ? -0.332 -2.469 7.906 1.00 97.69 182 SER A C 1
ATOM 1253 O O . SER A 1 182 ? 0.581 -1.791 8.401 1.00 97.69 182 SER A O 1
ATOM 1255 N N . PRO A 1 183 ? -0.199 -3.793 7.706 1.00 97.12 183 PRO A N 1
ATOM 1256 C CA . PRO A 1 183 ? 1.042 -4.510 7.964 1.00 97.12 183 PRO A CA 1
ATOM 1257 C C . PRO A 1 183 ? 2.112 -4.184 6.911 1.00 97.12 183 PRO A C 1
ATOM 1259 O O . PRO A 1 183 ? 1.845 -3.595 5.861 1.00 97.12 183 PRO A O 1
ATOM 1262 N N . ALA A 1 184 ? 3.352 -4.602 7.178 1.00 97.69 184 ALA A N 1
ATOM 1263 C CA . ALA A 1 184 ? 4.396 -4.585 6.157 1.00 97.69 184 ALA A CA 1
ATOM 1264 C C . ALA A 1 184 ? 4.038 -5.538 5.006 1.00 97.69 184 ALA A C 1
ATOM 1266 O O . ALA A 1 184 ? 3.497 -6.619 5.236 1.00 97.69 184 ALA A O 1
ATOM 1267 N N . GLY A 1 185 ? 4.388 -5.151 3.781 1.00 97.25 185 GLY A N 1
ATOM 1268 C CA . GLY A 1 185 ? 4.118 -5.938 2.579 1.00 97.25 185 GLY A CA 1
ATOM 1269 C C . GLY A 1 185 ? 2.688 -5.832 2.064 1.00 97.25 185 GLY A C 1
ATOM 1270 O O . GLY A 1 185 ? 2.271 -6.701 1.306 1.00 97.25 185 GLY A O 1
ATOM 1271 N N . SER A 1 186 ? 1.956 -4.788 2.459 1.00 98.12 186 SER A N 1
ATOM 1272 C CA . SER A 1 186 ? 0.632 -4.524 1.900 1.00 98.12 186 SER A CA 1
ATOM 1273 C C . SER A 1 186 ? 0.735 -4.230 0.400 1.00 98.12 186 SER A C 1
ATOM 1275 O O . SER A 1 186 ? 1.648 -3.529 -0.038 1.00 98.12 186 SER A O 1
ATOM 1277 N N . ASP A 1 187 ? -0.179 -4.757 -0.405 1.00 97.94 187 ASP A N 1
ATOM 1278 C CA . ASP A 1 187 ? -0.208 -4.572 -1.860 1.00 97.94 187 ASP A CA 1
ATOM 1279 C C . ASP A 1 187 ? -1.353 -3.682 -2.354 1.00 97.94 187 ASP A C 1
ATOM 1281 O O . ASP A 1 187 ? -1.371 -3.273 -3.517 1.00 97.94 187 ASP A O 1
ATOM 1285 N N . VAL A 1 188 ? -2.246 -3.302 -1.444 1.00 97.38 188 VAL A N 1
ATOM 1286 C CA . VAL A 1 188 ? -3.410 -2.447 -1.688 1.00 97.38 188 VAL A CA 1
ATOM 1287 C C . VAL A 1 188 ? -3.499 -1.321 -0.660 1.00 97.38 188 VAL A C 1
ATOM 1289 O O . VAL A 1 188 ? -2.892 -1.372 0.410 1.00 97.38 188 VAL A O 1
ATOM 1292 N N . GLU A 1 189 ? -4.239 -0.270 -1.005 1.00 96.94 189 GLU A N 1
ATOM 1293 C CA . GLU A 1 189 ? -4.247 0.981 -0.246 1.00 96.94 189 GLU A CA 1
ATOM 1294 C C . GLU A 1 189 ? -5.030 0.904 1.071 1.00 96.94 189 GLU A C 1
ATOM 1296 O O . GLU A 1 189 ? -4.639 1.568 2.037 1.00 96.94 189 GLU A O 1
ATOM 1301 N N . VAL A 1 190 ? -6.127 0.131 1.113 1.00 96.75 190 VAL A N 1
ATOM 1302 C CA . VAL A 1 190 ? -7.098 0.161 2.226 1.00 96.75 190 VAL A CA 1
ATOM 1303 C C . VAL A 1 190 ? -7.509 -1.231 2.708 1.00 96.75 190 VAL A C 1
ATOM 1305 O O . VAL A 1 190 ? -7.694 -1.445 3.900 1.00 96.75 190 VAL A O 1
ATOM 1308 N N . GLU A 1 191 ? -7.637 -2.206 1.818 1.00 94.88 191 GLU A N 1
ATOM 1309 C CA . GLU A 1 191 ? -8.294 -3.492 2.087 1.00 94.88 191 GLU A CA 1
ATOM 1310 C C . GLU A 1 191 ? -7.483 -4.407 3.019 1.00 94.88 191 GLU A C 1
ATOM 1312 O O . GLU A 1 191 ? -8.004 -5.386 3.544 1.00 94.88 191 GLU A O 1
ATOM 1317 N N . GLN A 1 192 ? -6.213 -4.074 3.253 1.00 96.00 192 GLN A N 1
ATOM 1318 C CA . GLN A 1 192 ? -5.325 -4.746 4.207 1.00 96.00 192 GLN A CA 1
ATOM 1319 C C . GLN A 1 192 ? -5.108 -3.937 5.493 1.00 96.00 192 GLN A C 1
ATOM 1321 O O . GLN A 1 192 ? -4.252 -4.273 6.314 1.00 96.00 192 GLN A O 1
ATOM 1326 N N . CYS A 1 193 ? -5.874 -2.866 5.694 1.00 96.44 193 CYS A N 1
ATOM 1327 C CA . CYS A 1 193 ? -5.922 -2.167 6.967 1.00 96.44 193 CYS A CA 1
ATOM 1328 C C . CYS A 1 193 ? -6.656 -3.029 7.997 1.00 96.44 193 CYS A C 1
ATOM 1330 O O . CYS A 1 193 ? -7.808 -3.407 7.816 1.00 96.44 193 CYS A O 1
ATOM 1332 N N . SER A 1 194 ? -5.985 -3.294 9.111 1.00 94.19 194 SER A N 1
ATOM 1333 C CA . SER A 1 194 ? -6.511 -4.070 10.231 1.00 94.19 194 SER A CA 1
ATOM 1334 C C . SER A 1 194 ? -6.712 -3.173 11.451 1.00 94.19 194 SER A C 1
ATOM 1336 O O . SER A 1 194 ? -5.953 -2.213 11.641 1.00 94.19 194 SER A O 1
ATOM 1338 N N . PRO A 1 195 ? -7.737 -3.429 12.274 1.00 92.06 195 PRO A N 1
ATOM 1339 C CA . PRO A 1 195 ? -8.007 -2.597 13.430 1.00 92.06 195 PRO A CA 1
ATOM 1340 C C . PRO A 1 195 ? -6.938 -2.760 14.506 1.00 92.06 195 PRO A C 1
ATOM 1342 O O . PRO A 1 195 ? -6.458 -3.859 14.787 1.00 92.06 195 PRO A O 1
ATOM 1345 N N . CYS A 1 196 ? -6.616 -1.662 15.180 1.00 91.94 196 CYS A N 1
ATOM 1346 C CA . CYS A 1 196 ? -5.766 -1.706 16.354 1.00 91.94 196 CYS A CA 1
ATOM 1347 C C . CYS A 1 196 ? -6.457 -2.450 17.495 1.00 91.94 196 CYS A C 1
ATOM 1349 O O . CYS A 1 196 ? -7.638 -2.236 17.780 1.00 91.94 196 CYS A O 1
ATOM 1351 N N . ALA A 1 197 ? -5.698 -3.295 18.188 1.00 88.19 197 ALA A N 1
ATOM 1352 C CA . ALA A 1 197 ? -6.176 -3.962 19.387 1.00 88.19 197 ALA A CA 1
ATOM 1353 C C . ALA A 1 197 ? -6.491 -2.950 20.502 1.00 88.19 197 ALA A C 1
ATOM 1355 O O . ALA A 1 197 ? -5.956 -1.841 20.545 1.00 88.19 197 ALA A O 1
ATOM 1356 N N . ALA A 1 198 ? -7.327 -3.360 21.455 1.00 85.19 198 ALA A N 1
ATOM 1357 C CA . ALA A 1 198 ? -7.625 -2.541 22.623 1.00 85.19 198 ALA A CA 1
ATOM 1358 C C . ALA A 1 198 ? -6.340 -2.184 23.397 1.00 85.19 198 ALA A C 1
ATOM 1360 O O . ALA A 1 198 ? -5.457 -3.027 23.567 1.00 85.19 198 ALA A O 1
ATOM 1361 N N . GLY A 1 199 ? -6.240 -0.942 23.874 1.00 88.38 199 GLY A N 1
ATOM 1362 C CA . GLY A 1 199 ? -5.006 -0.406 24.460 1.00 88.38 199 GLY A CA 1
ATOM 1363 C C . GLY A 1 199 ? -4.038 0.216 23.447 1.00 88.38 199 GLY A C 1
ATOM 1364 O O . GLY A 1 199 ? -3.043 0.817 23.854 1.00 88.38 199 GLY A O 1
ATOM 1365 N N . TYR A 1 200 ? -4.337 0.129 22.150 1.00 91.88 200 TYR A N 1
ATOM 1366 C CA . TYR A 1 200 ? -3.610 0.818 21.090 1.00 91.88 200 TYR A CA 1
ATOM 1367 C C . TYR A 1 200 ? -4.492 1.879 20.427 1.00 91.88 200 TYR A C 1
ATOM 1369 O O . TYR A 1 200 ? -5.717 1.866 20.573 1.00 91.88 200 TYR A O 1
ATOM 1377 N N . LEU A 1 201 ? -3.861 2.817 19.728 1.00 93.12 201 LEU A N 1
ATOM 1378 C CA . LEU A 1 201 ? -4.516 3.824 18.897 1.00 93.12 201 LEU A CA 1
ATOM 1379 C C . LEU A 1 201 ? -3.753 3.996 17.586 1.00 93.12 201 LEU A C 1
ATOM 1381 O O . LEU A 1 201 ? -2.545 3.773 17.533 1.00 93.12 201 LEU A O 1
ATOM 1385 N N . SER A 1 202 ? -4.452 4.425 16.541 1.00 95.00 202 SER A N 1
ATOM 1386 C CA . SER A 1 202 ? -3.841 4.846 15.278 1.00 95.00 202 SER A CA 1
ATOM 1387 C C . SER A 1 202 ? -4.554 6.090 14.768 1.00 95.00 202 SER A C 1
ATOM 1389 O O . SER A 1 202 ? -5.779 6.179 14.837 1.00 95.00 202 SER A O 1
ATOM 1391 N N . LEU A 1 203 ? -3.796 7.040 14.221 1.00 94.12 203 LEU A N 1
ATOM 1392 C CA . LEU A 1 203 ? -4.355 8.219 13.552 1.00 94.12 203 LEU A CA 1
ATOM 1393 C C . LEU A 1 203 ? -4.894 7.903 12.144 1.00 94.12 203 LEU A C 1
ATOM 1395 O O . LEU A 1 203 ? -5.500 8.772 11.524 1.00 94.12 203 LEU A O 1
ATOM 1399 N N . GLY A 1 204 ? -4.708 6.673 11.654 1.00 94.12 204 GLY A N 1
ATOM 1400 C CA . GLY A 1 204 ? -5.043 6.276 10.288 1.00 94.12 204 GLY A CA 1
ATOM 1401 C C . GLY A 1 204 ? -3.953 6.647 9.279 1.00 94.12 204 GLY A C 1
ATOM 1402 O O . GLY A 1 204 ? -2.818 6.969 9.637 1.00 94.12 204 GLY A O 1
ATOM 1403 N N . GLY A 1 205 ? -4.276 6.564 7.991 1.00 95.69 205 GLY A N 1
ATOM 1404 C CA . GLY A 1 205 ? -3.329 6.736 6.895 1.00 95.69 205 GLY A CA 1
ATOM 1405 C C . GLY A 1 205 ? -2.231 5.672 6.925 1.00 95.69 205 GLY A C 1
ATOM 1406 O O . GLY A 1 205 ? -2.506 4.470 6.860 1.00 95.69 205 GLY A O 1
ATOM 1407 N N . SER A 1 206 ? -0.983 6.129 7.041 1.00 96.94 206 SER A N 1
ATOM 1408 C CA . SER A 1 206 ? 0.208 5.288 7.196 1.00 96.94 206 SER A CA 1
ATOM 1409 C C . SER A 1 206 ? 0.622 5.079 8.659 1.00 96.94 206 SER A C 1
ATOM 1411 O O . SER A 1 206 ? 1.649 4.451 8.922 1.00 96.94 206 SER A O 1
ATOM 1413 N N . SER A 1 207 ? -0.116 5.637 9.627 1.00 96.50 207 SER A N 1
ATOM 1414 C CA . SER A 1 207 ? 0.193 5.465 11.048 1.00 96.50 207 SER A CA 1
ATOM 1415 C C . SER A 1 207 ? -0.027 4.022 11.495 1.00 96.50 207 SER A C 1
ATOM 1417 O O . SER A 1 207 ? -0.977 3.352 11.095 1.00 96.50 207 SER A O 1
ATOM 1419 N N . GLN A 1 208 ? 0.880 3.551 12.345 1.00 96.38 208 GLN A N 1
ATOM 1420 C CA . GLN A 1 208 ? 0.803 2.230 12.952 1.00 96.38 208 GLN A CA 1
ATOM 1421 C C . GLN A 1 208 ? 0.084 2.289 14.295 1.00 96.38 208 GLN A C 1
ATOM 1423 O O . GLN A 1 208 ? -0.032 3.354 14.901 1.00 96.38 208 GLN A O 1
ATOM 1428 N N . CYS A 1 209 ? -0.386 1.136 14.767 1.00 95.56 209 CYS A N 1
ATOM 1429 C CA . CYS A 1 209 ? -0.952 1.027 16.103 1.00 95.56 209 CYS A CA 1
ATOM 1430 C C . CYS A 1 209 ? 0.112 1.325 17.164 1.00 95.56 209 CYS A C 1
ATOM 1432 O O . CYS A 1 209 ? 1.058 0.559 17.357 1.00 95.56 209 CYS A O 1
ATOM 1434 N N . GLU A 1 210 ? -0.070 2.422 17.889 1.00 94.44 210 GLU A N 1
ATOM 1435 C CA . GLU A 1 210 ? 0.796 2.833 18.987 1.00 94.44 210 GLU A CA 1
ATOM 1436 C C . GLU A 1 210 ? 0.131 2.590 20.338 1.00 94.44 210 GLU A C 1
ATOM 1438 O O . GLU A 1 210 ? -1.092 2.611 20.469 1.00 94.44 210 GLU A O 1
ATOM 1443 N N . LEU A 1 211 ? 0.952 2.367 21.366 1.00 93.75 211 LEU A N 1
ATOM 1444 C CA . LEU A 1 211 ? 0.483 2.187 22.738 1.00 93.75 211 LEU A CA 1
ATOM 1445 C C . LEU A 1 211 ? -0.259 3.442 23.210 1.00 93.75 211 LEU A C 1
ATOM 1447 O O . LEU A 1 211 ? 0.303 4.543 23.232 1.00 93.75 211 LEU A O 1
ATOM 1451 N N . ALA A 1 212 ? -1.499 3.265 23.658 1.00 92.50 212 ALA A N 1
ATOM 1452 C CA . ALA A 1 212 ? -2.272 4.357 24.216 1.00 92.50 212 ALA A CA 1
ATOM 1453 C C . ALA A 1 212 ? -1.648 4.863 25.527 1.00 92.50 212 ALA A C 1
ATOM 1455 O O . ALA A 1 212 ? -1.093 4.109 26.331 1.00 92.50 212 ALA A O 1
ATOM 1456 N N . LYS A 1 213 ? -1.756 6.172 25.765 1.00 93.50 213 LYS A N 1
ATOM 1457 C CA . LYS A 1 213 ? -1.276 6.835 26.988 1.00 93.50 213 LYS A CA 1
ATOM 1458 C C . LYS A 1 213 ? -2.455 7.259 27.853 1.00 93.50 213 LYS A C 1
ATOM 1460 O O . LYS A 1 213 ? -2.712 8.447 28.037 1.00 93.50 213 LYS A O 1
ATOM 1465 N N . CYS A 1 214 ? -3.194 6.278 28.357 1.00 94.81 214 CYS A N 1
ATOM 1466 C CA . CYS A 1 214 ? -4.358 6.532 29.194 1.00 94.81 214 CYS A CA 1
ATOM 1467 C C . CYS A 1 214 ? -3.978 6.760 30.659 1.00 94.81 214 CYS A C 1
ATOM 1469 O O . CYS A 1 214 ? -3.006 6.204 31.166 1.00 94.81 214 CYS A O 1
ATOM 1471 N N . LYS A 1 215 ? -4.758 7.575 31.367 1.00 95.94 215 LYS A N 1
ATOM 1472 C CA . LYS A 1 215 ? -4.680 7.650 32.833 1.00 95.94 215 LYS A CA 1
ATOM 1473 C C . LYS A 1 215 ? -5.345 6.410 33.462 1.00 95.94 215 LYS A C 1
ATOM 1475 O O . LYS A 1 215 ? -6.161 5.779 32.786 1.00 95.94 215 LYS A O 1
ATOM 1480 N N . PRO A 1 216 ? -5.050 6.068 34.729 1.00 95.81 216 PRO A N 1
ATOM 1481 C CA . PRO A 1 216 ? -5.778 5.022 35.443 1.00 95.81 216 PRO A CA 1
ATOM 1482 C C . PRO A 1 216 ? -7.298 5.196 35.337 1.00 95.81 216 PRO A C 1
ATOM 1484 O O . PRO A 1 216 ? -7.822 6.311 35.376 1.00 95.81 216 PRO A O 1
ATOM 1487 N N . GLY A 1 217 ? -7.983 4.076 35.133 1.00 93.00 217 GLY A N 1
ATOM 1488 C CA . GLY A 1 217 ? -9.413 3.965 34.866 1.00 93.00 217 GLY A CA 1
ATOM 1489 C C . GLY A 1 217 ? -9.877 4.272 33.452 1.00 93.00 217 GLY A C 1
ATOM 1490 O O . GLY A 1 217 ? -11.080 4.284 33.191 1.00 93.00 217 GLY A O 1
ATOM 1491 N N . TYR A 1 218 ? -8.941 4.501 32.533 1.00 93.50 218 TYR A N 1
ATOM 1492 C CA . TYR A 1 218 ? -9.227 4.758 31.131 1.00 93.50 218 TYR A CA 1
ATOM 1493 C C . TYR A 1 218 ? -8.408 3.815 30.251 1.00 93.50 218 TYR A C 1
ATOM 1495 O O . TYR A 1 218 ? -7.271 3.477 30.578 1.00 93.50 218 TYR A O 1
ATOM 1503 N N . ALA A 1 219 ? -8.977 3.424 29.117 1.00 92.31 219 ALA A N 1
ATOM 1504 C CA . ALA A 1 219 ? -8.330 2.597 28.105 1.00 92.31 219 ALA A CA 1
ATOM 1505 C C . ALA A 1 219 ? -8.888 2.939 26.717 1.00 92.31 219 ALA A C 1
ATOM 1507 O O . ALA A 1 219 ? -9.927 3.587 26.608 1.00 92.31 219 ALA A O 1
ATOM 1508 N N . THR A 1 220 ? -8.226 2.512 25.646 1.00 91.00 220 THR A N 1
ATOM 1509 C CA . THR A 1 220 ? -8.793 2.607 24.293 1.00 91.00 220 THR A CA 1
ATOM 1510 C C . THR A 1 220 ? -9.527 1.311 23.927 1.00 91.00 220 THR A C 1
ATOM 1512 O O . THR A 1 220 ? -9.043 0.225 24.281 1.00 91.00 220 THR A O 1
ATOM 1515 N N . PRO A 1 221 ? -10.697 1.394 23.264 1.00 86.88 221 PRO A N 1
ATOM 1516 C CA . PRO A 1 221 ? -11.342 0.226 22.669 1.00 86.88 221 PRO A CA 1
ATOM 1517 C C . PRO A 1 221 ? -10.547 -0.281 21.448 1.00 86.88 221 PRO A C 1
ATOM 1519 O O . PRO A 1 221 ? -9.625 0.401 20.989 1.00 86.88 221 PRO A O 1
ATOM 1522 N N . PRO A 1 222 ? -10.871 -1.471 20.911 1.00 86.56 222 PRO A N 1
ATOM 1523 C CA . PRO A 1 222 ? -10.426 -1.870 19.577 1.00 86.56 222 PRO A CA 1
ATOM 1524 C C . PRO A 1 222 ? -10.806 -0.823 18.520 1.00 86.56 222 PRO A C 1
ATOM 1526 O O . PRO A 1 222 ? -11.799 -0.116 18.681 1.00 86.56 222 PRO A O 1
ATOM 1529 N N . ALA A 1 223 ? -10.017 -0.720 17.450 1.00 87.75 223 ALA A N 1
ATOM 1530 C CA . ALA A 1 223 ? -10.211 0.258 16.375 1.00 87.75 223 ALA A CA 1
ATOM 1531 C C . ALA A 1 223 ? -10.326 1.722 16.852 1.00 87.75 223 ALA A C 1
ATOM 1533 O O . ALA A 1 223 ? -10.995 2.547 16.229 1.00 87.75 223 ALA A O 1
ATOM 1534 N N . ALA A 1 224 ? -9.673 2.077 17.963 1.00 85.19 224 ALA A N 1
ATOM 1535 C CA . ALA A 1 224 ? -9.725 3.436 18.484 1.00 85.19 224 ALA A CA 1
ATOM 1536 C C . ALA A 1 224 ? -8.949 4.419 17.595 1.00 85.19 224 ALA A C 1
ATOM 1538 O O . ALA A 1 224 ? -7.724 4.530 17.676 1.00 85.19 224 ALA A O 1
ATOM 1539 N N . GLY A 1 225 ? -9.685 5.189 16.792 1.00 79.25 225 GLY A N 1
ATOM 1540 C CA . GLY A 1 225 ? -9.176 6.384 16.111 1.00 79.25 225 GLY A CA 1
ATOM 1541 C C . GLY A 1 225 ? -9.091 7.631 16.997 1.00 79.25 225 GLY A C 1
ATOM 1542 O O . GLY A 1 225 ? -8.650 8.682 16.541 1.00 79.25 225 GLY A O 1
ATOM 1543 N N . GLY A 1 226 ? -9.542 7.529 18.253 1.00 77.62 226 GLY A N 1
ATOM 1544 C CA . GLY A 1 226 ? -9.663 8.634 19.203 1.00 77.62 226 GLY A CA 1
ATOM 1545 C C . GLY A 1 226 ? -8.941 8.400 20.534 1.00 77.62 226 GLY A C 1
ATOM 1546 O O . GLY A 1 226 ? -8.095 7.519 20.677 1.00 77.62 226 GLY A O 1
ATOM 1547 N N . GLY A 1 227 ? -9.272 9.234 21.521 1.00 83.31 227 GLY A N 1
ATOM 1548 C CA . GLY A 1 227 ? -8.664 9.210 22.851 1.00 83.31 227 GLY A CA 1
ATOM 1549 C C . GLY A 1 227 ? -9.175 8.092 23.765 1.00 83.31 227 GLY A C 1
ATOM 1550 O O . GLY A 1 227 ? -10.045 7.297 23.422 1.00 83.31 227 GLY A O 1
ATOM 1551 N N . CYS A 1 228 ? -8.627 8.053 24.974 1.00 91.81 228 CYS A N 1
ATOM 1552 C CA . CYS A 1 228 ? -8.994 7.067 25.981 1.00 91.81 228 CYS A CA 1
ATOM 1553 C C . CYS A 1 228 ? -10.428 7.259 26.481 1.00 91.81 228 CYS A C 1
ATOM 1555 O O . CYS A 1 228 ? -10.830 8.375 26.815 1.00 91.81 228 CYS A O 1
ATOM 1557 N N . VAL A 1 229 ? -11.156 6.157 26.635 1.00 89.56 229 VAL A N 1
ATOM 1558 C CA . VAL A 1 229 ? -12.494 6.136 27.227 1.00 89.56 229 VAL A CA 1
ATOM 1559 C C . VAL A 1 229 ? -12.430 5.546 28.631 1.00 89.56 229 VAL A C 1
ATOM 1561 O O . VAL A 1 229 ? -11.576 4.711 28.935 1.00 89.56 229 VAL A O 1
ATOM 1564 N N . GLN A 1 230 ? -13.310 6.007 29.514 1.00 91.19 230 GLN A N 1
ATOM 1565 C CA . GLN A 1 230 ? -13.388 5.481 30.872 1.00 91.19 230 GLN A CA 1
ATOM 1566 C C . GLN A 1 230 ? -13.942 4.056 30.852 1.00 91.19 230 GLN A C 1
ATOM 1568 O O . GLN A 1 230 ? -14.928 3.796 30.154 1.00 91.19 230 GLN A O 1
ATOM 1573 N N . CYS A 1 231 ? -13.349 3.169 31.651 1.00 88.50 231 CYS A N 1
ATOM 1574 C CA . CYS A 1 231 ? -13.875 1.822 31.836 1.00 88.50 231 CYS A CA 1
ATOM 1575 C C . CYS A 1 231 ? -15.296 1.859 32.410 1.00 88.50 231 CYS A C 1
ATOM 1577 O O . CYS A 1 231 ? -15.627 2.699 33.254 1.00 88.50 231 CYS A O 1
ATOM 1579 N N . ALA A 1 232 ? -16.140 0.947 31.935 1.00 82.75 232 ALA A N 1
ATOM 1580 C CA . ALA A 1 232 ? -17.472 0.733 32.477 1.00 82.75 232 ALA A CA 1
ATOM 1581 C C . ALA A 1 232 ? -17.403 0.266 33.942 1.00 82.75 232 ALA A C 1
ATOM 1583 O O . ALA A 1 232 ? -16.387 -0.256 34.402 1.00 82.75 232 ALA A O 1
ATOM 1584 N N . SER A 1 233 ? -18.488 0.450 34.695 1.00 78.88 233 SER A N 1
ATOM 1585 C CA . SER A 1 233 ? -18.580 -0.057 36.069 1.00 78.88 233 SER A CA 1
ATOM 1586 C C . SER A 1 233 ? -18.367 -1.568 36.108 1.00 78.88 233 SER A C 1
ATOM 1588 O O . SER A 1 233 ? -18.855 -2.273 35.234 1.00 78.88 233 SER A O 1
ATOM 1590 N N . GLY A 1 234 ? -17.643 -2.066 37.112 1.00 82.62 234 GLY A N 1
ATOM 1591 C CA . GLY A 1 234 ? -17.219 -3.467 37.122 1.00 82.62 234 GLY A CA 1
ATOM 1592 C C . GLY A 1 234 ? -16.001 -3.777 36.273 1.00 82.62 234 GLY A C 1
ATOM 1593 O O . GLY A 1 234 ? -15.569 -4.927 36.242 1.00 82.62 234 GLY A O 1
ATOM 1594 N N . TYR A 1 235 ? -15.420 -2.763 35.637 1.00 88.44 235 TYR A N 1
ATOM 1595 C CA . TYR A 1 235 ? -14.135 -2.853 34.978 1.00 88.44 235 TYR A CA 1
ATOM 1596 C C . TYR A 1 235 ? -13.182 -1.807 35.529 1.00 88.44 235 TYR A C 1
ATOM 1598 O O . TYR A 1 235 ? -13.581 -0.696 35.885 1.00 88.44 235 TYR A O 1
ATOM 1606 N N . HIS A 1 236 ? -11.902 -2.157 35.540 1.00 91.12 236 HIS A N 1
ATOM 1607 C CA . HIS A 1 236 ? -10.850 -1.241 35.923 1.00 91.12 236 HIS A CA 1
ATOM 1608 C C . HIS A 1 236 ? -9.691 -1.247 34.928 1.00 91.12 236 HIS A C 1
ATOM 1610 O O . HIS A 1 236 ? -9.502 -2.192 34.163 1.00 91.12 236 HIS A O 1
ATOM 1616 N N . SER A 1 237 ? -8.891 -0.185 34.944 1.00 94.31 237 SER A N 1
ATOM 1617 C CA . SER A 1 237 ? -7.622 -0.131 34.214 1.00 94.31 237 SER A CA 1
ATOM 1618 C C . SER A 1 237 ? -6.559 0.580 35.041 1.00 94.31 237 SER A C 1
ATOM 1620 O O . SER A 1 237 ? -6.829 1.590 35.688 1.00 94.31 237 SER A O 1
ATOM 1622 N N . SER A 1 238 ? -5.326 0.084 34.992 1.00 94.00 238 SER A N 1
ATOM 1623 C CA . SER A 1 238 ? -4.159 0.777 35.550 1.00 94.00 238 SER A CA 1
ATOM 1624 C C . SER A 1 238 ? -3.672 1.938 34.668 1.00 94.00 238 SER A C 1
ATOM 1626 O O . SER A 1 238 ? -2.742 2.643 35.053 1.00 94.00 238 SER A O 1
ATOM 1628 N N . GLY A 1 239 ? -4.297 2.175 33.509 1.00 92.12 239 GLY A N 1
ATOM 1629 C CA . GLY A 1 239 ? -3.887 3.183 32.534 1.00 92.12 239 GLY A CA 1
ATOM 1630 C C . GLY A 1 239 ? -2.845 2.665 31.536 1.00 92.12 239 GLY A C 1
ATOM 1631 O O . GLY A 1 239 ? -2.588 1.464 31.416 1.00 92.12 239 GLY A O 1
ATOM 1632 N N . GLY A 1 240 ? -2.252 3.584 30.776 1.00 91.50 240 GLY A N 1
ATOM 1633 C CA . GLY A 1 240 ? -1.407 3.277 29.625 1.00 91.50 240 GLY A CA 1
ATOM 1634 C C . GLY A 1 240 ? -2.187 2.521 28.549 1.00 91.50 240 GLY A C 1
ATOM 1635 O O . GLY A 1 240 ? -3.307 2.901 28.212 1.00 91.50 240 GLY A O 1
ATOM 1636 N N . ALA A 1 241 ? -1.592 1.438 28.051 1.00 91.88 241 ALA A N 1
ATOM 1637 C CA . ALA A 1 241 ? -2.201 0.519 27.091 1.00 91.88 241 ALA A CA 1
ATOM 1638 C C . ALA A 1 241 ? -2.994 -0.618 27.763 1.00 91.88 241 ALA A C 1
ATOM 1640 O O . ALA A 1 241 ? -3.374 -1.594 27.118 1.00 91.88 241 ALA A O 1
ATOM 1641 N N . THR A 1 242 ? -3.223 -0.538 29.076 1.00 91.56 242 THR A N 1
ATOM 1642 C CA . THR A 1 242 ? -3.968 -1.573 29.793 1.00 91.56 242 THR A CA 1
ATOM 1643 C C . THR A 1 242 ? -5.439 -1.474 29.415 1.00 91.56 242 THR A C 1
ATOM 1645 O O . THR A 1 242 ? -6.101 -0.483 29.732 1.00 91.56 242 THR A O 1
ATOM 1648 N N . LYS A 1 243 ? -5.957 -2.505 28.739 1.00 89.81 243 LYS A N 1
ATOM 1649 C CA . LYS A 1 243 ? -7.390 -2.642 28.448 1.00 89.81 243 LYS A CA 1
ATOM 1650 C C . LYS A 1 243 ? -8.228 -2.590 29.728 1.00 89.81 243 LYS A C 1
ATOM 1652 O O . LYS A 1 243 ? -7.719 -2.828 30.820 1.00 89.81 243 LYS A O 1
ATOM 1657 N N . CYS A 1 244 ? -9.520 -2.320 29.595 1.00 89.06 244 CYS A N 1
ATOM 1658 C CA . CYS A 1 244 ? -10.434 -2.423 30.727 1.00 89.06 244 CYS A CA 1
ATOM 1659 C C . CYS A 1 244 ? -10.609 -3.903 31.116 1.00 89.06 244 CYS A C 1
ATOM 1661 O O . CYS A 1 244 ? -10.984 -4.740 30.292 1.00 89.06 244 CYS A O 1
ATOM 1663 N N . ILE A 1 245 ? -10.282 -4.231 32.364 1.00 87.38 245 ILE A N 1
ATOM 1664 C CA . ILE A 1 245 ? -10.255 -5.589 32.917 1.00 87.38 245 ILE A CA 1
ATOM 1665 C C . ILE A 1 245 ? -11.449 -5.761 33.849 1.00 87.38 245 ILE A C 1
ATOM 1667 O O . ILE A 1 245 ? -11.717 -4.884 34.666 1.00 87.38 245 ILE A O 1
ATOM 1671 N N . ALA A 1 246 ? -12.165 -6.880 33.725 1.00 85.88 246 ALA A N 1
ATOM 1672 C CA . ALA A 1 246 ? -13.308 -7.186 34.581 1.00 85.88 246 ALA A CA 1
ATOM 1673 C C . ALA A 1 246 ? -12.869 -7.394 36.036 1.00 85.88 246 ALA A C 1
ATOM 1675 O O . ALA A 1 246 ? -11.905 -8.110 36.315 1.00 85.88 246 ALA A O 1
ATOM 1676 N N . CYS A 1 247 ? -13.613 -6.808 36.965 1.00 86.06 247 CYS A N 1
ATOM 1677 C CA . CYS A 1 247 ? -13.412 -7.001 38.390 1.00 86.06 247 CYS A CA 1
ATOM 1678 C C . CYS A 1 247 ? -13.912 -8.383 38.819 1.00 86.06 247 CYS A C 1
ATOM 1680 O O . CYS A 1 247 ? -14.993 -8.826 38.437 1.00 86.06 247 CYS A O 1
ATOM 1682 N N . SER A 1 248 ? -13.114 -9.067 39.636 1.00 87.25 248 SER A N 1
ATOM 1683 C CA . SER A 1 248 ? -13.453 -10.378 40.195 1.00 87.25 248 SER A CA 1
ATOM 1684 C C . SER A 1 248 ? -13.979 -10.198 41.619 1.00 87.25 248 SER A C 1
ATOM 1686 O O . SER A 1 248 ? -13.218 -10.297 42.577 1.00 87.25 248 SER A O 1
ATOM 1688 N N . CYS A 1 249 ? -15.267 -9.870 41.740 1.00 85.56 249 CYS A N 1
ATOM 1689 C CA . CYS A 1 249 ? -15.946 -9.620 43.014 1.00 85.56 249 CYS A CA 1
ATOM 1690 C C . CYS A 1 249 ? -17.013 -10.685 43.306 1.00 85.56 249 CYS A C 1
ATOM 1692 O O . CYS A 1 249 ? -17.571 -11.286 42.386 1.00 85.56 249 CYS A O 1
ATOM 1694 N N . ASP A 1 250 ? -17.322 -10.891 44.589 1.00 85.94 250 ASP A N 1
ATOM 1695 C CA . ASP A 1 250 ? -18.426 -11.759 45.007 1.00 85.94 250 ASP A CA 1
ATOM 1696 C C . ASP A 1 250 ? -19.791 -11.217 44.533 1.00 85.94 250 ASP A C 1
ATOM 1698 O O . ASP A 1 250 ? -19.959 -9.997 44.397 1.00 85.94 250 ASP A O 1
ATOM 1702 N N . PRO A 1 251 ? -20.800 -12.089 44.323 1.00 81.12 251 PRO A N 1
ATOM 1703 C CA . PRO A 1 251 ? -22.151 -11.666 43.962 1.00 81.12 251 PRO A CA 1
ATOM 1704 C C . PRO A 1 251 ? -22.697 -10.582 44.903 1.00 81.12 251 PRO A C 1
ATOM 1706 O O . PRO A 1 251 ? -22.614 -10.700 46.124 1.00 81.12 251 PRO A O 1
ATOM 1709 N N . GLY A 1 252 ? -23.277 -9.525 44.334 1.00 80.44 252 GLY A N 1
ATOM 1710 C CA . GLY A 1 252 ? -23.754 -8.355 45.079 1.00 80.44 252 GLY A CA 1
ATOM 1711 C C . GLY A 1 252 ? -22.697 -7.267 45.316 1.00 80.44 252 GLY A C 1
ATOM 1712 O O . GLY A 1 252 ? -23.042 -6.220 45.864 1.00 80.44 252 GLY A O 1
ATOM 1713 N N . SER A 1 253 ? -21.447 -7.468 44.878 1.00 86.44 253 SER A N 1
ATOM 1714 C CA . SER A 1 253 ? -20.368 -6.469 44.926 1.00 86.44 253 SER A CA 1
ATOM 1715 C C . SER A 1 253 ? -19.673 -6.256 43.575 1.00 86.44 253 SER A C 1
ATOM 1717 O O . SER A 1 253 ? -19.556 -7.165 42.763 1.00 86.44 253 SER A O 1
ATOM 1719 N N . THR A 1 254 ? -19.156 -5.049 43.346 1.00 87.56 254 THR A N 1
ATOM 1720 C CA . THR A 1 254 ? -18.385 -4.671 42.148 1.00 87.56 254 THR A CA 1
ATOM 1721 C C . THR A 1 254 ? -17.313 -3.646 42.503 1.00 87.56 254 THR A C 1
ATOM 1723 O O . THR A 1 254 ? -17.420 -2.959 43.518 1.00 87.56 254 THR A O 1
ATOM 1726 N N . CYS A 1 255 ? -16.303 -3.465 41.655 1.00 87.69 255 CYS A N 1
ATOM 1727 C CA . CYS A 1 255 ? -15.534 -2.229 41.687 1.00 87.69 255 CYS A CA 1
ATOM 1728 C C . CYS A 1 255 ? -16.401 -1.065 41.180 1.00 87.69 255 CYS A C 1
ATOM 1730 O O . CYS A 1 255 ? -17.015 -1.131 40.108 1.00 87.69 255 CYS A O 1
ATOM 1732 N N . LEU A 1 256 ? -16.506 -0.018 42.000 1.00 82.75 256 LEU A N 1
ATOM 1733 C CA . LEU A 1 256 ? -17.260 1.199 41.674 1.00 82.75 256 LEU A CA 1
ATOM 1734 C C . LEU A 1 256 ? -16.373 2.258 41.014 1.00 82.75 256 LEU A C 1
ATOM 1736 O O . LEU A 1 256 ? -16.864 3.064 40.224 1.00 82.75 256 LEU A O 1
ATOM 1740 N N . SER A 1 257 ? -15.076 2.243 41.322 1.00 88.00 257 SER A N 1
ATOM 1741 C CA . SER A 1 257 ? -14.101 3.170 40.759 1.00 88.00 257 SER A CA 1
ATOM 1742 C C . SER A 1 257 ? -13.404 2.540 39.551 1.00 88.00 257 SER A C 1
ATOM 1744 O O . SER A 1 257 ? -12.934 1.409 39.655 1.00 88.00 257 SER A O 1
ATOM 1746 N N . PRO A 1 258 ? -13.285 3.249 38.418 1.00 89.06 258 PRO A N 1
ATOM 1747 C CA . PRO A 1 258 ? -12.684 2.699 37.202 1.00 89.06 258 PRO A CA 1
ATOM 1748 C C . PRO A 1 258 ? -11.163 2.508 37.323 1.00 89.06 258 PRO A C 1
ATOM 1750 O O . PRO A 1 258 ? -10.563 1.737 36.587 1.00 89.06 258 PRO A O 1
ATOM 1753 N N . ASP A 1 259 ? -10.497 3.207 38.234 1.00 93.00 259 ASP A N 1
ATOM 1754 C CA . ASP A 1 259 ? -9.049 3.157 38.456 1.00 93.00 259 ASP A CA 1
ATOM 1755 C C . ASP A 1 259 ? -8.624 2.122 39.509 1.00 93.00 259 ASP A C 1
ATOM 1757 O O . ASP A 1 259 ? -7.434 1.982 39.792 1.00 93.00 259 ASP A O 1
ATOM 1761 N N . SER A 1 260 ? -9.574 1.376 40.079 1.00 91.06 260 SER A N 1
ATOM 1762 C CA . SER A 1 260 ? -9.313 0.438 41.166 1.00 91.06 260 SER A CA 1
ATOM 1763 C C . SER A 1 260 ? -10.083 -0.869 41.007 1.00 91.06 260 SER A C 1
ATOM 1765 O O . SER A 1 260 ? -11.265 -0.879 40.687 1.00 91.06 260 SER A O 1
ATOM 1767 N N . ALA A 1 261 ? -9.421 -1.983 41.319 1.00 90.56 261 ALA A N 1
ATOM 1768 C CA . ALA A 1 261 ? -10.046 -3.303 41.387 1.00 90.56 261 ALA A CA 1
ATOM 1769 C C . ALA A 1 261 ? -10.776 -3.562 42.722 1.00 90.56 261 ALA A C 1
ATOM 1771 O O . ALA A 1 261 ? -11.268 -4.666 42.950 1.00 90.56 261 ALA A O 1
ATOM 1772 N N . THR A 1 262 ? -10.818 -2.587 43.639 1.00 92.12 262 THR A N 1
ATOM 1773 C CA . THR A 1 262 ? -11.407 -2.769 44.972 1.00 92.12 262 THR A CA 1
ATOM 1774 C C . THR A 1 262 ? -12.914 -2.997 44.890 1.00 92.12 262 THR A C 1
ATOM 1776 O O . THR A 1 262 ? -13.659 -2.124 44.447 1.00 92.12 262 THR A O 1
ATOM 1779 N N . CYS A 1 263 ? -13.371 -4.146 45.386 1.00 90.62 263 CYS A N 1
ATOM 1780 C CA . CYS A 1 263 ? -14.787 -4.489 45.446 1.00 90.62 263 CYS A CA 1
ATOM 1781 C C . CYS A 1 263 ? -15.525 -3.691 46.528 1.00 90.62 263 CYS A C 1
ATOM 1783 O O . CYS A 1 263 ? -15.022 -3.470 47.629 1.00 90.62 263 CYS A O 1
ATOM 1785 N N . SER A 1 264 ? -16.743 -3.270 46.216 1.00 89.94 264 SER A N 1
ATOM 1786 C CA . SER A 1 264 ? -17.677 -2.609 47.124 1.00 89.94 264 SER A CA 1
ATOM 1787 C C . SER A 1 264 ? -19.091 -3.140 46.882 1.00 89.94 264 SER A C 1
ATOM 1789 O O . SER A 1 264 ? -19.417 -3.486 45.743 1.00 89.94 264 SER A O 1
ATOM 1791 N N . PRO A 1 265 ? -19.938 -3.224 47.922 1.00 89.50 265 PRO A N 1
ATOM 1792 C CA . PRO A 1 265 ? -21.312 -3.682 47.764 1.00 89.50 265 PRO A CA 1
ATOM 1793 C C . PRO A 1 265 ? -22.099 -2.731 46.862 1.00 89.50 265 PRO A C 1
ATOM 1795 O O . PRO A 1 265 ? -21.886 -1.515 46.878 1.00 89.50 265 PRO A O 1
ATOM 1798 N N . CYS A 1 266 ? -23.027 -3.287 46.086 1.00 84.50 266 CYS A N 1
ATOM 1799 C CA . CYS A 1 266 ? 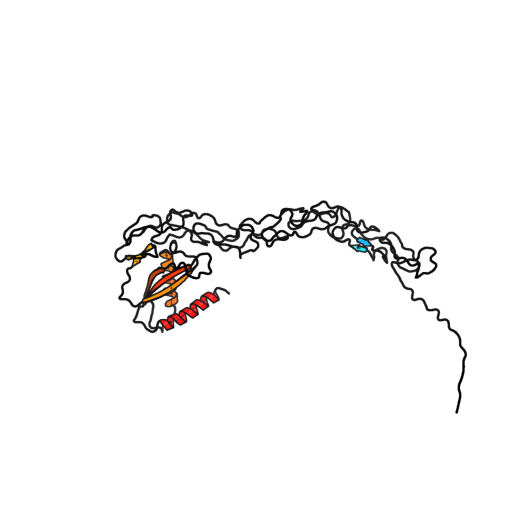-23.898 -2.481 45.247 1.00 84.50 266 CYS A CA 1
ATOM 1800 C C . CYS A 1 266 ? -24.792 -1.543 46.082 1.00 84.50 266 CYS A C 1
ATOM 1802 O O . CYS A 1 266 ? -25.287 -1.951 47.137 1.00 84.50 266 CYS A O 1
ATOM 1804 N N . PRO A 1 267 ? -25.026 -0.292 45.633 1.00 84.50 267 PRO A N 1
ATOM 1805 C CA . PRO A 1 267 ? -25.954 0.623 46.297 1.00 84.50 267 PRO A CA 1
ATOM 1806 C C . PRO A 1 267 ? -27.358 0.018 46.465 1.00 84.50 267 PRO A C 1
ATOM 1808 O O . PRO A 1 267 ? -27.804 -0.782 45.640 1.00 84.50 267 PRO A O 1
ATOM 1811 N N . ASN A 1 268 ? -28.090 0.435 47.504 1.00 82.38 268 ASN A N 1
ATOM 1812 C CA . ASN A 1 268 ? -29.448 -0.060 47.771 1.00 82.38 268 ASN A CA 1
ATOM 1813 C C . ASN A 1 268 ? -30.365 0.049 46.538 1.00 82.38 268 ASN A C 1
ATOM 1815 O O . ASN A 1 268 ? -30.417 1.088 45.883 1.00 82.38 268 ASN A O 1
ATOM 1819 N N . GLY A 1 269 ? -31.113 -1.023 46.251 1.00 75.75 269 GLY A N 1
ATOM 1820 C CA . GLY A 1 269 ? -31.990 -1.115 45.074 1.00 75.75 269 GLY A CA 1
ATOM 1821 C C . GLY A 1 269 ? -31.271 -1.497 43.773 1.00 75.75 269 GLY A C 1
ATOM 1822 O O . GLY A 1 269 ? -31.886 -1.483 42.705 1.00 75.75 269 GLY A O 1
ATOM 1823 N N . THR A 1 270 ? -29.982 -1.843 43.844 1.00 78.12 270 THR A N 1
ATOM 1824 C CA . THR A 1 270 ? -29.211 -2.377 42.716 1.00 78.12 270 THR A CA 1
ATOM 1825 C C . THR A 1 270 ? -28.582 -3.727 43.059 1.00 78.12 270 THR A C 1
ATOM 1827 O O . THR A 1 270 ? -28.323 -4.029 44.222 1.00 78.12 270 THR A O 1
ATOM 1830 N N . THR A 1 271 ? -28.347 -4.555 42.047 1.00 76.00 271 THR A N 1
ATOM 1831 C CA . THR A 1 271 ? -27.659 -5.846 42.165 1.00 76.00 271 THR A CA 1
ATOM 1832 C C . THR A 1 271 ? -26.578 -5.960 41.096 1.00 76.00 271 THR A C 1
ATOM 1834 O O . THR A 1 271 ? -26.632 -5.276 40.074 1.00 76.00 271 THR A O 1
ATOM 1837 N N . THR A 1 272 ? -25.578 -6.809 41.315 1.00 72.06 272 THR A N 1
ATOM 1838 C CA . THR A 1 272 ? -24.546 -7.086 40.309 1.00 72.06 272 THR A CA 1
ATOM 1839 C C . THR A 1 272 ? -25.159 -7.805 39.118 1.00 72.06 272 THR A C 1
ATOM 1841 O O . THR A 1 272 ? -25.680 -8.915 39.264 1.00 72.06 272 THR A O 1
ATOM 1844 N N . SER A 1 273 ? -25.052 -7.214 37.931 1.00 65.62 273 SER A N 1
ATOM 1845 C CA . SER A 1 273 ? -25.308 -7.948 36.694 1.00 65.62 273 SER A CA 1
ATOM 1846 C C . SER A 1 273 ? -24.099 -8.822 36.375 1.00 65.62 273 SER A C 1
ATOM 1848 O O . SER A 1 273 ? -22.972 -8.330 36.339 1.00 65.62 273 SER A O 1
ATOM 1850 N N . ARG A 1 274 ? -24.324 -10.109 36.080 1.00 52.12 274 ARG A N 1
ATOM 1851 C CA . ARG A 1 274 ? -23.248 -11.023 35.651 1.00 52.12 274 ARG A CA 1
ATOM 1852 C C . ARG A 1 274 ? -22.609 -10.622 34.310 1.00 52.12 274 ARG A C 1
ATOM 1854 O O . ARG A 1 274 ? -21.577 -11.183 33.969 1.00 52.12 274 ARG A O 1
ATOM 1861 N N . LEU A 1 275 ? -23.215 -9.692 33.562 1.00 52.62 275 LEU A N 1
ATOM 1862 C CA . LEU A 1 275 ? -22.871 -9.400 32.163 1.00 52.62 275 LEU A CA 1
ATOM 1863 C C . LEU A 1 275 ? -22.354 -7.967 31.920 1.00 52.62 275 LEU A C 1
ATOM 1865 O O . LEU A 1 275 ? -21.631 -7.742 30.957 1.00 52.62 275 LEU A O 1
ATOM 1869 N N . LEU A 1 276 ? -22.666 -7.009 32.805 1.00 53.59 276 LEU A N 1
ATOM 1870 C CA . LEU A 1 276 ? -22.130 -5.634 32.754 1.00 53.59 276 LEU A CA 1
ATOM 1871 C C . LEU A 1 276 ? -20.939 -5.403 33.691 1.00 53.59 276 LEU A C 1
ATOM 1873 O O . LEU A 1 276 ? -20.376 -4.315 33.682 1.00 53.59 276 LEU A O 1
ATOM 1877 N N . GLY A 1 277 ? -20.627 -6.351 34.577 1.00 61.69 277 GLY A N 1
ATOM 1878 C CA . GLY A 1 277 ? -19.667 -6.162 35.667 1.00 61.69 277 GLY A CA 1
ATOM 1879 C C . GLY A 1 277 ? -20.150 -5.217 36.778 1.00 61.69 277 GLY A C 1
ATOM 1880 O O . GLY A 1 277 ? -19.681 -5.348 37.899 1.00 61.69 277 GLY A O 1
ATOM 1881 N N . GLY A 1 278 ? -21.075 -4.289 36.508 1.00 72.25 278 GLY A N 1
ATOM 1882 C CA . GLY A 1 278 ? -21.534 -3.260 37.447 1.00 72.25 278 GLY A CA 1
ATOM 1883 C C . GLY A 1 278 ? -22.883 -3.518 38.134 1.00 72.25 278 GLY A C 1
ATOM 1884 O O . GLY A 1 278 ? -23.557 -4.533 37.930 1.00 72.25 278 GLY A O 1
ATOM 1885 N N . CYS A 1 279 ? -23.291 -2.544 38.954 1.00 77.19 279 CYS A N 1
ATOM 1886 C CA . CYS A 1 279 ? -24.573 -2.548 39.655 1.00 77.19 279 CYS A CA 1
ATOM 1887 C C . CYS A 1 279 ? -25.703 -2.058 38.745 1.00 77.19 279 CYS A C 1
ATOM 1889 O O . CYS A 1 279 ? -25.676 -0.923 38.272 1.00 77.19 279 CYS A O 1
ATOM 1891 N N . VAL A 1 280 ? -26.720 -2.892 38.549 1.00 72.88 280 VAL A N 1
ATOM 1892 C CA . VAL A 1 280 ? -27.935 -2.564 37.793 1.00 72.88 280 VAL A CA 1
ATOM 1893 C C . VAL A 1 280 ? -29.128 -2.472 38.733 1.00 72.88 280 VAL A C 1
ATOM 1895 O O . VAL A 1 280 ? -29.196 -3.203 39.722 1.00 72.88 280 VAL A O 1
ATOM 1898 N N . LYS A 1 281 ? -30.084 -1.581 38.449 1.00 70.38 281 LYS A N 1
ATOM 1899 C CA . LYS A 1 281 ? -31.339 -1.524 39.213 1.00 70.38 281 LYS A CA 1
ATOM 1900 C C . LYS A 1 281 ? -32.049 -2.874 39.153 1.00 70.38 281 LYS A C 1
ATOM 1902 O O . LYS A 1 281 ? -32.159 -3.479 38.089 1.00 70.38 281 LYS A O 1
ATOM 1907 N N . THR A 1 282 ? -32.569 -3.323 40.289 1.00 67.69 282 THR A N 1
ATOM 1908 C CA . THR A 1 282 ? -33.504 -4.450 40.308 1.00 67.69 282 THR A CA 1
ATOM 1909 C C . THR A 1 282 ? -34.777 -4.029 39.588 1.00 67.69 282 THR A C 1
ATOM 1911 O O . THR A 1 282 ? -35.420 -3.055 39.980 1.00 67.69 282 THR A O 1
ATOM 1914 N N . SER A 1 283 ? -35.107 -4.726 38.504 1.00 59.28 283 SER A N 1
ATOM 1915 C CA . SER A 1 283 ? -36.280 -4.414 37.699 1.00 59.28 283 SER A CA 1
ATOM 1916 C C . SER A 1 283 ? -37.553 -4.611 38.521 1.00 59.28 283 SER A C 1
ATOM 1918 O O . SER A 1 283 ? -37.703 -5.651 39.158 1.00 59.28 283 SER A O 1
ATOM 1920 N N . ASN A 1 284 ? -38.453 -3.629 38.517 1.00 57.66 284 ASN A N 1
ATOM 1921 C CA . ASN A 1 284 ? -39.744 -3.750 39.184 1.00 57.66 284 ASN A CA 1
ATOM 1922 C C . ASN A 1 284 ? -40.703 -4.484 38.228 1.00 57.66 284 ASN A C 1
ATOM 1924 O O . ASN A 1 284 ? -41.019 -3.971 37.156 1.00 57.66 284 ASN A O 1
ATOM 1928 N N . ASP A 1 285 ? -41.170 -5.681 38.589 1.00 55.41 285 ASP A N 1
ATOM 1929 C CA . ASP A 1 285 ? -42.023 -6.545 37.740 1.00 55.41 285 ASP A CA 1
ATOM 1930 C C . ASP A 1 285 ? -43.456 -6.007 37.514 1.00 55.41 285 ASP A C 1
ATOM 1932 O O . ASP A 1 285 ? -44.337 -6.717 37.037 1.00 55.41 285 ASP A O 1
ATOM 1936 N N . GLN A 1 286 ? -43.717 -4.750 37.875 1.00 52.75 286 GLN A N 1
ATOM 1937 C CA . GLN A 1 286 ? -45.039 -4.116 37.847 1.00 52.75 286 GLN A CA 1
ATOM 1938 C C . GLN A 1 286 ? -45.235 -3.151 36.658 1.00 52.75 286 GLN A C 1
ATOM 1940 O O . GLN A 1 286 ? -46.332 -2.625 36.489 1.00 52.75 286 GLN A O 1
ATOM 1945 N N . GLU A 1 287 ? -44.215 -2.911 35.825 1.00 60.62 287 GLU A N 1
ATOM 1946 C CA . GLU A 1 287 ? -44.296 -2.005 34.665 1.00 60.62 287 GLU A CA 1
ATOM 1947 C C . GLU A 1 287 ? -44.345 -2.776 33.339 1.00 60.62 287 GLU A C 1
ATOM 1949 O O . GLU A 1 287 ? -43.541 -3.682 33.112 1.00 60.62 287 GLU A O 1
ATOM 1954 N N . ALA A 1 288 ? -45.264 -2.399 32.440 1.00 65.94 288 ALA A N 1
ATOM 1955 C CA . ALA A 1 288 ? -45.286 -2.908 31.069 1.00 65.94 288 ALA A CA 1
ATOM 1956 C C . ALA A 1 288 ? -44.054 -2.398 30.304 1.00 65.94 288 ALA A C 1
ATOM 1958 O O . ALA A 1 288 ? -43.816 -1.189 30.241 1.00 65.94 288 ALA A O 1
ATOM 1959 N N . TYR A 1 289 ? -43.281 -3.316 29.721 1.00 67.75 289 TYR A N 1
ATOM 1960 C CA . TYR A 1 289 ? -42.014 -2.994 29.073 1.00 67.75 289 TYR A CA 1
ATOM 1961 C C . TYR A 1 289 ? -41.820 -3.705 27.735 1.00 67.75 289 TYR A C 1
ATOM 1963 O O . TYR A 1 289 ? -42.401 -4.762 27.486 1.00 67.75 289 TYR A O 1
ATOM 1971 N N . VAL A 1 290 ? -40.948 -3.139 26.900 1.00 70.44 290 VAL A N 1
ATOM 1972 C CA . VAL A 1 290 ? -40.439 -3.762 25.669 1.00 70.44 290 VAL A CA 1
ATOM 1973 C C . VAL A 1 290 ? -38.924 -3.874 25.768 1.00 70.44 290 VAL A C 1
ATOM 1975 O O . VAL A 1 290 ? -38.264 -2.922 26.179 1.00 70.44 290 VAL A O 1
ATOM 1978 N N . ASN A 1 291 ? -38.367 -5.025 25.395 1.00 72.69 291 ASN A N 1
ATOM 1979 C CA . ASN A 1 291 ? -36.923 -5.177 25.238 1.00 72.69 291 ASN A CA 1
ATOM 1980 C C . ASN A 1 291 ? -36.530 -4.892 23.787 1.00 72.69 291 ASN A C 1
ATOM 1982 O O . ASN A 1 291 ? -37.063 -5.517 22.872 1.00 72.69 291 ASN A O 1
ATOM 1986 N N . VAL A 1 292 ? -35.574 -3.991 23.591 1.00 70.50 292 VAL A N 1
ATOM 1987 C CA . VAL A 1 292 ? -34.908 -3.755 22.307 1.00 70.50 292 VAL A CA 1
ATOM 1988 C C . VAL A 1 292 ? -33.496 -4.304 22.411 1.00 70.50 292 VAL A C 1
ATOM 1990 O O . VAL A 1 292 ? -32.752 -3.912 23.306 1.00 70.50 292 VAL A O 1
ATOM 1993 N N . VAL A 1 293 ? -33.149 -5.228 21.517 1.00 71.25 293 VAL A N 1
ATOM 1994 C CA . VAL A 1 293 ? -31.824 -5.851 21.445 1.00 71.25 293 VAL A CA 1
ATOM 1995 C C . VAL A 1 293 ? -31.098 -5.285 20.233 1.00 71.25 293 VAL A C 1
ATOM 1997 O O . VAL A 1 293 ? -31.609 -5.347 19.118 1.00 71.25 293 VAL A O 1
ATOM 2000 N N . LEU A 1 294 ? -29.922 -4.712 20.458 1.00 70.00 294 LEU A N 1
ATOM 2001 C CA . LEU A 1 294 ? -29.115 -4.046 19.441 1.00 70.00 294 LEU A CA 1
ATOM 2002 C C . LEU A 1 294 ? -27.792 -4.775 19.312 1.00 70.00 294 LEU A C 1
ATOM 2004 O O . LEU A 1 294 ? -27.115 -4.965 20.317 1.00 70.00 294 LEU A O 1
ATOM 2008 N N . SER A 1 295 ? -27.406 -5.130 18.093 1.00 70.44 295 SER A N 1
ATOM 2009 C CA . SER A 1 295 ? -26.041 -5.571 17.825 1.00 70.44 295 SER A CA 1
ATOM 2010 C C . SER A 1 295 ? -25.144 -4.354 17.636 1.00 70.44 295 SER A C 1
ATOM 2012 O O . SER A 1 295 ? -25.452 -3.481 16.824 1.00 70.44 295 SER A O 1
ATOM 2014 N N . VAL A 1 296 ? -24.063 -4.279 18.409 1.00 70.19 296 VAL A N 1
ATOM 2015 C CA . VAL A 1 296 ? -23.063 -3.216 18.323 1.00 70.19 296 VAL A CA 1
ATOM 2016 C C . VAL A 1 296 ? -21.702 -3.853 18.063 1.00 70.19 296 VAL A C 1
ATOM 2018 O O . VAL A 1 296 ? -21.162 -4.548 18.926 1.00 70.19 296 VAL A O 1
ATOM 2021 N N . ASP A 1 297 ? -21.146 -3.605 16.880 1.00 66.56 297 ASP A N 1
ATOM 2022 C CA . ASP A 1 297 ? -19.809 -4.058 16.498 1.00 66.56 297 ASP A CA 1
ATOM 2023 C C . ASP A 1 297 ? -18.711 -3.269 17.227 1.00 66.56 297 ASP A C 1
ATOM 2025 O O . ASP A 1 297 ? -18.808 -2.058 17.432 1.00 66.56 297 ASP A O 1
ATOM 2029 N N . GLY A 1 298 ? -17.644 -3.960 17.624 1.00 66.25 298 GLY A N 1
ATOM 2030 C CA . GLY A 1 298 ? -16.392 -3.402 18.143 1.00 66.25 298 GLY A CA 1
ATOM 2031 C C . GLY A 1 298 ? -16.427 -2.730 19.511 1.00 66.25 298 GLY A C 1
ATOM 2032 O O . GLY A 1 298 ? -15.377 -2.380 20.058 1.00 66.25 298 GLY A O 1
ATOM 2033 N N . TYR A 1 299 ? -17.599 -2.632 20.129 1.00 68.88 299 TYR A N 1
ATOM 2034 C CA . TYR A 1 299 ? -17.731 -2.242 21.524 1.00 68.88 299 TYR A CA 1
ATOM 2035 C C . TYR A 1 299 ? -17.856 -3.488 22.389 1.00 68.88 299 TYR A C 1
ATOM 2037 O O . TYR A 1 299 ? -18.927 -4.073 22.499 1.00 68.88 299 TYR A O 1
ATOM 2045 N N . SER A 1 300 ? -16.774 -3.883 23.058 1.00 69.69 300 SER A N 1
ATOM 2046 C CA . SER A 1 300 ? -16.882 -4.839 24.168 1.00 69.69 300 SER A CA 1
ATOM 2047 C C . SER A 1 300 ? -17.482 -4.143 25.413 1.00 69.69 300 SER A C 1
ATOM 2049 O O . SER A 1 300 ? -17.279 -2.934 25.590 1.00 69.69 300 SER A O 1
ATOM 2051 N N . PRO A 1 301 ? -18.164 -4.861 26.335 1.00 73.56 301 PRO A N 1
ATOM 2052 C CA . PRO A 1 301 ? -18.746 -4.276 27.555 1.00 73.56 301 PRO A CA 1
ATOM 2053 C C . PRO A 1 301 ? -17.817 -3.426 28.417 1.00 73.56 301 PRO A C 1
ATOM 2055 O O . PRO A 1 301 ? -18.311 -2.453 28.987 1.00 73.56 301 PRO A O 1
ATOM 2058 N N . PRO A 1 302 ? -16.499 -3.721 28.518 1.00 79.75 302 PRO A N 1
ATOM 2059 C CA . PRO A 1 302 ? -15.591 -2.898 29.300 1.00 79.75 302 PRO A CA 1
ATOM 2060 C C . PRO A 1 302 ? -15.600 -1.409 28.926 1.00 79.75 302 PRO A C 1
ATOM 2062 O O . PRO A 1 302 ? -15.185 -0.584 29.738 1.00 79.75 302 PRO A O 1
ATOM 2065 N N . TYR A 1 303 ? -16.054 -1.059 27.717 1.00 81.06 303 TYR A N 1
ATOM 2066 C CA . TY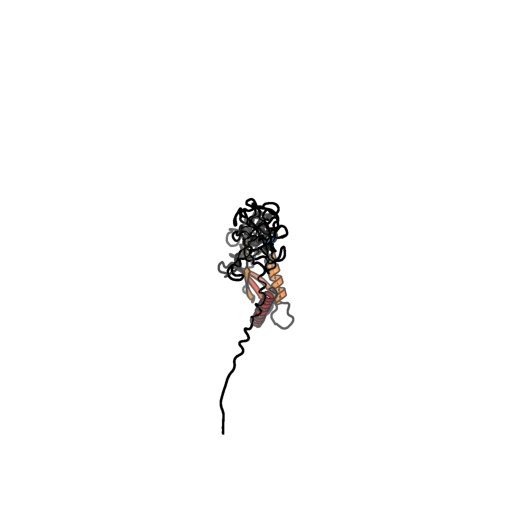R A 1 303 ? -16.052 0.305 27.183 1.00 81.06 303 TYR A CA 1
ATOM 2067 C C . TYR A 1 303 ? -17.449 0.941 27.112 1.00 81.06 303 TYR A C 1
ATOM 2069 O O . TYR A 1 303 ? -17.564 2.135 26.832 1.00 81.06 303 TYR A O 1
ATOM 2077 N N . PHE A 1 304 ? -18.513 0.186 27.405 1.00 77.19 304 PHE A N 1
ATOM 2078 C CA . PHE A 1 304 ? -19.895 0.673 27.385 1.00 77.19 304 PHE A CA 1
ATOM 2079 C C . PHE A 1 304 ? -20.263 1.318 28.732 1.00 77.19 304 PHE A C 1
ATOM 2081 O O . PHE A 1 304 ? -21.052 0.803 29.523 1.00 77.19 304 PHE A O 1
ATOM 2088 N N . ASN A 1 305 ? -19.609 2.438 29.042 1.00 74.75 305 ASN A N 1
ATOM 2089 C CA . ASN A 1 305 ? -19.805 3.155 30.301 1.00 74.75 305 ASN A CA 1
ATOM 2090 C C . ASN A 1 305 ? -21.135 3.940 30.333 1.00 74.75 305 ASN A C 1
ATOM 2092 O O . ASN A 1 305 ? -21.836 4.070 29.330 1.00 74.75 305 ASN A O 1
ATOM 2096 N N . GLN A 1 306 ? -21.466 4.526 31.487 1.00 73.19 306 GLN A N 1
ATOM 2097 C CA . GLN A 1 306 ? -22.738 5.232 31.677 1.00 73.19 306 GLN A CA 1
ATOM 2098 C C . GLN A 1 306 ? -22.949 6.409 30.707 1.00 73.19 306 GLN A C 1
ATOM 2100 O O . GLN A 1 306 ? -24.092 6.732 30.398 1.00 73.19 306 GLN A O 1
ATOM 2105 N N . GLN A 1 307 ? -21.886 7.055 30.214 1.00 77.06 307 GLN A N 1
ATOM 2106 C CA . GLN A 1 307 ? -22.031 8.121 29.218 1.00 77.06 307 GLN A CA 1
ATOM 2107 C C . GLN A 1 307 ? -22.527 7.552 27.891 1.00 77.06 307 GLN A C 1
ATOM 2109 O O . GLN A 1 307 ? -23.497 8.070 27.352 1.00 77.06 307 GLN A O 1
ATOM 2114 N N . VAL A 1 308 ? -21.926 6.455 27.419 1.00 76.50 308 VAL A N 1
ATOM 2115 C CA . VAL A 1 308 ? -22.354 5.759 26.194 1.00 76.50 308 VAL A CA 1
ATOM 2116 C C . VAL A 1 308 ? -23.797 5.279 26.333 1.00 76.50 308 VAL A C 1
ATOM 2118 O O . VAL A 1 308 ? -24.624 5.533 25.461 1.00 76.50 308 VAL A O 1
ATOM 2121 N N . VAL A 1 309 ? -24.119 4.670 27.476 1.00 73.12 309 VAL A N 1
ATOM 2122 C CA . VAL A 1 309 ? -25.476 4.233 27.823 1.00 73.12 309 VAL A CA 1
ATOM 2123 C C . VAL A 1 309 ? -26.476 5.395 27.758 1.00 73.12 309 VAL A C 1
ATOM 2125 O O . VAL A 1 309 ? -27.538 5.260 27.154 1.00 73.12 309 VAL A O 1
ATOM 2128 N N . ASN A 1 310 ? -26.148 6.538 28.367 1.00 73.88 310 ASN A N 1
ATOM 2129 C CA . ASN A 1 310 ? -27.022 7.711 28.392 1.00 73.88 310 ASN A CA 1
ATOM 2130 C C . ASN A 1 310 ? -27.184 8.326 26.999 1.00 73.88 310 ASN A C 1
ATOM 2132 O O . ASN A 1 310 ? -28.304 8.619 26.605 1.00 73.88 310 ASN A O 1
ATOM 2136 N N . SER A 1 311 ? -26.101 8.478 26.234 1.00 79.19 311 SER A N 1
ATOM 2137 C CA . SER A 1 311 ? -26.167 8.999 24.865 1.00 79.19 311 SER A CA 1
ATOM 2138 C C . SER A 1 311 ? -27.017 8.110 23.966 1.00 79.19 311 SER A C 1
ATOM 2140 O O . SER A 1 311 ? -27.825 8.615 23.191 1.00 79.19 311 SER A O 1
ATOM 2142 N N . PHE A 1 312 ? -26.886 6.790 24.110 1.00 74.75 312 PHE A N 1
ATOM 2143 C CA . PHE A 1 312 ? -27.718 5.845 23.382 1.00 74.75 312 PHE A CA 1
ATOM 2144 C C . PHE A 1 312 ? -29.196 5.981 23.773 1.00 74.75 312 PHE A C 1
ATOM 2146 O O . PHE A 1 312 ? -30.066 6.097 22.913 1.00 74.75 312 PHE A O 1
ATOM 2153 N N . ARG A 1 313 ? -29.478 6.008 25.081 1.00 73.19 313 ARG A N 1
ATOM 2154 C CA . ARG A 1 313 ? -30.822 6.206 25.634 1.00 73.19 313 ARG A CA 1
ATOM 2155 C C . ARG A 1 313 ? -31.472 7.483 25.101 1.00 73.19 313 ARG A C 1
ATOM 2157 O O . ARG A 1 313 ? -32.622 7.445 24.675 1.00 73.19 313 ARG A O 1
ATOM 2164 N N . ASP A 1 314 ? -30.745 8.594 25.137 1.00 77.81 314 ASP A N 1
ATOM 2165 C CA . ASP A 1 314 ? -31.248 9.912 24.751 1.00 77.81 314 ASP A CA 1
ATOM 2166 C C . ASP A 1 314 ? -31.497 9.981 23.236 1.00 77.81 314 ASP A C 1
ATOM 2168 O O . ASP A 1 314 ? -32.532 10.490 22.811 1.00 77.81 314 ASP A O 1
ATOM 2172 N N . GLY A 1 315 ? -30.612 9.387 22.425 1.00 78.31 315 GLY A N 1
ATOM 2173 C CA . GLY A 1 315 ? -30.806 9.259 20.978 1.00 78.31 315 GLY A CA 1
ATOM 2174 C C . GLY A 1 315 ? -32.016 8.397 20.616 1.00 78.31 315 GLY A C 1
ATOM 2175 O O . GLY A 1 315 ? -32.829 8.800 19.787 1.00 78.31 315 GLY A O 1
ATOM 2176 N N . LEU A 1 316 ? -32.187 7.249 21.282 1.00 73.94 316 LEU A N 1
ATOM 2177 C CA . LEU A 1 316 ? -33.352 6.385 21.079 1.00 73.94 316 LEU A CA 1
ATOM 2178 C C . LEU A 1 316 ? -34.652 7.079 21.512 1.00 73.94 316 LEU A C 1
ATOM 2180 O O . LEU A 1 316 ? -35.658 6.981 20.818 1.00 73.94 316 LEU A O 1
ATOM 2184 N N . MET A 1 317 ? -34.635 7.802 22.635 1.00 73.62 317 MET A N 1
ATOM 2185 C CA . MET A 1 317 ? -35.783 8.583 23.100 1.00 73.62 317 MET A CA 1
ATOM 2186 C C . MET A 1 317 ? -36.135 9.724 22.148 1.00 73.62 317 MET A C 1
ATOM 2188 O O . MET A 1 317 ? -37.322 9.960 21.953 1.00 73.62 317 MET A O 1
ATOM 2192 N N . SER A 1 318 ? -35.152 10.416 21.564 1.00 78.62 318 SER A N 1
ATOM 2193 C CA . SER A 1 318 ? -35.413 11.422 20.525 1.00 78.62 318 SER A CA 1
ATOM 2194 C C . SER A 1 318 ? -36.081 10.758 19.329 1.00 78.62 318 SER A C 1
ATOM 2196 O O . SER A 1 318 ? -37.226 11.059 19.025 1.00 78.62 318 SER A O 1
ATOM 2198 N N . PHE A 1 319 ? -35.432 9.744 18.754 1.00 73.69 319 PHE A N 1
ATOM 2199 C CA . PHE A 1 319 ? -35.903 9.075 17.546 1.00 73.69 319 PHE A CA 1
ATOM 2200 C C . PHE A 1 319 ? -37.317 8.494 17.684 1.00 73.69 319 PHE A C 1
ATOM 2202 O O . PHE A 1 319 ? -38.144 8.657 16.793 1.00 73.69 319 PHE A O 1
ATOM 2209 N N . LEU A 1 320 ? -37.622 7.837 18.810 1.00 72.12 320 LEU A N 1
ATOM 2210 C CA . LEU A 1 320 ? -38.940 7.235 19.043 1.00 72.12 320 LEU A CA 1
ATOM 2211 C C . LEU A 1 320 ? -40.042 8.261 19.343 1.00 72.12 320 LEU A C 1
ATOM 2213 O O . LEU A 1 320 ? -41.218 7.921 19.235 1.00 72.12 320 LEU A O 1
ATOM 2217 N N . ASN A 1 321 ? -39.685 9.481 19.753 1.00 73.50 321 ASN A N 1
ATOM 2218 C CA . ASN A 1 321 ? -40.642 10.529 20.111 1.00 73.50 321 ASN A CA 1
ATOM 2219 C C . ASN A 1 321 ? -40.633 11.725 19.135 1.00 73.50 321 ASN A C 1
ATOM 2221 O O . ASN A 1 321 ? -41.346 12.694 19.393 1.00 73.50 321 ASN A O 1
ATOM 2225 N N . ASP A 1 322 ? -39.862 11.663 18.042 1.00 71.38 322 ASP A N 1
ATOM 2226 C CA . ASP A 1 322 ? -39.745 12.731 17.035 1.00 71.38 322 ASP A CA 1
ATOM 2227 C C . ASP A 1 322 ? -40.987 12.835 16.111 1.00 71.38 322 ASP A C 1
ATOM 2229 O O . ASP A 1 322 ? -41.151 13.841 15.419 1.00 71.38 322 ASP A O 1
ATOM 2233 N N . ASP A 1 323 ? -41.917 11.868 16.151 1.00 56.06 323 ASP A N 1
ATOM 2234 C CA . ASP A 1 323 ? -43.229 11.943 15.479 1.00 56.06 323 ASP A CA 1
ATOM 2235 C C . ASP A 1 323 ? -44.342 12.509 16.406 1.00 56.06 323 ASP A C 1
ATOM 2237 O O . ASP A 1 323 ? -44.608 11.992 17.494 1.00 56.06 323 ASP A O 1
ATOM 2241 N N . GLU A 1 324 ? -45.089 13.526 15.952 1.00 60.00 324 GLU A N 1
ATOM 2242 C CA . GLU A 1 324 ? -46.303 14.085 16.603 1.00 60.00 324 GLU A CA 1
ATOM 2243 C C . GLU A 1 324 ? -47.514 14.029 15.639 1.00 60.00 324 GLU A C 1
ATOM 2245 O O . GLU A 1 324 ? -47.315 14.231 14.440 1.00 60.00 324 GLU A O 1
ATOM 2250 N N . PRO A 1 325 ? -48.792 13.892 16.081 1.00 48.50 325 PRO A N 1
ATOM 2251 C CA . PRO A 1 325 ? -49.355 13.414 17.349 1.00 48.50 325 PRO A CA 1
ATOM 2252 C C . PRO A 1 325 ? -50.479 12.375 17.104 1.00 48.50 325 PRO A C 1
ATOM 2254 O O . PRO A 1 325 ? -51.664 12.712 17.174 1.00 48.50 325 PRO A O 1
ATOM 2257 N N . ALA A 1 326 ? -50.168 11.114 16.781 1.00 44.75 326 ALA A N 1
ATOM 2258 C CA . ALA A 1 326 ? -51.241 10.135 16.517 1.00 44.75 326 ALA A CA 1
ATOM 2259 C C . ALA A 1 326 ? -51.062 8.718 17.086 1.00 44.75 326 ALA A C 1
ATOM 2261 O O . ALA A 1 326 ? -52.009 7.937 17.017 1.00 44.75 326 ALA A O 1
ATOM 2262 N N . ALA A 1 327 ? -49.933 8.361 17.703 1.00 46.22 327 ALA A N 1
ATOM 2263 C CA . ALA A 1 327 ? -49.768 7.023 18.274 1.00 46.22 327 ALA A CA 1
ATOM 2264 C C . ALA A 1 327 ? -49.834 7.048 19.806 1.00 46.22 327 ALA A C 1
ATOM 2266 O O . ALA A 1 327 ? -49.081 7.741 20.484 1.00 46.22 327 ALA A O 1
ATOM 2267 N N . SER A 1 328 ? -50.762 6.264 20.346 1.00 47.84 328 SER A N 1
ATOM 2268 C CA . SER A 1 328 ? -51.167 6.166 21.751 1.00 47.84 328 SER A CA 1
ATOM 2269 C C . SER A 1 328 ? -50.119 5.528 22.687 1.00 47.84 328 SER A C 1
ATOM 2271 O O . SER A 1 328 ? -50.487 4.835 23.633 1.00 47.84 328 SER A O 1
ATOM 2273 N N . SER A 1 329 ? -48.823 5.719 22.429 1.00 53.59 329 SER A N 1
ATOM 2274 C CA . SER A 1 329 ? -47.739 5.045 23.152 1.00 53.59 329 SER A CA 1
ATOM 2275 C C . SER A 1 329 ? -46.414 5.808 23.025 1.00 53.59 329 SER A C 1
ATOM 2277 O O . SER A 1 329 ? -45.536 5.413 22.265 1.00 53.59 329 SER A O 1
ATOM 2279 N N . LYS A 1 330 ? -46.271 6.905 23.785 1.00 60.97 330 LYS A N 1
ATOM 2280 C CA . LYS A 1 330 ? -44.976 7.580 24.002 1.00 60.97 330 LYS A CA 1
ATOM 2281 C C . LYS A 1 330 ? -44.115 6.751 24.967 1.00 60.97 330 LYS A C 1
ATOM 2283 O O . LYS A 1 330 ? -44.636 6.164 25.924 1.00 60.97 330 LYS A O 1
ATOM 2288 N N . VAL A 1 331 ? -42.806 6.696 24.725 1.00 65.00 331 VAL A N 1
ATOM 2289 C CA . VAL A 1 331 ? -41.858 6.026 25.631 1.00 65.00 331 VAL A CA 1
ATOM 2290 C C . VAL A 1 331 ? -41.630 6.929 26.844 1.00 65.00 331 VAL A C 1
ATOM 2292 O O . VAL A 1 331 ? -41.288 8.098 26.682 1.00 65.00 331 VAL A O 1
ATOM 2295 N N . ALA A 1 332 ? -41.852 6.413 28.058 1.00 66.31 332 ALA A N 1
ATOM 2296 C CA . ALA A 1 332 ? -41.696 7.188 29.295 1.00 66.31 332 ALA A CA 1
ATOM 2297 C C . ALA A 1 332 ? -40.250 7.192 29.788 1.00 66.31 332 ALA A C 1
ATOM 2299 O O . ALA A 1 332 ? -39.714 8.236 30.159 1.00 66.31 332 ALA A O 1
ATOM 2300 N N . SER A 1 333 ? -39.624 6.018 29.798 1.00 66.75 333 SER A N 1
ATOM 2301 C CA . SER A 1 333 ? -38.215 5.862 30.128 1.00 66.75 333 SER A CA 1
ATOM 2302 C C . SER A 1 333 ? -37.601 4.743 29.304 1.00 66.75 333 SER A C 1
ATOM 2304 O O . SER A 1 333 ? -38.271 3.812 28.855 1.00 66.75 333 SER A O 1
ATOM 2306 N N . VAL A 1 334 ? -36.294 4.847 29.106 1.00 65.19 334 VAL A N 1
ATOM 2307 C CA . VAL A 1 334 ? -35.476 3.766 28.576 1.00 65.19 334 VAL A CA 1
ATOM 2308 C C . VAL A 1 334 ? -34.436 3.468 29.639 1.00 65.19 334 VAL A C 1
ATOM 2310 O O . VAL A 1 334 ? -33.577 4.300 29.939 1.00 65.19 334 VAL A O 1
ATOM 2313 N N . ASP A 1 335 ? -34.551 2.289 30.232 1.00 65.88 335 ASP A N 1
ATOM 2314 C CA . ASP A 1 335 ? -33.654 1.803 31.260 1.00 65.88 335 ASP A CA 1
ATOM 2315 C C . ASP A 1 335 ? -32.801 0.671 30.668 1.00 65.88 335 ASP A C 1
ATOM 2317 O O . ASP A 1 335 ? -33.327 -0.311 30.136 1.00 65.88 335 ASP A O 1
ATOM 2321 N N . PRO A 1 336 ? -31.467 0.772 30.731 1.00 61.47 336 PRO A N 1
ATOM 2322 C CA . PRO A 1 336 ? -30.594 -0.320 30.325 1.00 61.47 336 PRO A CA 1
ATOM 2323 C C . PRO A 1 336 ? -30.850 -1.510 31.248 1.00 61.47 336 PRO A C 1
ATOM 2325 O O . PRO A 1 336 ? -30.667 -1.408 32.462 1.00 61.47 336 PRO A O 1
ATOM 2328 N N . SER A 1 337 ? -31.297 -2.630 30.687 1.00 56.84 337 SER A N 1
ATOM 2329 C CA . SER A 1 337 ? -31.690 -3.813 31.458 1.00 56.84 337 SER A CA 1
ATOM 2330 C C . SER A 1 337 ? -30.619 -4.892 31.444 1.00 56.84 337 SER A C 1
ATOM 2332 O O . SER A 1 337 ? -30.392 -5.534 32.470 1.00 56.84 337 SER A O 1
ATOM 2334 N N . ALA A 1 338 ? -29.929 -5.069 30.317 1.00 56.50 338 ALA A N 1
ATOM 2335 C CA . ALA A 1 338 ? -28.778 -5.953 30.205 1.00 56.50 338 ALA A CA 1
ATOM 2336 C C . ALA A 1 338 ? -27.916 -5.582 28.993 1.00 56.50 338 ALA A C 1
ATOM 2338 O O . ALA A 1 338 ? -28.426 -5.309 27.920 1.00 56.50 338 ALA A O 1
ATOM 2339 N N . ILE A 1 339 ? -26.598 -5.643 29.123 1.00 53.59 339 ILE A N 1
ATOM 2340 C CA . ILE A 1 339 ? -25.702 -5.780 27.973 1.00 53.59 339 ILE A CA 1
ATOM 2341 C C . ILE A 1 339 ? -25.333 -7.249 27.979 1.00 53.59 339 ILE A C 1
ATOM 2343 O O . ILE A 1 339 ? -24.783 -7.724 28.968 1.00 53.59 339 ILE A O 1
ATOM 2347 N N . VAL A 1 340 ? -25.721 -7.975 26.942 1.00 51.12 340 VAL A N 1
ATOM 2348 C CA . VAL A 1 340 ? -25.407 -9.388 26.769 1.00 51.12 340 VAL A CA 1
ATOM 2349 C C . VAL A 1 340 ? -24.287 -9.456 25.743 1.00 51.12 340 VAL A C 1
ATOM 2351 O O . VAL A 1 340 ? -24.462 -9.075 24.593 1.00 51.12 340 VAL A O 1
ATOM 2354 N N . VAL A 1 341 ? -23.108 -9.921 26.139 1.00 48.56 341 VAL A N 1
ATOM 2355 C CA . VAL A 1 341 ? -22.114 -10.315 25.136 1.00 48.56 341 VAL A CA 1
ATOM 2356 C C . VAL A 1 341 ? -22.455 -11.722 24.728 1.00 48.56 341 VAL A C 1
ATOM 2358 O O . VAL A 1 341 ? -22.186 -12.651 25.487 1.00 48.56 341 VAL A O 1
ATOM 2361 N N . ASP A 1 342 ? -23.047 -11.875 23.556 1.00 44.09 342 ASP A N 1
ATOM 2362 C CA . ASP A 1 342 ? -23.015 -13.170 22.904 1.00 44.09 342 ASP A CA 1
ATOM 2363 C C . ASP A 1 342 ? -21.721 -13.259 22.102 1.00 44.09 342 ASP A C 1
ATOM 2365 O O . ASP A 1 342 ? -21.449 -12.447 21.223 1.00 44.09 342 ASP A O 1
ATOM 2369 N N . ALA A 1 343 ? -20.898 -14.257 22.426 1.00 41.91 343 ALA A N 1
ATOM 2370 C CA . ALA A 1 343 ? -19.720 -14.5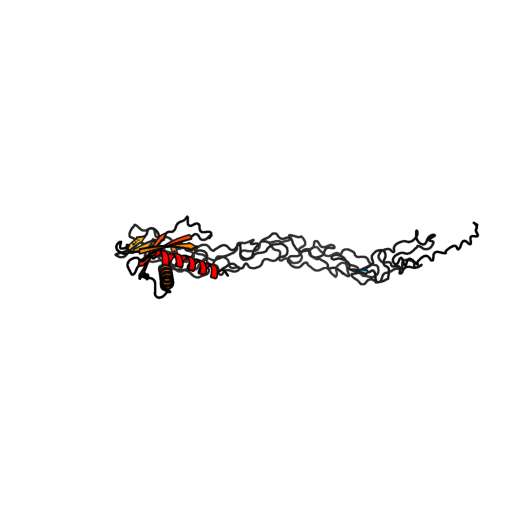99 21.630 1.00 41.91 343 ALA A CA 1
ATOM 2371 C C . ALA A 1 343 ? -20.101 -15.142 20.234 1.00 41.91 343 ALA A C 1
ATOM 2373 O O . ALA A 1 343 ? -19.235 -15.266 19.375 1.00 41.91 343 ALA A O 1
ATOM 2374 N N . GLU A 1 344 ? -21.385 -15.459 20.031 1.00 44.16 344 GLU A N 1
ATOM 2375 C CA . GLU A 1 344 ? -21.995 -15.977 18.801 1.00 44.16 344 GLU A CA 1
ATOM 2376 C C . GLU A 1 344 ? -22.902 -14.944 18.115 1.00 44.16 344 GLU A C 1
ATOM 2378 O O . GLU A 1 344 ? -23.762 -15.305 17.312 1.00 44.16 344 GLU A O 1
ATOM 2383 N N . VAL A 1 345 ? -22.744 -13.645 18.402 1.00 50.44 345 VAL A N 1
ATOM 2384 C CA . VAL A 1 345 ? -23.240 -12.662 17.435 1.00 50.44 345 VAL A CA 1
ATOM 2385 C C . VAL A 1 345 ? -22.437 -12.896 16.165 1.00 50.44 345 VAL A C 1
ATOM 2387 O O . VAL A 1 345 ? -21.214 -12.785 16.196 1.00 50.44 345 VAL A O 1
ATOM 2390 N N . ASP A 1 346 ? -23.124 -13.253 15.081 1.00 42.72 346 ASP A N 1
ATOM 2391 C CA . ASP A 1 346 ? -22.591 -13.419 13.724 1.00 42.72 346 ASP A CA 1
ATOM 2392 C C . ASP A 1 346 ? -22.103 -12.043 13.212 1.00 42.72 346 ASP A C 1
ATOM 2394 O O . ASP A 1 346 ? -22.672 -11.424 12.314 1.00 42.72 346 ASP A O 1
ATOM 2398 N N . SER A 1 347 ? -21.104 -11.468 13.883 1.00 46.28 347 SER A N 1
ATOM 2399 C CA . SER A 1 347 ? -20.504 -10.200 13.516 1.00 46.28 347 SER A CA 1
ATOM 2400 C C . SER A 1 347 ? -19.536 -10.492 12.386 1.00 46.28 347 SER A C 1
ATOM 2402 O O . SER A 1 347 ? -18.504 -11.129 12.588 1.00 46.28 347 SER A O 1
ATOM 2404 N N . THR A 1 348 ? -19.826 -9.970 11.199 1.00 50.44 348 THR A N 1
ATOM 2405 C CA . THR A 1 348 ? -18.864 -9.918 10.089 1.00 50.44 348 THR A CA 1
ATOM 2406 C C . THR A 1 348 ? -17.678 -8.989 10.390 1.00 50.44 348 THR A C 1
ATOM 2408 O O . THR A 1 348 ? -16.841 -8.775 9.518 1.00 50.44 348 THR A O 1
ATOM 2411 N N . SER A 1 349 ? -17.628 -8.383 11.584 1.00 56.59 349 SER A N 1
ATOM 2412 C CA . SER A 1 349 ? -16.574 -7.478 12.024 1.00 56.59 349 SER A CA 1
ATOM 2413 C C . SER A 1 349 ? -15.474 -8.226 12.787 1.00 56.59 349 SER A C 1
ATOM 2415 O O . SER A 1 349 ? -15.731 -8.967 13.736 1.00 56.59 349 SER A O 1
ATOM 2417 N N . ASP A 1 350 ? -14.215 -7.954 12.435 1.00 57.41 350 ASP A N 1
ATOM 2418 C CA . ASP A 1 350 ? -13.022 -8.476 13.130 1.00 57.41 350 ASP A CA 1
ATOM 2419 C C . ASP A 1 350 ? -12.880 -7.961 14.581 1.00 57.41 350 ASP A C 1
ATOM 2421 O O . ASP A 1 350 ? -11.933 -8.297 15.294 1.00 57.41 350 ASP A O 1
ATOM 2425 N N . LEU A 1 351 ? -13.806 -7.106 15.026 1.00 63.12 351 LEU A N 1
ATOM 2426 C CA . LEU A 1 351 ? -13.793 -6.438 16.325 1.00 63.12 351 LEU A CA 1
ATOM 2427 C C . LEU A 1 351 ? -14.638 -7.161 17.387 1.00 63.12 351 LEU A C 1
ATOM 2429 O O . LEU A 1 351 ? -14.543 -6.816 18.569 1.00 63.12 351 LEU A O 1
ATOM 2433 N N . GLY A 1 352 ? -15.442 -8.148 16.971 1.00 61.31 352 GLY A N 1
ATOM 2434 C CA . GLY A 1 352 ? -16.451 -8.818 17.791 1.00 61.31 352 GLY A CA 1
ATOM 2435 C C . GLY A 1 352 ? -17.702 -7.961 18.021 1.00 61.31 352 GLY A C 1
ATOM 2436 O O . GLY A 1 352 ? -17.638 -6.732 18.025 1.00 61.31 352 GLY A O 1
ATOM 2437 N N . GLY A 1 353 ? -18.850 -8.606 18.232 1.00 62.34 353 GLY A N 1
ATOM 2438 C CA . GLY A 1 353 ? -20.120 -7.945 18.548 1.00 62.34 353 GLY A CA 1
ATOM 2439 C C . GLY A 1 353 ? -20.475 -7.987 20.039 1.00 62.34 353 GLY A C 1
ATOM 2440 O O . GLY A 1 353 ? -20.112 -8.918 20.756 1.00 62.34 353 GLY A O 1
ATOM 2441 N N . SER A 1 354 ? -21.230 -6.991 20.505 1.00 66.56 354 SER A N 1
ATOM 2442 C CA . SER A 1 354 ? -21.980 -7.057 21.768 1.00 66.56 354 SER A CA 1
ATOM 2443 C C . SER A 1 354 ? -23.462 -6.822 21.505 1.00 66.56 354 SER A C 1
ATOM 2445 O O . SER A 1 354 ? -23.817 -5.929 20.736 1.00 66.56 354 SER A O 1
ATOM 2447 N N . LEU A 1 355 ? -24.340 -7.561 22.189 1.00 66.62 355 LEU A N 1
ATOM 2448 C CA . LEU A 1 355 ? -25.769 -7.262 22.203 1.00 66.62 355 LEU A CA 1
ATOM 2449 C C . LEU A 1 355 ? -26.088 -6.321 23.364 1.00 66.62 355 LEU A C 1
ATOM 2451 O O . LEU A 1 355 ? -25.875 -6.620 24.538 1.00 66.62 355 LEU A O 1
ATOM 2455 N N . VAL A 1 356 ? -26.659 -5.166 23.063 1.00 69.12 356 VAL A N 1
ATOM 2456 C CA . VAL A 1 356 ? -27.176 -4.246 24.074 1.00 69.12 356 VAL A CA 1
ATOM 2457 C C . VAL A 1 356 ? -28.682 -4.450 24.163 1.00 69.12 356 VAL A C 1
ATOM 2459 O O . VAL A 1 356 ? -29.399 -4.202 23.199 1.00 69.12 356 VAL A O 1
ATOM 2462 N N . THR A 1 357 ? -29.172 -4.910 25.315 1.00 69.38 357 THR A N 1
ATOM 2463 C CA . THR A 1 357 ? -30.606 -5.015 25.610 1.00 69.38 357 THR A CA 1
ATOM 2464 C C . THR A 1 357 ? -31.061 -3.825 26.448 1.00 69.38 357 THR A C 1
ATOM 2466 O O . THR A 1 357 ? -30.612 -3.587 27.573 1.00 69.38 357 THR A O 1
ATOM 2469 N N . LEU A 1 358 ? -32.005 -3.077 25.899 1.00 69.44 358 LEU A N 1
ATOM 2470 C CA . LEU A 1 358 ? -32.617 -1.929 26.545 1.00 69.44 358 LEU A CA 1
ATOM 2471 C C . LEU A 1 358 ? -34.056 -2.260 26.882 1.00 69.44 358 LEU A C 1
ATOM 2473 O O . LEU A 1 358 ? -34.791 -2.767 26.037 1.00 69.44 358 LEU A O 1
ATOM 2477 N N . ARG A 1 359 ? -34.468 -1.949 28.107 1.00 71.44 359 ARG A N 1
ATOM 2478 C CA . ARG A 1 359 ? -35.851 -2.073 28.547 1.00 71.44 359 ARG A CA 1
ATOM 2479 C C . ARG A 1 359 ? -36.509 -0.709 28.445 1.00 71.44 359 ARG A C 1
ATOM 2481 O O . ARG A 1 359 ? -36.170 0.216 29.174 1.00 71.44 359 ARG A O 1
ATOM 2488 N N . LEU A 1 360 ? -37.457 -0.587 27.531 1.00 71.75 360 LEU A N 1
ATOM 2489 C CA . LEU A 1 360 ? -38.276 0.603 27.381 1.00 71.75 360 LEU A CA 1
ATOM 2490 C C . LEU A 1 360 ? -39.510 0.461 28.265 1.00 71.75 360 LEU A C 1
ATOM 2492 O O . LEU A 1 360 ? -40.287 -0.478 28.079 1.00 71.75 360 LEU A O 1
ATOM 2496 N N . ALA A 1 361 ? -39.691 1.381 29.210 1.00 68.94 361 ALA A N 1
ATOM 2497 C CA . ALA A 1 361 ? -40.924 1.510 29.971 1.00 68.94 361 ALA A CA 1
ATOM 2498 C C . ALA A 1 361 ? -41.902 2.421 29.217 1.00 68.94 361 ALA A C 1
ATOM 2500 O O . ALA A 1 361 ? -41.551 3.498 28.719 1.00 68.94 361 ALA A O 1
ATOM 2501 N N . LEU A 1 362 ? -43.152 1.977 29.120 1.00 65.12 362 LEU A N 1
ATOM 2502 C CA . LEU A 1 362 ? -44.182 2.652 28.335 1.00 65.12 362 LEU A CA 1
ATOM 2503 C C . LEU A 1 362 ? -45.025 3.579 29.214 1.00 65.12 362 LEU A C 1
ATOM 2505 O O . LEU A 1 362 ? -45.445 3.198 30.303 1.00 65.12 362 LEU A O 1
ATOM 2509 N N . ALA A 1 363 ? -45.316 4.788 28.721 1.00 58.38 363 ALA A N 1
ATOM 2510 C CA . ALA A 1 363 ? -46.059 5.807 29.472 1.00 58.38 363 ALA A CA 1
ATOM 2511 C C . ALA A 1 363 ? -47.557 5.489 29.665 1.00 58.38 363 ALA A C 1
ATOM 2513 O O . ALA A 1 363 ? -48.242 6.177 30.419 1.00 58.38 363 ALA A O 1
ATOM 2514 N N . SER A 1 364 ? -48.100 4.503 28.943 1.00 56.25 364 SER A N 1
ATOM 2515 C CA . SER A 1 364 ? -49.537 4.189 28.907 1.00 56.25 364 SER A CA 1
ATOM 2516 C C . SER A 1 364 ? -49.794 2.715 28.561 1.00 56.25 364 SER A C 1
ATOM 2518 O O . SER A 1 364 ? -48.895 2.012 28.099 1.00 56.25 364 SER A O 1
ATOM 2520 N N . SER A 1 365 ? -51.019 2.233 28.823 1.00 51.19 365 SER A N 1
ATOM 2521 C CA . SER A 1 365 ? -51.446 0.856 28.535 1.00 51.19 365 SER A CA 1
ATOM 2522 C C . SER A 1 365 ? -51.231 0.509 27.062 1.00 51.19 365 SER A C 1
ATOM 2524 O O . SER A 1 365 ? -51.645 1.275 26.196 1.00 51.19 365 SER A O 1
ATOM 2526 N N . VAL A 1 366 ? -50.619 -0.648 26.805 1.00 49.53 366 VAL A N 1
ATOM 2527 C CA . VAL A 1 366 ? -50.141 -1.115 25.494 1.00 49.53 366 VAL A CA 1
ATOM 2528 C C . VAL A 1 366 ? -51.238 -1.048 24.414 1.00 49.53 366 VAL A C 1
ATOM 2530 O O . VAL A 1 366 ? -52.022 -1.979 24.246 1.00 49.53 366 VAL A O 1
ATOM 2533 N N . GLY A 1 367 ? -51.289 0.056 23.662 1.00 53.41 367 GLY A N 1
ATOM 2534 C CA . GLY A 1 367 ? -51.765 0.054 22.276 1.00 53.41 367 GLY A CA 1
ATOM 2535 C C . GLY A 1 367 ? -50.750 -0.669 21.382 1.00 53.41 367 GLY A C 1
ATOM 2536 O O . GLY A 1 367 ? -49.654 -0.977 21.842 1.00 53.41 367 GLY A O 1
ATOM 2537 N N . ASN A 1 368 ? -51.106 -0.980 20.130 1.00 52.19 368 ASN A N 1
ATOM 2538 C CA . ASN A 1 368 ? -50.376 -1.904 19.244 1.00 52.19 368 ASN A CA 1
ATOM 2539 C C . ASN A 1 368 ? -48.957 -1.417 18.851 1.00 52.19 368 ASN A C 1
ATOM 2541 O O . ASN A 1 368 ? -48.713 -1.023 17.714 1.00 52.19 368 ASN A O 1
ATOM 2545 N N . ILE A 1 369 ? -48.012 -1.447 19.793 1.00 54.41 369 ILE A N 1
ATOM 2546 C CA . ILE A 1 369 ? -46.644 -0.928 19.665 1.00 54.41 369 ILE A CA 1
ATOM 2547 C C . ILE A 1 369 ? -45.826 -1.665 18.598 1.00 54.41 369 ILE A C 1
ATOM 2549 O O . ILE A 1 369 ? -44.882 -1.107 18.046 1.00 54.41 369 ILE A O 1
ATOM 2553 N N . TYR A 1 370 ? -46.237 -2.891 18.258 1.00 53.22 370 TYR A N 1
ATOM 2554 C CA . TYR A 1 370 ? -45.690 -3.668 17.147 1.00 53.22 370 TYR A CA 1
ATOM 2555 C C . TYR A 1 370 ? -45.814 -2.921 15.815 1.00 53.22 370 TYR A C 1
ATOM 2557 O O . TYR A 1 370 ? -44.869 -2.926 15.035 1.00 53.22 370 TYR A O 1
ATOM 2565 N N . SER A 1 371 ? -46.922 -2.205 15.593 1.00 52.72 371 SER A N 1
ATOM 2566 C CA . SER A 1 371 ? -47.123 -1.421 14.367 1.00 52.72 371 SER A CA 1
ATOM 2567 C C . SER A 1 371 ? -46.212 -0.187 14.291 1.00 52.72 371 SER A C 1
ATOM 2569 O O . SER A 1 371 ? -45.711 0.142 13.221 1.00 52.72 371 SER A O 1
ATOM 2571 N N . SER A 1 372 ? -45.914 0.452 15.428 1.00 53.03 372 SER A N 1
ATOM 2572 C CA . SER A 1 372 ? -44.931 1.542 15.502 1.00 53.03 372 SER A CA 1
ATOM 2573 C C . SER A 1 372 ? -43.499 1.033 15.306 1.00 53.03 372 SER A C 1
ATOM 2575 O O . SER A 1 372 ? -42.719 1.684 14.620 1.00 53.03 372 SER A O 1
ATOM 2577 N N . LEU A 1 373 ? -43.164 -0.143 15.853 1.00 53.78 373 LEU A N 1
ATOM 2578 C CA . LEU A 1 373 ? -41.845 -0.777 15.728 1.00 53.78 373 LEU A CA 1
ATOM 2579 C C . LEU A 1 373 ? -41.569 -1.343 14.321 1.00 53.78 373 LEU A C 1
ATOM 2581 O O . LEU A 1 373 ? -40.435 -1.244 13.860 1.00 53.78 373 LEU A O 1
ATOM 2585 N N . GLU A 1 374 ? -42.570 -1.879 13.611 1.00 52.59 374 GLU A N 1
ATOM 2586 C CA . GLU A 1 374 ? -42.430 -2.315 12.206 1.00 52.59 374 GLU A CA 1
ATOM 2587 C C . GLU A 1 374 ? -42.111 -1.142 11.268 1.00 52.59 374 GLU A C 1
ATOM 2589 O O . GLU A 1 374 ? -41.210 -1.246 10.434 1.00 52.59 374 GLU A O 1
ATOM 2594 N N . VAL A 1 375 ? -42.785 0.001 11.444 1.00 52.16 375 VAL A N 1
ATOM 2595 C CA . VAL A 1 375 ? -42.466 1.242 10.713 1.00 52.16 375 VAL A CA 1
ATOM 2596 C C . VAL A 1 375 ? -41.068 1.749 11.097 1.00 52.16 375 VAL A C 1
ATOM 2598 O O . VAL A 1 375 ? -40.296 2.165 10.234 1.00 52.16 375 VAL A O 1
ATOM 2601 N N . CYS A 1 376 ? -40.701 1.631 12.377 1.00 51.03 376 CYS A N 1
ATOM 2602 C CA . CYS A 1 376 ? -39.379 1.976 12.910 1.00 51.03 376 CYS A CA 1
ATOM 2603 C C . CYS A 1 376 ? -38.246 1.159 12.268 1.00 51.03 376 CYS A C 1
ATOM 2605 O O . CYS A 1 376 ? -37.199 1.709 11.930 1.00 51.03 376 CYS A O 1
ATOM 2607 N N . CYS A 1 377 ? -38.456 -0.147 12.071 1.00 46.91 377 CYS A N 1
ATOM 2608 C CA . CYS A 1 377 ? -37.460 -1.046 11.492 1.00 46.91 377 CYS A CA 1
ATOM 2609 C C . CYS A 1 377 ? -37.196 -0.719 10.010 1.00 46.91 377 CYS A C 1
ATOM 2611 O O . CYS A 1 377 ? -36.040 -0.705 9.593 1.00 46.91 377 CYS A O 1
ATOM 2613 N N . LEU A 1 378 ? -38.232 -0.350 9.238 1.00 44.47 378 LEU A N 1
ATOM 2614 C CA . LEU A 1 378 ? -38.075 0.137 7.857 1.00 44.47 378 LEU A CA 1
ATOM 2615 C C . LEU A 1 378 ? -37.323 1.479 7.782 1.00 44.47 378 LEU A C 1
ATOM 2617 O O . LEU A 1 378 ? -36.479 1.659 6.905 1.00 44.47 378 LEU A O 1
ATOM 2621 N N . SER A 1 379 ? -37.596 2.413 8.697 1.00 46.81 379 SER A N 1
ATOM 2622 C CA . SER A 1 379 ? -36.947 3.734 8.714 1.00 46.81 379 SER A CA 1
ATOM 2623 C C . SER A 1 379 ? -35.483 3.676 9.159 1.00 46.81 379 SER A C 1
ATOM 2625 O O . SER A 1 379 ? -34.643 4.368 8.583 1.00 46.81 379 SER A O 1
ATOM 2627 N N . LEU A 1 380 ? -35.148 2.821 10.132 1.00 42.31 380 LEU A N 1
ATOM 2628 C CA . LEU A 1 380 ? -33.765 2.603 10.569 1.00 42.31 380 LEU A CA 1
ATOM 2629 C C . LEU A 1 380 ? -32.929 1.935 9.460 1.00 42.31 380 LEU A C 1
ATOM 2631 O O . LEU A 1 380 ? -31.784 2.325 9.236 1.00 42.31 380 LEU A O 1
ATOM 2635 N N . LEU A 1 381 ? -33.524 1.000 8.704 1.00 37.41 381 LEU A N 1
ATOM 2636 C CA . LEU A 1 381 ? -32.906 0.397 7.518 1.00 37.41 381 LEU A CA 1
ATOM 2637 C C . LEU A 1 381 ? -32.672 1.440 6.406 1.00 37.41 381 LEU A C 1
ATOM 2639 O O . LEU A 1 381 ? -31.608 1.455 5.792 1.00 37.41 381 LEU A O 1
ATOM 2643 N N . CYS A 1 382 ? -33.623 2.356 6.184 1.00 31.20 382 CYS A N 1
ATOM 2644 C CA . CYS A 1 382 ? -33.488 3.464 5.229 1.00 31.20 382 CYS A CA 1
ATOM 2645 C C . CYS A 1 382 ? -32.406 4.483 5.624 1.00 31.20 382 CYS A C 1
ATOM 2647 O O . CYS A 1 382 ? -31.681 4.956 4.752 1.00 31.20 382 CYS A O 1
ATOM 2649 N N . LEU A 1 383 ? -32.262 4.818 6.911 1.00 36.25 383 LEU A N 1
ATOM 2650 C CA . LEU A 1 383 ? -31.205 5.714 7.405 1.00 36.25 383 LEU A CA 1
ATOM 2651 C C . LEU A 1 383 ? -29.810 5.088 7.272 1.00 36.25 383 LEU A C 1
ATOM 2653 O O . LEU A 1 383 ? -28.874 5.773 6.866 1.00 36.25 383 LEU A O 1
ATOM 2657 N N . LEU A 1 384 ? -29.685 3.784 7.535 1.00 33.03 384 LEU A N 1
ATOM 2658 C CA . LEU A 1 384 ? -28.436 3.043 7.337 1.00 33.03 384 LEU A CA 1
ATOM 2659 C C . LEU A 1 384 ? -28.067 2.919 5.847 1.00 33.03 384 LEU A C 1
ATOM 2661 O O . LEU A 1 384 ? -26.901 3.074 5.498 1.00 33.03 384 LEU A O 1
ATOM 2665 N N . LEU A 1 385 ? -29.049 2.734 4.955 1.00 30.20 385 LEU A N 1
ATOM 2666 C CA . LEU A 1 385 ? -28.838 2.709 3.499 1.00 30.20 385 LEU A CA 1
ATOM 2667 C C . LEU A 1 385 ? -28.539 4.098 2.902 1.00 30.20 385 LEU A C 1
ATOM 2669 O O . LEU A 1 385 ? -27.816 4.196 1.916 1.00 30.20 385 LEU A O 1
ATOM 2673 N N . SER A 1 386 ? -29.051 5.177 3.502 1.00 30.58 386 SER A N 1
ATOM 2674 C CA . SER A 1 386 ? -28.821 6.556 3.034 1.00 30.58 386 SER A CA 1
ATOM 2675 C C . SER A 1 386 ? -27.465 7.129 3.465 1.00 30.58 386 SER A C 1
ATOM 2677 O O . SER A 1 386 ? -27.011 8.111 2.887 1.00 30.58 386 SER A O 1
ATOM 2679 N N . GLY A 1 387 ? -26.813 6.529 4.467 1.00 28.27 387 GLY A N 1
ATOM 2680 C CA . GLY A 1 387 ? -25.455 6.880 4.900 1.00 28.27 387 GLY A CA 1
ATOM 2681 C C . GLY A 1 387 ? -24.336 6.160 4.136 1.00 28.27 387 GLY A C 1
ATOM 2682 O O . GLY A 1 387 ? -23.166 6.406 4.415 1.00 28.27 387 GLY A O 1
ATOM 2683 N N . MET A 1 388 ? -24.683 5.272 3.197 1.00 28.58 388 MET A N 1
ATOM 2684 C CA . MET A 1 388 ? -23.746 4.509 2.359 1.00 28.58 388 MET A CA 1
ATOM 2685 C C . MET A 1 388 ? -23.729 4.969 0.889 1.00 28.58 388 MET A C 1
ATOM 2687 O O . MET A 1 388 ? -23.205 4.246 0.041 1.00 28.58 388 MET A O 1
ATOM 2691 N N . SER A 1 389 ? -24.299 6.141 0.575 1.00 26.86 389 SER A N 1
ATOM 2692 C CA . SER A 1 389 ? -24.312 6.705 -0.782 1.00 26.86 389 SER A CA 1
ATOM 2693 C C . SER A 1 389 ? -23.479 7.967 -0.932 1.00 26.86 389 SER A C 1
ATOM 2695 O O . SER A 1 389 ? -23.356 8.732 0.050 1.00 26.86 389 SER A O 1
#

Organism: Aphanomyces astaci (NCBI:txid112090)

Secondary structure (DSSP, 8-state):
-----------------------TTEEEPTT-S-TTTTEEEPPTT-B--STTPPPB----BPTTEEEPTTBSSSSTTEEEPPTTEE--SBTPPPEE--PPTTEE--TTBSSTTTT-EEPPTTEE--SSS---EE--BPTTEE---TTB-STTTT-EEPPTTEE--SBTPPPEE--BPTTEEPPTTB-SSSTT-EEPPTTEE--SBT---EE--BPTTEEPPTT--S--EEPPTTEE--SBT---EE----TTEEE-STT---EEEPPTTEEE-TTTSSEEEPP-TTS-EEEEEEEEES--GGG--HHHHHHHHHHHHHHHH-S-S--S--EEEEEEEEEE--TT----STT-EEEEEEEEEESSS---HHHHHHHHHHHHHHHHHHTT-

Foldseek 3Di:
DDDDDDDDDDPPPPPPPPPQPQQWQWEADPPDPDGPVRIGGAAKQWTALGDNDDTDHGQFEAWQWTAHTSHRHSYPRTDGQAWQWTALGTRGDTDGAQAAWQWTAHISHNDNYPRTDGAAWQWGALGGRHGTDGAAFAWQWGGRDTSHRDSHRRTDGAAKQWTALGIRDDTDGAAEDWQWTAHISHRDRYPRTDGAAKQWTFCGTSTDTDGAQFAWQWIGFISDSDHTAGWAWQWTACGISGGTHGADDDWQWGHRGRRDSDIDGAPPQWTQDPALSHTFGDDDPPFDKDKDKDKDFRDDSRRCHPVVVVVVQVVVLCLLPVDDDDDPKRFPGKGFDHWAQDQPPPDPDPNGIIIGIIITTIPDDDDPVVVVVVVVVVVVVVVVVVVVD

Sequence (389 aa):
MPAHALSSRYDFVFHEHLSYNRNTGTSAAAGAKDAVTDCVTCVAGSYSPGDTSACLHPTTCLPGFASSRGANSSNGSCVECGAGQFAAGGADQCAKTTCEPGSGSPAGAASATGSCKECEPGHFSPGGGFDCAPMSCPPGWASNVTGAYRSVHKCQVCSAGFYSPGGSVECKPTNCLAGYSSPAGSDVEVEQCSPCAAGYLSLGGSSQCELAKCKPGYATPPAAGGGCVQCASGYHSSGGATKCIACSCDPGSTCLSPDSATCSPCPNGTTTSRLLGGCVKTSNDQEAYVNVVLSVDGYSPPYFNQQVVNSFRDGLMSFLNDDEPAASSKVASVDPSAIVVDAEVDSTSDLGGSLVTLRLALASSVGNIYSSLEVCCLSLLCLLLSGMS

InterPro domains:
  IPR009030 Growth factor receptor cysteine-rich domain superfamily [SSF57184] (37-200)
  IPR009030 Growth factor receptor cysteine-rich domain superfamily [SSF57184] (153-282)

pLDDT: mean 78.3, std 20.02, range [26.03, 98.25]

Radius of gyration: 43.31 Å; chains: 1; bounding box: 81×30×150 Å